Protein AF-A0A3M2AB87-F1 (afdb_monomer_lite)

Radius of gyration: 30.86 Å; chains: 1; bounding box: 78×106×76 Å

pLDDT: mean 74.74, std 18.26, range [23.25, 96.12]

Secondary structure (DSSP, 8-state):
---------------------------------S----TT-S---TT---EEEEEEEBTTS-EEEEES----STTPPPP-SEEEETTEEEE-GGGSHHHHHSSS-GGGTTTSBPGGGGGG-EEEEESS---GGGTEEEEE-SS-TTSEEEEEE-TTSEEEES-B--EEEEEEPPPTTS--EEEEEEEHHHHHHHHHTT----GGGGT-TTT-GGGSBPTTTSSBTT-B--SSPPTTS--SEEEBPPPEEETTTT-----SSSS-----HHHHHHHTSB-TT-B-TTSSPBP-TTTT-SPEE-TTS-HHHHTTT-B--B--TT----EEEE-S-TT-EEEESS-HHHHHHHS-GGGS-TTTS-TTTSPB-SSHHIIIIIT--TTEEEEEEEEETTEEEEEETTSTT-EEEEEEEPPSEEEEE-HHHH-SSSEEEEETT--SSTHHHHEEESS-EEEEPTTTSSEEEEEEPTT-BGGGG-TT-SS---HHHH--GGGT-SSTTS---GGG-TTEEE-SS----TTS-HHHHH-B--TTHHHHS-TTTTHHHHHHHHHHTB-TTS-B-TTTTTSBSS-EEEE--SEEEETTTTEEEE-B--TT--PPPHHHHHHHHTTSSPPPPGGGS-----TT----S-----SB-TT---EEEEPPTTT-S-EE-TTS-EE----

Structure (mmCIF, N/CA/C/O backbone):
data_AF-A0A3M2AB87-F1
#
_entry.id   AF-A0A3M2AB87-F1
#
loop_
_atom_site.group_PDB
_atom_site.id
_atom_site.type_symbol
_atom_site.label_atom_id
_atom_site.label_alt_id
_atom_site.label_comp_id
_atom_site.label_asym_id
_atom_site.label_entity_id
_atom_site.label_seq_id
_atom_site.pdbx_PDB_ins_code
_atom_site.Cartn_x
_atom_site.Cartn_y
_atom_site.Cartn_z
_atom_site.occupancy
_atom_site.B_iso_or_equiv
_atom_site.auth_seq_id
_atom_site.auth_comp_id
_atom_site.auth_asym_id
_atom_site.auth_atom_id
_atom_site.pdbx_PDB_model_num
ATOM 1 N N . MET A 1 1 ? -44.337 -36.629 4.721 1.00 26.09 1 MET A N 1
ATOM 2 C CA . MET A 1 1 ? -44.901 -37.979 4.964 1.00 26.09 1 MET A CA 1
ATOM 3 C C . MET A 1 1 ? -45.458 -38.507 3.645 1.00 26.09 1 MET A C 1
ATOM 5 O O . MET A 1 1 ? -46.202 -37.737 3.049 1.00 26.09 1 MET A O 1
ATOM 9 N N . PRO A 1 2 ? -45.197 -39.749 3.192 1.00 33.56 2 PRO A N 1
ATOM 10 C CA . PRO A 1 2 ? -44.215 -40.753 3.625 1.00 33.56 2 PRO A CA 1
ATOM 11 C C . PRO A 1 2 ? -43.208 -41.170 2.511 1.00 33.56 2 PRO A C 1
ATOM 13 O O . PRO A 1 2 ? -43.491 -41.062 1.324 1.00 33.56 2 PRO A O 1
ATOM 16 N N . SER A 1 3 ? -42.046 -41.681 2.932 1.00 28.58 3 SER A N 1
ATOM 17 C CA . SER A 1 3 ? -41.218 -42.694 2.229 1.00 28.58 3 SER A CA 1
ATOM 18 C C . SER A 1 3 ? -41.730 -44.086 2.670 1.00 28.58 3 SER A C 1
ATOM 20 O O . SER A 1 3 ? -42.341 -44.103 3.749 1.00 28.58 3 SER A O 1
ATOM 22 N N . PRO A 1 4 ? -41.564 -45.231 1.951 1.00 35.97 4 PRO A N 1
ATOM 23 C CA . PRO A 1 4 ? -40.318 -46.027 2.097 1.00 35.97 4 PRO A CA 1
ATOM 24 C C . PRO A 1 4 ? -39.953 -47.086 1.006 1.00 35.97 4 PRO A C 1
ATOM 26 O O . PRO A 1 4 ? -40.811 -47.568 0.270 1.00 35.97 4 PRO A O 1
ATOM 29 N N . SER A 1 5 ? -38.682 -47.544 1.082 1.00 26.56 5 SER A N 1
ATOM 30 C CA . SER A 1 5 ? -38.178 -48.954 1.012 1.00 26.56 5 SER A CA 1
ATOM 31 C C . SER A 1 5 ? -38.305 -49.777 -0.291 1.00 26.56 5 SER A C 1
ATOM 33 O O . SER A 1 5 ? -39.303 -49.671 -0.985 1.00 26.56 5 SER A O 1
ATOM 35 N N . ASP A 1 6 ? -37.438 -50.728 -0.671 1.00 24.94 6 ASP A N 1
ATOM 36 C CA . ASP A 1 6 ? -36.176 -51.297 -0.158 1.00 24.94 6 ASP A CA 1
ATOM 37 C C . ASP A 1 6 ? -35.638 -52.314 -1.207 1.00 24.94 6 ASP A C 1
ATOM 39 O O . ASP A 1 6 ? -36.432 -52.990 -1.853 1.00 24.94 6 ASP A O 1
ATOM 43 N N . PHE A 1 7 ? -34.303 -52.410 -1.337 1.00 23.25 7 PHE A N 1
ATOM 44 C CA . PHE A 1 7 ? -33.413 -53.603 -1.438 1.00 23.25 7 PHE A CA 1
ATOM 45 C C . PHE A 1 7 ? -33.816 -54.917 -2.180 1.00 23.25 7 PHE A C 1
ATOM 47 O O . PHE A 1 7 ? -34.958 -55.362 -2.130 1.00 23.25 7 PHE A O 1
ATOM 54 N N . PRO A 1 8 ? -32.832 -55.646 -2.781 1.00 28.78 8 PRO A N 1
ATOM 55 C CA . PRO A 1 8 ? -31.977 -56.548 -1.986 1.00 28.78 8 PRO A CA 1
ATOM 56 C C . PRO A 1 8 ? -30.472 -56.606 -2.324 1.00 28.78 8 PRO A C 1
ATOM 58 O O . PRO A 1 8 ? -30.029 -56.480 -3.462 1.00 28.78 8 PRO A O 1
ATOM 61 N N . ARG A 1 9 ? -29.706 -56.888 -1.258 1.00 23.89 9 ARG A N 1
ATOM 62 C CA . ARG A 1 9 ? -28.332 -57.425 -1.206 1.00 23.89 9 ARG A CA 1
ATOM 63 C C . ARG A 1 9 ? -28.345 -58.964 -1.295 1.00 23.89 9 ARG A C 1
ATOM 65 O O . ARG A 1 9 ? -29.187 -59.572 -0.647 1.00 23.89 9 ARG A O 1
ATOM 72 N N . SER A 1 10 ? -27.315 -59.572 -1.896 1.00 23.45 10 SER A N 1
ATOM 73 C CA . SER A 1 10 ? -26.510 -60.687 -1.321 1.00 23.45 10 SER A CA 1
ATOM 74 C C . SER A 1 10 ? -25.314 -60.969 -2.254 1.00 23.45 10 SER A C 1
ATOM 76 O O . SER A 1 10 ? -25.528 -61.198 -3.436 1.00 23.45 10 SER A O 1
ATOM 78 N N . VAL A 1 11 ? -24.051 -60.754 -1.868 1.00 24.30 11 VAL A N 1
ATOM 79 C CA . VAL A 1 11 ? -23.158 -61.604 -1.044 1.00 24.30 11 VAL A CA 1
ATOM 80 C C . VAL A 1 11 ? -22.766 -62.933 -1.707 1.00 24.30 11 VAL A C 1
ATOM 82 O O . VAL A 1 11 ? -23.559 -63.864 -1.731 1.00 24.30 11 VAL A O 1
ATOM 85 N N . THR A 1 12 ? -21.473 -63.066 -2.028 1.00 24.39 12 THR A N 1
ATOM 86 C CA . THR A 1 12 ? -20.696 -64.283 -1.732 1.00 24.39 12 THR A CA 1
ATOM 87 C C . THR A 1 12 ? -19.275 -63.910 -1.315 1.00 24.39 12 THR A C 1
ATOM 89 O O . THR A 1 12 ? -18.538 -63.261 -2.051 1.00 24.39 12 THR A O 1
ATOM 92 N N . ARG A 1 13 ? -18.936 -64.316 -0.087 1.00 25.77 13 ARG A N 1
ATOM 93 C CA . ARG A 1 13 ? -17.606 -64.317 0.527 1.00 25.77 13 ARG A CA 1
ATOM 94 C C . ARG A 1 13 ? -16.810 -65.522 0.027 1.00 25.77 13 ARG A C 1
ATOM 96 O O . ARG A 1 13 ? -17.374 -66.608 -0.063 1.00 25.77 13 ARG A O 1
ATOM 103 N N . THR A 1 14 ? -15.495 -65.362 -0.087 1.00 26.34 14 THR A N 1
ATOM 104 C CA . THR A 1 14 ? -14.554 -66.441 0.245 1.00 26.34 14 THR A CA 1
ATOM 105 C C . THR A 1 14 ? -13.516 -65.867 1.200 1.00 26.34 14 THR A C 1
ATOM 107 O O . THR A 1 14 ? -13.014 -64.766 1.000 1.00 26.34 14 THR A O 1
ATOM 110 N N . SER A 1 15 ? -13.269 -66.591 2.281 1.00 25.98 15 SER A N 1
ATOM 111 C CA . SER A 1 15 ? -12.458 -66.215 3.437 1.00 25.98 15 SER A CA 1
ATOM 112 C C . SER A 1 15 ? -11.556 -67.388 3.799 1.00 25.98 15 SER A C 1
ATOM 114 O O . SER A 1 15 ? -12.069 -68.501 3.794 1.00 25.98 15 SER A O 1
ATOM 116 N N . ILE A 1 16 ? -10.296 -67.117 4.157 1.00 26.89 16 ILE A N 1
ATOM 117 C CA . ILE A 1 16 ? -9.377 -67.844 5.071 1.00 26.89 16 ILE A CA 1
ATOM 118 C C . ILE A 1 16 ? -8.226 -66.833 5.324 1.00 26.89 16 ILE A C 1
ATOM 120 O O . ILE A 1 16 ? -7.613 -66.383 4.365 1.00 26.89 16 ILE A O 1
ATOM 124 N N . GLN A 1 17 ? -8.166 -66.144 6.477 1.00 27.83 17 GLN A N 1
ATOM 125 C CA . GLN A 1 17 ? -7.365 -66.455 7.691 1.00 27.83 17 GLN A CA 1
ATOM 126 C C . GLN A 1 17 ? -5.867 -66.719 7.400 1.00 27.83 17 GLN A C 1
ATOM 128 O O . GLN A 1 17 ? -5.571 -67.607 6.619 1.00 27.83 17 GLN A O 1
ATOM 133 N N . GLY A 1 18 ? -4.862 -66.074 8.008 1.00 25.06 18 GLY A N 1
ATOM 134 C CA . GLY A 1 18 ? -4.798 -65.070 9.072 1.00 25.06 18 GLY A CA 1
ATOM 135 C C . GLY A 1 18 ? -3.342 -64.817 9.537 1.00 25.06 18 GLY A C 1
ATOM 136 O O . GLY A 1 18 ? -2.437 -65.547 9.150 1.00 25.06 18 GLY A O 1
ATOM 137 N N . LEU A 1 19 ? -3.205 -63.825 10.430 1.00 24.91 19 LEU A N 1
ATOM 138 C CA . LEU A 1 19 ? -2.124 -63.526 11.399 1.00 24.91 19 LEU A CA 1
ATOM 139 C C . LEU A 1 19 ? -0.801 -62.814 10.986 1.00 24.91 19 LEU A C 1
ATOM 141 O O . LEU A 1 19 ? 0.141 -63.435 10.519 1.00 24.91 19 LEU A O 1
ATOM 145 N N . LEU A 1 20 ? -0.748 -61.521 11.367 1.00 24.97 20 LEU A N 1
ATOM 146 C CA . LEU A 1 20 ? 0.135 -60.877 12.378 1.00 24.97 20 LEU A CA 1
ATOM 147 C C . LEU A 1 20 ? 1.672 -60.791 12.190 1.00 24.97 20 LEU A C 1
ATOM 149 O O . LEU A 1 20 ? 2.364 -61.793 12.323 1.00 24.97 20 LEU A O 1
ATOM 153 N N . ALA A 1 21 ? 2.154 -59.534 12.089 1.00 24.75 21 ALA A N 1
ATOM 154 C CA . ALA A 1 21 ? 3.317 -58.875 12.749 1.00 24.75 21 ALA A CA 1
ATOM 155 C C . ALA A 1 21 ? 3.978 -57.881 11.758 1.00 24.75 21 ALA A C 1
ATOM 157 O O . ALA A 1 21 ? 4.424 -58.293 10.698 1.00 24.75 21 ALA A O 1
ATOM 158 N N . ALA A 1 22 ? 3.832 -56.558 11.902 1.00 27.45 22 ALA A N 1
ATOM 159 C CA . ALA A 1 22 ? 4.579 -55.643 12.783 1.00 27.45 22 ALA A CA 1
ATOM 160 C C . ALA A 1 22 ? 6.079 -55.492 12.426 1.00 27.45 22 ALA A C 1
ATOM 162 O O . ALA A 1 22 ? 6.795 -56.484 12.372 1.00 27.45 22 ALA A O 1
ATOM 163 N N . LEU A 1 23 ? 6.511 -54.222 12.317 1.00 24.80 23 LEU A N 1
ATOM 164 C CA . LEU A 1 23 ? 7.861 -53.666 12.075 1.00 24.80 23 LEU A CA 1
ATOM 165 C C . LEU A 1 23 ? 8.356 -53.583 10.618 1.00 24.80 23 LEU A C 1
ATOM 167 O O . LEU A 1 23 ? 8.890 -54.542 10.081 1.00 24.80 23 LEU A O 1
ATOM 171 N N . ALA A 1 24 ? 8.298 -52.384 10.027 1.00 25.78 24 ALA A N 1
ATOM 172 C CA . ALA A 1 24 ? 9.450 -51.470 9.989 1.00 25.78 24 ALA A CA 1
ATOM 173 C C . ALA A 1 24 ? 9.076 -50.171 9.245 1.00 25.78 24 ALA A C 1
ATOM 175 O O . ALA A 1 24 ? 9.015 -50.123 8.020 1.00 25.78 24 ALA A O 1
ATOM 176 N N . LEU A 1 25 ? 8.826 -49.116 10.025 1.00 29.98 25 LEU A N 1
ATOM 177 C CA . LEU A 1 25 ? 9.141 -47.744 9.635 1.00 29.98 25 LEU A CA 1
ATOM 178 C C . LEU A 1 25 ? 10.658 -47.656 9.422 1.00 29.98 25 LEU A C 1
ATOM 180 O O . LEU A 1 25 ? 11.407 -48.202 10.234 1.00 29.98 25 LEU A O 1
ATOM 184 N N . GLY A 1 26 ? 11.095 -46.949 8.382 1.00 28.09 26 GLY A N 1
ATOM 185 C CA . GLY A 1 26 ? 12.497 -46.569 8.215 1.00 28.09 26 GLY A CA 1
ATOM 186 C C . GLY A 1 26 ? 13.063 -46.892 6.841 1.00 28.09 26 GLY A C 1
ATOM 187 O O . GLY A 1 26 ? 13.711 -47.915 6.654 1.00 28.09 26 GLY A O 1
ATOM 188 N N . THR A 1 27 ? 12.834 -45.992 5.891 1.00 27.80 27 THR A N 1
ATOM 189 C CA . THR A 1 27 ? 13.870 -45.474 4.982 1.00 27.80 27 THR A CA 1
ATOM 190 C C . THR A 1 27 ? 13.282 -44.257 4.281 1.00 27.80 27 THR A C 1
ATOM 192 O O . THR A 1 27 ? 12.713 -44.319 3.199 1.00 27.80 27 THR A O 1
ATOM 195 N N . SER A 1 28 ? 13.378 -43.134 4.984 1.00 28.02 28 SER A N 1
ATOM 196 C CA . SER A 1 28 ? 13.645 -41.835 4.383 1.00 28.02 28 SER A CA 1
ATOM 197 C C . SER A 1 28 ? 14.776 -41.997 3.365 1.00 28.02 28 SER A C 1
ATOM 199 O O . SER A 1 28 ? 15.916 -42.277 3.746 1.00 28.02 28 SER A O 1
ATOM 201 N N . VAL A 1 29 ? 14.451 -41.876 2.078 1.00 27.97 29 VAL A N 1
ATOM 202 C CA . VAL A 1 29 ? 15.461 -41.633 1.048 1.00 27.97 29 VAL A CA 1
ATOM 203 C C . VAL A 1 29 ? 15.912 -40.194 1.253 1.00 27.97 29 VAL A C 1
ATOM 205 O O . VAL A 1 29 ? 15.206 -39.246 0.927 1.00 27.97 29 VAL A O 1
ATOM 208 N N . LEU A 1 30 ? 17.054 -40.070 1.922 1.00 28.86 30 LEU A N 1
ATOM 209 C CA . LEU A 1 30 ? 17.851 -38.858 1.990 1.00 28.86 30 LEU A CA 1
ATOM 210 C C . LEU A 1 30 ? 18.342 -38.507 0.581 1.00 28.86 30 LEU A C 1
ATOM 212 O O . LEU A 1 30 ? 18.902 -39.363 -0.098 1.00 28.86 30 LEU A O 1
ATOM 216 N N . ALA A 1 31 ? 18.136 -37.243 0.217 1.00 34.25 31 ALA A N 1
ATOM 217 C CA . ALA A 1 31 ? 19.018 -36.404 -0.586 1.00 34.25 31 ALA A CA 1
ATOM 218 C C . ALA A 1 31 ? 19.715 -37.049 -1.800 1.00 34.25 31 ALA A C 1
ATOM 220 O O . ALA A 1 31 ? 20.843 -37.530 -1.715 1.00 34.25 31 ALA A O 1
ATOM 221 N N . THR A 1 32 ? 19.100 -36.869 -2.964 1.00 28.05 32 THR A N 1
ATOM 222 C CA . THR A 1 32 ? 19.827 -36.466 -4.173 1.00 28.05 32 THR A CA 1
ATOM 223 C C . THR A 1 32 ? 19.184 -35.172 -4.658 1.00 28.05 32 THR A C 1
ATOM 225 O O . THR A 1 32 ? 18.177 -35.186 -5.358 1.00 28.05 32 THR A O 1
ATOM 228 N N . SER A 1 33 ? 19.708 -34.045 -4.182 1.00 40.50 33 SER A N 1
ATOM 229 C CA . SER A 1 33 ? 19.448 -32.728 -4.760 1.00 40.50 33 SER A CA 1
ATOM 230 C C . SER A 1 33 ? 19.972 -32.716 -6.196 1.00 40.50 33 SER A C 1
ATOM 232 O O . SER A 1 33 ? 21.146 -33.030 -6.385 1.00 40.50 33 SER A O 1
ATOM 234 N N . GLY A 1 34 ? 19.146 -32.353 -7.178 1.00 43.31 34 GLY A N 1
ATOM 235 C CA . GLY A 1 34 ? 19.630 -32.098 -8.536 1.00 43.31 34 GLY A CA 1
ATOM 236 C C . GLY A 1 34 ? 18.577 -32.253 -9.622 1.00 43.31 34 GLY A C 1
ATOM 237 O O . GLY A 1 34 ? 18.133 -31.257 -10.174 1.00 43.31 34 GLY A O 1
ATOM 238 N N . CYS A 1 35 ? 18.181 -33.482 -9.951 1.00 41.38 35 CYS A N 1
ATOM 239 C CA . CYS A 1 35 ? 17.367 -33.786 -11.133 1.00 41.38 35 CYS A CA 1
ATOM 240 C C . CYS A 1 35 ? 16.533 -35.057 -10.899 1.00 41.38 35 CYS A C 1
ATOM 242 O O . CYS A 1 35 ? 17.021 -36.026 -10.315 1.00 41.38 35 CYS A O 1
ATOM 244 N N . ILE A 1 36 ? 15.278 -35.076 -11.359 1.00 43.69 36 ILE A N 1
ATOM 245 C CA . ILE A 1 36 ? 14.432 -36.284 -11.380 1.00 43.69 36 ILE A CA 1
ATOM 246 C C . ILE A 1 36 ? 14.721 -37.048 -12.683 1.00 43.69 36 ILE A C 1
ATOM 248 O O . ILE A 1 36 ? 14.672 -36.452 -13.756 1.00 43.69 36 ILE A O 1
ATOM 252 N N . GLU A 1 37 ? 15.012 -38.353 -12.608 1.00 40.41 37 GLU A N 1
ATOM 253 C CA . GLU A 1 37 ? 15.227 -39.208 -13.791 1.00 40.41 37 GLU A CA 1
ATOM 254 C C . GLU A 1 37 ? 13.949 -39.284 -14.654 1.00 40.41 37 GLU A C 1
ATOM 256 O O . GLU A 1 37 ? 12.970 -39.937 -14.284 1.00 40.41 37 GLU A O 1
ATOM 261 N N . ASP A 1 38 ? 13.965 -38.629 -15.819 1.00 45.16 38 ASP A N 1
ATOM 262 C CA . ASP A 1 38 ? 12.922 -38.702 -16.847 1.00 45.16 38 ASP A CA 1
ATOM 263 C C . ASP A 1 38 ? 13.393 -39.613 -18.007 1.00 45.16 38 ASP A C 1
ATOM 265 O O . ASP A 1 38 ? 14.422 -39.339 -18.628 1.00 45.16 38 ASP A O 1
ATOM 269 N N . PRO A 1 39 ? 12.682 -40.706 -18.342 1.00 42.81 39 PRO A N 1
ATOM 270 C CA . PRO A 1 39 ? 13.050 -41.589 -19.451 1.00 42.81 39 PRO A CA 1
ATOM 271 C C . PRO A 1 39 ? 12.966 -40.940 -20.847 1.00 42.81 39 PRO A C 1
ATOM 273 O O . PRO A 1 39 ? 13.518 -41.511 -21.790 1.00 42.81 39 PRO A O 1
ATOM 276 N N . ASP A 1 40 ? 12.340 -39.766 -20.991 1.00 46.81 40 ASP A N 1
ATOM 277 C CA . ASP A 1 40 ? 12.283 -39.010 -22.252 1.00 46.81 40 ASP A CA 1
ATOM 278 C C . ASP A 1 40 ? 13.487 -38.061 -22.446 1.00 46.81 40 ASP A C 1
ATOM 280 O O . ASP A 1 40 ? 13.576 -37.367 -23.461 1.00 46.81 40 ASP A O 1
ATOM 284 N N . CYS A 1 41 ? 14.436 -38.000 -21.500 1.00 47.16 41 CYS A N 1
ATOM 285 C CA . CYS A 1 41 ? 15.359 -36.862 -21.422 1.00 47.16 41 CYS A CA 1
ATOM 286 C C . CYS A 1 41 ? 16.461 -36.798 -22.485 1.00 47.16 41 CYS A C 1
ATOM 288 O O . CYS A 1 41 ? 16.999 -35.718 -22.676 1.00 47.16 41 CYS A O 1
ATOM 290 N N . GLY A 1 42 ? 16.821 -37.875 -23.194 1.00 41.94 42 GLY A N 1
ATOM 291 C CA . GLY A 1 42 ? 17.823 -37.851 -24.283 1.00 41.94 42 GLY A CA 1
ATOM 292 C C . GLY A 1 42 ? 19.269 -37.475 -23.891 1.00 41.94 42 GLY A C 1
ATOM 293 O O . GLY A 1 42 ? 20.200 -37.943 -24.541 1.00 41.94 42 GLY A O 1
ATOM 294 N N . ILE A 1 43 ? 19.457 -36.704 -22.817 1.00 44.72 43 ILE A N 1
ATOM 295 C CA . ILE A 1 43 ? 20.668 -36.323 -22.095 1.00 44.72 43 ILE A CA 1
ATOM 296 C C . ILE A 1 43 ? 20.201 -36.052 -20.650 1.00 44.72 43 ILE A C 1
ATOM 298 O O . ILE A 1 43 ? 19.815 -34.940 -20.316 1.00 44.72 43 ILE A O 1
ATOM 302 N N . CYS A 1 44 ? 20.165 -37.085 -19.804 1.00 45.53 44 CYS A N 1
ATOM 303 C CA . CYS A 1 44 ? 20.209 -36.880 -18.355 1.00 45.53 44 CYS A CA 1
ATOM 304 C C . CYS A 1 44 ? 21.687 -36.842 -17.983 1.00 45.53 44 CYS A C 1
ATOM 306 O O . CYS A 1 44 ? 22.280 -37.905 -17.794 1.00 45.53 44 CYS A O 1
ATOM 308 N N . ASP A 1 45 ? 22.285 -35.658 -17.925 1.00 54.53 45 ASP A N 1
ATOM 309 C CA . ASP A 1 45 ? 23.446 -35.483 -17.059 1.00 54.53 45 ASP A CA 1
ATOM 310 C C . ASP A 1 45 ? 22.914 -34.980 -15.711 1.00 54.53 45 ASP A C 1
ATOM 312 O O . ASP A 1 45 ? 22.606 -33.798 -15.595 1.00 54.53 45 ASP A O 1
ATOM 316 N N . PRO A 1 46 ? 22.668 -35.859 -14.723 1.00 51.53 46 PRO A N 1
ATOM 317 C CA . PRO A 1 46 ? 22.124 -35.446 -13.431 1.00 51.53 46 PRO A CA 1
ATOM 318 C C . PRO A 1 46 ? 23.090 -34.550 -12.643 1.00 51.53 46 PRO A C 1
ATOM 320 O O . PRO A 1 46 ? 22.668 -33.950 -11.653 1.00 51.53 46 PRO A O 1
ATOM 323 N N . ASP A 1 47 ? 24.355 -34.478 -13.070 1.00 53.59 47 ASP A N 1
ATOM 324 C CA . ASP A 1 47 ? 25.407 -33.702 -12.430 1.00 53.59 47 ASP A CA 1
ATOM 325 C C . ASP A 1 47 ? 25.592 -32.315 -13.084 1.00 53.59 47 ASP A C 1
ATOM 327 O O . ASP A 1 47 ? 26.261 -31.471 -12.487 1.00 53.59 47 ASP A O 1
ATOM 331 N N . ASP A 1 48 ? 24.975 -32.050 -14.250 1.00 64.88 48 ASP A N 1
ATOM 332 C CA . ASP A 1 48 ? 25.146 -30.803 -15.012 1.00 64.88 48 ASP A CA 1
ATOM 333 C C . ASP A 1 48 ? 23.804 -30.213 -15.508 1.00 64.88 48 ASP A C 1
ATOM 335 O O . ASP A 1 48 ? 23.151 -30.709 -16.439 1.00 64.88 48 ASP A O 1
ATOM 339 N N . LEU A 1 49 ? 23.361 -29.141 -14.843 1.00 71.19 49 LEU A N 1
ATOM 340 C CA . LEU A 1 49 ? 22.139 -28.409 -15.169 1.00 71.19 49 LEU A CA 1
ATOM 341 C C . LEU A 1 49 ? 22.465 -27.257 -16.123 1.00 71.19 49 LEU A C 1
ATOM 343 O O . LEU A 1 49 ? 23.001 -26.229 -15.721 1.00 71.19 49 LEU A O 1
ATOM 347 N N . VAL A 1 50 ? 22.039 -27.399 -17.373 1.00 77.44 50 VAL A N 1
ATOM 348 C CA . VAL A 1 50 ? 22.385 -26.482 -18.457 1.00 77.44 50 VAL A CA 1
ATOM 349 C C . VAL A 1 50 ? 21.154 -25.725 -18.938 1.00 77.44 50 VAL A C 1
ATOM 351 O O . VAL A 1 50 ? 20.136 -26.333 -19.280 1.00 77.44 50 VAL A O 1
ATOM 354 N N . LEU A 1 51 ? 21.256 -24.395 -19.033 1.00 82.19 51 LEU A N 1
ATOM 355 C CA . LEU A 1 51 ? 20.259 -23.567 -19.714 1.00 82.19 51 LEU A CA 1
ATOM 356 C C . LEU A 1 51 ? 20.298 -23.857 -21.221 1.00 82.19 51 LEU A C 1
ATOM 358 O O . LEU A 1 51 ? 21.265 -23.540 -21.909 1.00 82.19 51 LEU A O 1
ATOM 362 N N . THR A 1 52 ? 19.232 -24.456 -21.746 1.00 83.50 52 THR A N 1
ATOM 363 C CA . THR A 1 52 ? 19.164 -24.875 -23.154 1.00 83.50 52 THR A CA 1
ATOM 364 C C . THR A 1 52 ? 18.556 -23.824 -24.066 1.00 83.50 52 THR A C 1
ATOM 366 O O . THR A 1 52 ? 18.985 -23.656 -25.210 1.00 83.50 52 THR A O 1
ATOM 369 N N . SER A 1 53 ? 17.541 -23.113 -23.577 1.00 87.75 53 SER A N 1
ATOM 370 C CA . SER A 1 53 ? 16.927 -22.037 -24.339 1.00 87.75 53 SER A CA 1
ATOM 371 C C . SER A 1 53 ? 16.271 -20.985 -23.460 1.00 87.75 53 SER A C 1
ATOM 373 O O . SER A 1 53 ? 15.796 -21.267 -22.358 1.00 87.75 53 SER A O 1
ATOM 375 N N . ILE A 1 54 ? 16.228 -19.768 -23.994 1.00 89.38 54 ILE A N 1
ATOM 376 C CA . ILE A 1 54 ? 15.451 -18.654 -23.461 1.00 89.38 54 ILE A CA 1
ATOM 377 C C . ILE A 1 54 ? 14.330 -18.382 -24.451 1.00 89.38 54 ILE A C 1
ATOM 379 O O . ILE A 1 54 ? 14.580 -18.213 -25.645 1.00 89.38 54 ILE A O 1
ATOM 383 N N . SER A 1 55 ? 13.092 -18.330 -23.975 1.00 89.25 55 SER A N 1
ATOM 384 C CA . SER A 1 55 ? 11.939 -18.044 -24.825 1.00 89.25 55 SER A CA 1
ATOM 385 C C . SER A 1 55 ? 11.270 -16.743 -24.417 1.00 89.25 55 SER A C 1
ATOM 387 O O . SER A 1 55 ? 11.134 -16.418 -23.239 1.00 89.25 55 SER A O 1
ATOM 389 N N . GLY A 1 56 ? 10.836 -15.989 -25.416 1.00 87.12 56 GLY A N 1
ATOM 390 C CA . GLY A 1 56 ? 10.190 -14.700 -25.231 1.00 87.12 56 GLY A CA 1
ATOM 391 C C . GLY A 1 56 ? 9.490 -14.268 -26.507 1.00 87.12 56 GLY A C 1
ATOM 392 O O . GLY A 1 56 ? 9.624 -14.896 -27.555 1.00 87.12 56 GLY A O 1
ATOM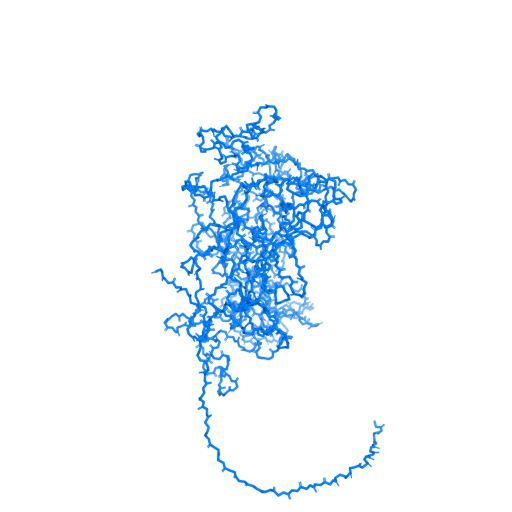 393 N N . VAL A 1 57 ? 8.705 -13.201 -26.433 1.00 84.62 57 VAL A N 1
ATOM 394 C CA . VAL A 1 57 ? 7.958 -12.705 -27.592 1.00 84.62 57 VAL A CA 1
ATOM 395 C C . VAL A 1 57 ? 8.752 -11.618 -28.318 1.00 84.62 57 VAL A C 1
ATOM 397 O O . VAL A 1 57 ? 9.276 -10.691 -27.700 1.00 84.62 57 VAL A O 1
ATOM 400 N N . ASN A 1 58 ? 8.845 -11.736 -29.642 1.00 80.69 58 ASN A N 1
ATOM 401 C CA . ASN A 1 58 ? 9.565 -10.807 -30.511 1.00 80.69 58 ASN A CA 1
ATOM 402 C C . ASN A 1 58 ? 8.701 -9.600 -30.940 1.00 80.69 58 ASN A C 1
ATOM 404 O O . ASN A 1 58 ? 7.527 -9.476 -30.586 1.00 80.69 58 ASN A O 1
ATOM 408 N N . TYR A 1 59 ? 9.258 -8.716 -31.774 1.00 75.62 59 TYR A N 1
ATOM 409 C CA . TYR A 1 59 ? 8.570 -7.512 -32.276 1.00 75.62 59 TYR A CA 1
ATOM 410 C C . TYR A 1 59 ? 7.370 -7.791 -33.196 1.00 75.62 59 TYR A C 1
ATOM 412 O O . TYR A 1 59 ? 6.605 -6.880 -33.502 1.00 75.62 59 TYR A O 1
ATOM 420 N N . THR A 1 60 ? 7.189 -9.037 -33.639 1.00 74.12 60 THR A N 1
ATOM 421 C CA . THR A 1 60 ? 6.016 -9.477 -34.414 1.00 74.12 60 THR A CA 1
ATOM 422 C C . THR A 1 60 ? 4.941 -10.121 -33.537 1.00 74.12 60 THR A C 1
ATOM 424 O O . THR A 1 60 ? 4.001 -10.712 -34.060 1.00 74.12 60 THR A O 1
ATOM 427 N N . LEU A 1 61 ? 5.078 -10.015 -32.208 1.00 74.81 61 LEU A N 1
ATOM 428 C CA . LEU A 1 61 ? 4.214 -10.657 -31.214 1.00 74.81 61 LEU A CA 1
ATOM 429 C C . LEU A 1 61 ? 4.192 -12.192 -31.319 1.00 74.81 61 LEU A C 1
ATOM 431 O O . LEU A 1 61 ? 3.230 -12.838 -30.909 1.00 74.81 61 LEU A O 1
ATOM 435 N N . THR A 1 62 ? 5.269 -12.779 -31.846 1.00 81.00 62 THR A N 1
ATOM 436 C CA . THR A 1 62 ? 5.448 -14.230 -31.948 1.00 81.00 62 THR A CA 1
ATOM 437 C C . THR A 1 62 ? 6.420 -14.700 -30.871 1.00 81.00 62 THR A C 1
ATOM 439 O O . THR A 1 62 ? 7.450 -14.060 -30.656 1.00 81.00 62 THR A O 1
ATOM 442 N N . LYS A 1 63 ? 6.104 -15.808 -30.188 1.00 86.69 63 LYS A N 1
ATOM 443 C CA . LYS A 1 63 ? 7.049 -16.463 -29.275 1.00 86.69 63 LYS A CA 1
ATOM 444 C C . LYS A 1 63 ? 8.202 -17.043 -30.098 1.00 86.69 63 LYS A C 1
ATOM 446 O O . LYS A 1 63 ? 7.965 -17.792 -31.040 1.00 86.69 63 LYS A O 1
ATOM 451 N N . ILE A 1 64 ? 9.422 -16.677 -29.737 1.00 88.81 64 ILE A N 1
ATOM 452 C CA . ILE A 1 64 ? 10.661 -17.190 -30.313 1.00 88.81 64 ILE A CA 1
ATOM 453 C C . ILE A 1 64 ? 11.484 -17.885 -29.231 1.00 88.81 64 ILE A C 1
ATOM 455 O O . ILE A 1 64 ? 11.300 -17.627 -28.039 1.00 88.81 64 ILE A O 1
ATOM 459 N N . HIS A 1 65 ? 12.413 -18.729 -29.671 1.00 89.81 65 HIS A N 1
ATOM 460 C CA . HIS A 1 65 ? 13.326 -19.463 -28.807 1.00 89.81 65 HIS A CA 1
ATOM 461 C C . HIS A 1 65 ? 14.768 -19.128 -29.192 1.00 89.81 65 HIS A C 1
ATOM 463 O O . HIS A 1 65 ? 15.171 -19.310 -30.342 1.00 89.81 65 HIS A O 1
ATOM 469 N N . ILE A 1 66 ? 15.540 -18.637 -28.230 1.00 88.62 66 ILE A N 1
ATOM 470 C CA . ILE A 1 66 ? 16.985 -18.459 -28.338 1.00 88.62 66 ILE A CA 1
ATOM 471 C C . ILE A 1 66 ? 17.614 -19.738 -27.797 1.00 88.62 66 ILE A C 1
ATOM 473 O O . ILE A 1 66 ? 17.618 -19.968 -26.590 1.00 88.62 66 ILE A O 1
ATOM 477 N N . VAL A 1 67 ? 18.076 -20.596 -28.703 1.00 87.38 67 VAL A N 1
ATOM 478 C CA . VAL A 1 67 ? 18.771 -21.849 -28.380 1.00 87.38 67 VAL A CA 1
ATOM 479 C C . VAL A 1 67 ? 20.256 -21.553 -28.191 1.00 87.38 67 VAL A C 1
ATOM 481 O O . VAL A 1 67 ? 20.817 -20.816 -28.997 1.00 87.38 67 VAL A O 1
ATOM 484 N N . SER A 1 68 ? 20.881 -22.148 -27.169 1.00 78.50 68 SER A N 1
ATOM 485 C CA . SER A 1 68 ? 22.315 -21.983 -26.876 1.00 78.50 68 SER A CA 1
ATOM 486 C C . SER A 1 68 ? 22.731 -20.503 -26.743 1.00 78.50 68 SER A C 1
ATOM 488 O O . SER A 1 68 ? 23.548 -20.035 -27.542 1.00 78.50 68 SER A O 1
ATOM 490 N N . PRO A 1 69 ? 22.164 -19.748 -25.776 1.00 78.19 69 PRO A N 1
ATOM 491 C CA . PRO A 1 69 ? 22.560 -18.357 -25.554 1.00 78.19 69 PRO A CA 1
ATOM 492 C C . PRO A 1 69 ? 24.061 -18.250 -25.250 1.00 78.19 69 PRO A C 1
ATOM 494 O O . PRO A 1 69 ? 24.666 -19.199 -24.747 1.00 78.19 69 PRO A O 1
ATOM 497 N N . GLU A 1 70 ? 24.658 -17.093 -25.548 1.00 79.94 70 GLU A N 1
ATOM 498 C CA . GLU A 1 70 ? 26.043 -16.821 -25.155 1.00 79.94 70 GLU A CA 1
ATOM 499 C C . GLU A 1 70 ? 26.190 -16.981 -23.637 1.00 79.94 70 GLU A C 1
ATOM 501 O O . GLU A 1 70 ? 25.361 -16.500 -22.864 1.00 79.94 70 GLU A O 1
ATOM 506 N N . CYS A 1 71 ? 27.224 -17.710 -23.224 1.00 79.31 71 CYS A N 1
ATOM 507 C CA . CYS A 1 71 ? 27.457 -18.076 -21.837 1.00 79.31 71 CYS A CA 1
ATOM 508 C C . CYS A 1 71 ? 28.911 -17.778 -21.470 1.00 79.31 71 CYS A C 1
ATOM 510 O O . CYS A 1 71 ? 29.831 -18.145 -22.207 1.00 79.31 71 CYS A O 1
ATOM 512 N N . GLU A 1 72 ? 29.110 -17.146 -20.312 1.00 78.62 72 GLU A N 1
ATOM 513 C CA . GLU A 1 72 ? 30.418 -16.880 -19.712 1.00 78.62 72 GLU A CA 1
ATOM 514 C C . GLU A 1 72 ? 30.510 -17.523 -18.317 1.00 78.62 72 GLU A C 1
ATOM 516 O O . GLU A 1 72 ? 29.608 -17.355 -17.499 1.00 78.62 72 GLU A O 1
ATOM 521 N N . GLY A 1 73 ? 31.593 -18.256 -18.035 1.00 73.62 73 GLY A N 1
ATOM 522 C CA . GLY A 1 73 ? 31.794 -18.958 -16.760 1.00 73.62 73 GLY A CA 1
ATOM 523 C C . GLY A 1 73 ? 32.411 -20.348 -16.928 1.00 73.62 73 GLY A C 1
ATOM 524 O O . GLY A 1 73 ? 32.525 -20.857 -18.044 1.00 73.62 73 GLY A O 1
ATOM 525 N N . ASP A 1 74 ? 32.826 -20.953 -15.813 1.00 67.56 74 ASP A N 1
ATOM 526 C CA . ASP A 1 74 ? 33.467 -22.279 -15.807 1.00 67.56 74 ASP A CA 1
ATOM 527 C C . ASP A 1 74 ? 32.477 -23.421 -16.128 1.00 67.56 74 ASP A C 1
ATOM 529 O O . ASP A 1 74 ? 32.901 -24.465 -16.623 1.00 67.56 74 ASP A O 1
ATOM 533 N N . ASP A 1 75 ? 31.173 -23.191 -15.928 1.00 67.69 75 ASP A N 1
ATOM 534 C CA . ASP A 1 75 ? 30.083 -24.166 -16.121 1.00 67.69 75 ASP A CA 1
ATOM 535 C C . ASP A 1 75 ? 29.292 -23.939 -17.428 1.00 67.69 75 ASP A C 1
ATOM 537 O O . ASP A 1 75 ? 28.153 -24.380 -17.582 1.00 67.69 75 ASP A O 1
ATOM 541 N N . CYS A 1 76 ? 29.863 -23.206 -18.390 1.00 71.62 76 CYS A N 1
ATOM 542 C CA . CYS A 1 76 ? 29.173 -22.937 -19.647 1.00 71.62 76 CYS A CA 1
ATOM 543 C C . CYS A 1 76 ? 29.158 -24.154 -20.580 1.00 71.62 76 CYS A C 1
ATOM 545 O O . CYS A 1 76 ? 30.214 -24.731 -20.858 1.00 71.62 76 CYS A O 1
ATOM 547 N N . PRO A 1 77 ? 27.986 -24.519 -21.131 1.00 71.00 77 PRO A N 1
ATOM 548 C CA . PRO A 1 77 ? 27.874 -25.675 -22.005 1.00 71.00 77 PRO A CA 1
ATOM 549 C C . PRO A 1 77 ? 28.586 -25.451 -23.342 1.00 71.00 77 PRO A C 1
ATOM 551 O O . PRO A 1 77 ? 28.721 -24.324 -23.825 1.00 71.00 77 PRO A O 1
ATOM 554 N N . GLU A 1 78 ? 28.980 -26.546 -24.000 1.00 72.44 78 GLU A N 1
ATOM 555 C CA . GLU A 1 78 ? 29.364 -26.474 -25.411 1.00 72.44 78 GLU A CA 1
ATOM 556 C C . GLU A 1 78 ? 28.169 -25.986 -26.259 1.00 72.44 78 GLU A C 1
ATOM 558 O O . GLU A 1 78 ? 27.041 -26.415 -26.007 1.00 72.44 78 GLU A O 1
ATOM 563 N N . PRO A 1 79 ? 28.378 -25.135 -27.283 1.00 76.62 79 PRO A N 1
ATOM 564 C CA . PRO A 1 79 ? 27.289 -24.656 -28.130 1.00 76.62 79 PRO A CA 1
ATOM 565 C C . PRO A 1 79 ? 26.535 -25.793 -28.832 1.00 76.62 79 PRO A C 1
ATOM 567 O O . PRO A 1 79 ? 27.149 -26.711 -29.384 1.00 76.62 79 PRO A O 1
ATOM 570 N N . PHE A 1 80 ? 25.206 -25.701 -28.894 1.00 81.88 80 PHE A N 1
ATOM 571 C CA . PHE A 1 80 ? 24.351 -26.674 -29.585 1.00 81.88 80 PHE A CA 1
ATOM 572 C C . PHE A 1 80 ? 23.303 -25.994 -30.474 1.00 81.88 80 PHE A C 1
ATOM 574 O O . PHE A 1 80 ? 22.783 -24.925 -30.176 1.00 81.88 80 PHE A O 1
ATOM 581 N N . GLU A 1 81 ? 22.962 -26.636 -31.594 1.00 81.56 81 GLU A N 1
ATOM 582 C CA . GLU A 1 81 ? 22.061 -26.061 -32.610 1.00 81.56 81 GLU A CA 1
ATOM 583 C C . GLU A 1 81 ? 20.575 -26.388 -32.373 1.00 81.56 81 GLU A C 1
ATOM 585 O O . GLU A 1 81 ? 19.699 -25.874 -33.077 1.00 81.56 81 GLU A O 1
ATOM 590 N N . LYS A 1 82 ? 20.279 -27.288 -31.425 1.00 82.69 82 LYS A N 1
ATOM 591 C CA . LYS A 1 82 ? 18.926 -27.773 -31.119 1.00 82.69 82 LYS A CA 1
ATOM 592 C C . LYS A 1 82 ? 18.738 -27.996 -29.627 1.00 82.69 82 LYS A C 1
ATOM 594 O O . LYS A 1 82 ? 19.633 -28.519 -28.972 1.00 82.69 82 LYS A O 1
ATOM 599 N N . ALA A 1 83 ? 17.549 -27.676 -29.135 1.00 82.19 83 ALA A N 1
ATOM 600 C CA . ALA A 1 83 ? 17.105 -27.941 -27.772 1.00 82.19 83 ALA A CA 1
ATOM 601 C C . ALA A 1 83 ? 15.720 -28.601 -27.788 1.00 82.19 83 ALA A C 1
ATOM 603 O O . ALA A 1 83 ? 15.034 -28.612 -28.810 1.00 82.19 83 ALA A O 1
ATOM 604 N N . ASN A 1 84 ? 15.300 -29.159 -26.656 1.00 79.69 84 ASN A N 1
ATOM 605 C CA . ASN A 1 84 ? 13.935 -29.647 -26.489 1.00 79.69 84 ASN A CA 1
ATOM 606 C C . ASN A 1 84 ? 13.126 -28.608 -25.713 1.00 79.69 84 ASN A C 1
ATOM 608 O O . ASN A 1 84 ? 13.549 -28.155 -24.654 1.00 79.69 84 ASN A O 1
ATOM 612 N N . TYR A 1 85 ? 11.956 -28.261 -26.235 1.00 77.50 85 TYR A N 1
ATOM 613 C CA . TYR A 1 85 ? 10.943 -27.464 -25.562 1.00 77.50 85 TYR A CA 1
ATOM 614 C C . TYR A 1 85 ? 9.714 -28.356 -25.385 1.00 77.50 85 TYR A C 1
ATOM 616 O O . TYR A 1 85 ? 8.990 -28.645 -26.338 1.00 77.50 85 TYR A O 1
ATOM 624 N N . PHE A 1 86 ? 9.512 -28.861 -24.168 1.00 76.25 86 PHE A N 1
ATOM 625 C CA . PHE A 1 86 ? 8.566 -29.945 -23.891 1.00 76.25 86 PHE A CA 1
ATOM 626 C C . PHE A 1 86 ? 8.827 -31.194 -24.764 1.00 76.25 86 PHE A C 1
ATOM 628 O O . PHE A 1 86 ? 9.882 -31.814 -24.638 1.00 76.25 86 PHE A O 1
ATOM 635 N N . VAL A 1 87 ? 7.880 -31.577 -25.629 1.00 73.94 87 VAL A N 1
ATOM 636 C CA . VAL A 1 87 ? 7.997 -32.710 -26.569 1.00 73.94 87 VAL A CA 1
ATOM 637 C C . VAL A 1 87 ? 8.530 -32.299 -27.943 1.00 73.94 87 VAL A C 1
ATOM 639 O O . VAL A 1 87 ? 8.812 -33.166 -28.770 1.00 73.94 87 VAL A O 1
ATOM 642 N N . ASP A 1 88 ? 8.651 -30.996 -28.195 1.00 79.69 88 ASP A N 1
ATOM 643 C CA . ASP A 1 88 ? 9.045 -30.459 -29.489 1.00 79.69 88 ASP A CA 1
ATOM 644 C C . ASP A 1 88 ? 10.545 -30.153 -29.503 1.00 79.69 88 ASP A C 1
ATOM 646 O O . ASP A 1 88 ? 11.098 -29.555 -28.579 1.00 79.69 88 ASP A O 1
ATOM 650 N N . THR A 1 89 ? 11.228 -30.547 -30.576 1.00 83.38 89 THR A N 1
ATOM 651 C CA . THR A 1 89 ? 12.616 -30.137 -30.802 1.00 83.38 89 THR A CA 1
ATOM 652 C C . THR A 1 89 ? 12.622 -28.767 -31.466 1.00 83.38 89 THR A C 1
ATOM 654 O O . THR A 1 89 ? 12.141 -28.616 -32.590 1.00 83.38 89 THR A O 1
ATOM 657 N N . ILE A 1 90 ? 13.200 -27.787 -30.780 1.00 87.00 90 ILE A N 1
ATOM 658 C CA . ILE A 1 90 ? 13.439 -26.438 -31.285 1.00 87.00 90 ILE A CA 1
ATOM 659 C C . ILE A 1 90 ? 14.867 -26.334 -31.829 1.00 87.00 90 ILE A C 1
ATOM 661 O O . ILE A 1 90 ? 15.794 -26.980 -31.338 1.00 87.00 90 ILE A O 1
ATOM 665 N N . GLU A 1 91 ? 15.049 -25.533 -32.870 1.00 87.56 91 GLU A N 1
ATOM 666 C CA . GLU A 1 91 ? 16.349 -25.244 -33.480 1.00 87.56 91 GLU A CA 1
ATOM 667 C C . GLU A 1 91 ? 16.692 -23.760 -33.341 1.00 87.56 91 GLU A C 1
ATOM 669 O O . GLU A 1 91 ? 15.855 -22.964 -32.910 1.00 87.56 91 GLU A O 1
ATOM 674 N N . LEU A 1 92 ? 17.924 -23.387 -33.700 1.00 87.19 92 LEU A N 1
ATOM 675 C CA . LEU A 1 92 ? 18.335 -21.983 -33.773 1.00 87.19 92 LEU A CA 1
ATOM 676 C C . LEU A 1 92 ? 17.290 -21.162 -34.539 1.00 87.19 92 LEU A C 1
ATOM 678 O O . LEU A 1 92 ? 16.938 -21.498 -35.671 1.00 87.19 92 LEU A O 1
ATOM 682 N N . CYS A 1 93 ? 16.819 -20.068 -33.936 1.00 87.75 93 CYS A N 1
ATOM 683 C CA . CYS A 1 93 ? 15.744 -19.251 -34.500 1.00 87.75 93 CYS A CA 1
ATOM 684 C C . CYS A 1 93 ? 16.020 -18.820 -35.952 1.00 87.75 93 CYS A C 1
ATOM 686 O O . CYS A 1 93 ? 15.109 -18.797 -36.779 1.00 87.75 93 CYS A O 1
ATOM 688 N N . GLU A 1 94 ? 17.277 -18.535 -36.290 1.00 87.25 94 GLU A N 1
ATOM 689 C CA . GLU A 1 94 ? 17.712 -18.131 -37.633 1.00 87.25 94 GLU A CA 1
ATOM 690 C C . GLU A 1 94 ? 17.456 -19.193 -38.710 1.00 87.25 94 GLU A C 1
ATOM 692 O O . GLU A 1 94 ? 17.267 -18.851 -39.876 1.00 87.25 94 GLU A O 1
ATOM 697 N N . ASN A 1 95 ? 17.400 -20.467 -38.316 1.00 87.94 95 ASN A N 1
ATOM 698 C CA . ASN A 1 95 ? 17.177 -21.596 -39.217 1.00 87.94 95 ASN A CA 1
ATOM 699 C C . ASN A 1 95 ? 15.690 -21.883 -39.462 1.00 87.94 95 ASN A C 1
ATOM 701 O O . ASN A 1 95 ? 15.357 -22.648 -40.368 1.00 87.94 95 ASN A O 1
ATOM 705 N N . THR A 1 96 ? 14.795 -21.265 -38.689 1.00 87.19 96 THR A N 1
ATOM 706 C CA . THR A 1 96 ? 13.356 -21.516 -38.799 1.00 87.19 96 THR A CA 1
ATOM 707 C C . THR A 1 96 ? 12.767 -20.902 -40.072 1.00 87.19 96 THR A C 1
ATOM 709 O O . THR A 1 96 ? 13.132 -19.798 -40.486 1.00 87.19 96 THR A O 1
ATOM 712 N N . GLU A 1 97 ? 11.784 -21.583 -40.671 1.00 87.06 97 GLU A N 1
ATOM 713 C CA . GLU A 1 97 ? 11.051 -21.079 -41.846 1.00 87.06 97 GLU A CA 1
ATOM 714 C C . GLU A 1 97 ? 10.397 -19.719 -41.554 1.00 87.06 97 GLU A C 1
ATOM 716 O O . GLU A 1 97 ? 10.495 -18.797 -42.358 1.00 87.06 97 GLU A O 1
ATOM 721 N N . ALA A 1 98 ? 9.838 -19.546 -40.352 1.00 85.38 98 ALA A N 1
ATOM 722 C CA . ALA A 1 98 ? 9.225 -18.289 -39.929 1.00 85.38 98 ALA A CA 1
ATOM 723 C C . ALA A 1 98 ? 10.227 -17.119 -39.863 1.00 85.38 98 ALA A C 1
ATOM 725 O O . ALA A 1 98 ? 9.879 -15.990 -40.214 1.00 85.38 98 ALA A O 1
ATOM 726 N N . SER A 1 99 ? 11.477 -17.378 -39.461 1.00 85.44 99 SER A N 1
ATOM 727 C CA . SER A 1 99 ? 12.548 -16.378 -39.506 1.00 85.44 99 SER A CA 1
ATOM 728 C C . SER A 1 99 ? 12.954 -16.059 -40.942 1.00 85.44 99 SER A C 1
ATOM 730 O O . SER A 1 99 ? 13.058 -14.886 -41.298 1.00 85.44 99 SER A O 1
ATOM 732 N N . ALA A 1 100 ? 13.100 -17.073 -41.799 1.00 85.12 100 ALA A N 1
ATOM 733 C CA . ALA A 1 100 ? 13.450 -16.888 -43.208 1.00 85.12 100 ALA A CA 1
ATOM 734 C C . ALA A 1 100 ? 12.374 -16.123 -44.006 1.00 85.12 100 ALA A C 1
ATOM 736 O O . ALA A 1 100 ? 12.703 -15.357 -44.913 1.00 85.12 100 ALA A O 1
ATOM 737 N N . GLU A 1 101 ? 11.096 -16.312 -43.668 1.00 85.94 101 GLU A N 1
ATOM 738 C CA . GLU A 1 101 ? 9.953 -15.630 -44.289 1.00 85.94 101 GLU A CA 1
ATOM 739 C C . GLU A 1 101 ? 9.657 -14.247 -43.685 1.00 85.94 101 GLU A C 1
ATOM 741 O O . GLU A 1 101 ? 8.873 -13.472 -44.243 1.00 85.94 101 GLU A O 1
ATOM 746 N N . SER A 1 102 ? 10.286 -13.910 -42.556 1.00 83.69 102 SER A N 1
ATOM 747 C CA . SER A 1 102 ? 10.120 -12.617 -41.898 1.00 83.69 102 SER A CA 1
ATOM 748 C C . SER A 1 102 ? 10.655 -11.468 -42.754 1.00 83.69 102 SER A C 1
ATOM 750 O O . SER A 1 102 ? 11.667 -11.569 -43.445 1.00 83.69 102 SER A O 1
ATOM 752 N N . ALA A 1 103 ? 10.027 -10.296 -42.625 1.00 80.38 103 ALA A N 1
ATOM 753 C CA . ALA A 1 103 ? 10.530 -9.056 -43.214 1.00 80.38 103 ALA A CA 1
ATOM 754 C C . ALA A 1 103 ? 11.892 -8.606 -42.635 1.00 80.38 103 ALA A C 1
ATOM 756 O O . ALA A 1 103 ? 12.536 -7.729 -43.211 1.00 80.38 103 ALA A O 1
ATOM 757 N N . ARG A 1 104 ? 12.309 -9.168 -41.492 1.00 76.69 104 ARG A N 1
ATOM 758 C CA . ARG A 1 104 ? 13.603 -8.934 -40.828 1.00 76.69 104 ARG A CA 1
ATOM 759 C C . ARG A 1 104 ? 14.199 -10.277 -40.376 1.00 76.69 104 ARG A C 1
ATOM 761 O O . ARG A 1 104 ? 14.032 -10.622 -39.209 1.00 76.69 104 ARG A O 1
ATOM 768 N N . PRO A 1 105 ? 14.798 -11.066 -41.279 1.00 74.25 105 PRO A N 1
ATOM 769 C CA . PRO A 1 105 ? 15.233 -12.429 -40.975 1.00 74.25 105 PRO A CA 1
ATOM 770 C C . PRO A 1 105 ? 16.428 -12.468 -40.011 1.00 74.25 105 PRO A C 1
ATOM 772 O O . PRO A 1 105 ? 17.266 -11.570 -40.031 1.00 74.25 105 PRO A O 1
ATOM 775 N N . GLY A 1 106 ? 16.512 -13.527 -39.201 1.00 74.94 106 GLY A N 1
ATOM 776 C CA . GLY A 1 106 ? 17.666 -13.828 -38.343 1.00 74.94 106 GLY A CA 1
ATOM 777 C C . GLY A 1 106 ? 17.989 -12.766 -37.283 1.00 74.94 106 GLY A C 1
ATOM 778 O O . GLY A 1 106 ? 17.083 -12.151 -36.701 1.00 74.94 106 GLY A O 1
ATOM 779 N N . ASP A 1 107 ? 19.291 -12.555 -37.069 1.00 67.00 107 ASP A N 1
ATOM 780 C CA . ASP A 1 107 ? 19.910 -11.513 -36.234 1.00 67.00 107 ASP A CA 1
ATOM 781 C C . ASP A 1 107 ? 19.454 -10.079 -36.575 1.00 67.00 107 ASP A C 1
ATOM 783 O O . ASP A 1 107 ? 19.529 -9.175 -35.744 1.00 67.00 107 ASP A O 1
ATOM 787 N N . GLN A 1 108 ? 18.896 -9.860 -37.772 1.00 66.19 108 GLN A N 1
ATOM 788 C CA . GLN A 1 108 ? 18.406 -8.552 -38.223 1.00 66.19 108 GLN A CA 1
ATOM 789 C C . GLN A 1 108 ? 17.071 -8.132 -37.587 1.00 66.19 108 GLN A C 1
ATOM 791 O O . GLN A 1 108 ? 16.627 -6.995 -37.791 1.00 66.19 108 GLN A O 1
ATOM 796 N N . GLY A 1 109 ? 16.403 -9.012 -36.827 1.00 73.31 109 GLY A N 1
ATOM 797 C CA . GLY A 1 109 ? 15.362 -8.579 -35.892 1.00 73.31 109 GLY A CA 1
ATOM 798 C C . GLY A 1 109 ? 14.266 -9.578 -35.526 1.00 73.31 109 GLY A C 1
ATOM 799 O O . GLY A 1 109 ? 13.625 -9.379 -34.495 1.00 73.31 109 GLY A O 1
ATOM 800 N N . TYR A 1 110 ? 14.005 -10.626 -36.318 1.00 84.50 110 TYR A N 1
ATOM 801 C CA . TYR A 1 110 ? 12.960 -11.609 -35.980 1.00 84.50 110 TYR A CA 1
ATOM 802 C C . TYR A 1 110 ? 13.335 -12.440 -34.754 1.00 84.50 110 TYR A C 1
ATOM 804 O O . TYR A 1 110 ? 12.473 -12.722 -33.924 1.00 84.50 110 TYR A O 1
ATOM 812 N N . CYS A 1 111 ? 14.618 -12.779 -34.628 1.00 87.69 111 CYS A N 1
ATOM 813 C CA . CYS A 1 111 ? 15.148 -13.598 -33.543 1.00 87.69 111 CYS A CA 1
ATOM 814 C C . CYS A 1 111 ? 15.537 -12.801 -32.291 1.00 87.69 111 CYS A C 1
ATOM 816 O O . CYS A 1 111 ? 16.188 -13.338 -31.401 1.00 87.69 111 CYS A O 1
ATOM 818 N N . LEU A 1 112 ? 15.108 -11.538 -32.193 1.00 84.88 112 LEU A N 1
ATOM 819 C CA . LEU A 1 112 ? 15.311 -10.700 -31.014 1.00 84.88 112 LEU A CA 1
ATOM 820 C C . LEU A 1 112 ? 14.049 -10.684 -30.148 1.00 84.88 112 LEU A C 1
ATOM 822 O O . LEU A 1 112 ? 12.953 -10.380 -30.633 1.00 84.88 112 LEU A O 1
ATOM 826 N N . ILE A 1 113 ? 14.207 -10.964 -28.853 1.00 81.62 113 ILE A N 1
ATOM 827 C CA . ILE A 1 113 ? 13.122 -10.804 -27.880 1.00 81.62 113 ILE A CA 1
ATOM 828 C C . ILE A 1 113 ? 12.845 -9.309 -27.740 1.00 81.62 113 ILE A C 1
ATOM 830 O O . ILE A 1 113 ? 13.753 -8.502 -27.538 1.00 81.62 113 ILE A O 1
ATOM 834 N N . ALA A 1 114 ? 11.581 -8.919 -27.874 1.00 75.69 114 ALA A N 1
ATOM 835 C CA . ALA A 1 114 ? 11.220 -7.524 -27.725 1.00 75.69 114 ALA A CA 1
ATOM 836 C C . ALA A 1 114 ? 11.218 -7.166 -26.231 1.00 75.69 114 ALA A C 1
ATOM 838 O O . ALA A 1 114 ? 10.568 -7.868 -25.452 1.00 75.69 114 ALA A O 1
ATOM 839 N N . PRO A 1 115 ? 11.816 -6.037 -25.810 1.00 67.50 115 PRO A N 1
ATOM 840 C CA . PRO A 1 115 ? 11.687 -5.551 -24.434 1.00 67.50 115 PRO A CA 1
ATOM 841 C C . PRO A 1 115 ? 10.226 -5.332 -24.036 1.00 67.50 115 PRO A C 1
ATOM 843 O O . PRO A 1 115 ? 9.837 -5.530 -22.884 1.00 67.50 115 PRO A O 1
ATOM 846 N N . ILE A 1 116 ? 9.383 -4.996 -25.024 1.00 56.91 116 ILE A N 1
ATOM 847 C CA . ILE A 1 116 ? 7.935 -4.879 -24.858 1.00 56.91 116 ILE A CA 1
ATOM 848 C C . ILE A 1 116 ? 7.308 -6.218 -24.376 1.00 56.91 116 ILE A C 1
ATOM 850 O O . ILE A 1 116 ? 6.324 -6.241 -23.628 1.00 56.91 116 ILE A O 1
ATOM 854 N N . ALA A 1 117 ? 7.929 -7.326 -24.781 1.00 58.22 117 ALA A N 1
ATOM 855 C CA . ALA A 1 117 ? 7.662 -8.718 -24.448 1.00 58.22 117 ALA A CA 1
ATOM 856 C C . ALA A 1 117 ? 7.734 -9.071 -22.955 1.00 58.22 117 ALA A C 1
ATOM 858 O O . ALA A 1 117 ? 6.921 -9.841 -22.455 1.00 58.22 117 ALA A O 1
ATOM 859 N N . ILE A 1 118 ? 8.702 -8.496 -22.228 1.00 61.53 118 ILE A N 1
ATOM 860 C CA . ILE A 1 118 ? 9.150 -9.008 -20.915 1.00 61.53 118 ILE A CA 1
ATOM 861 C C . ILE A 1 118 ? 8.038 -8.903 -19.848 1.00 61.53 118 ILE A C 1
ATOM 863 O O . ILE A 1 118 ? 8.013 -9.665 -18.889 1.00 61.53 118 ILE A O 1
ATOM 867 N N . ARG A 1 119 ? 7.021 -8.047 -20.052 1.00 56.94 119 ARG A N 1
ATOM 868 C CA . ARG A 1 119 ? 5.781 -8.047 -19.241 1.00 56.94 119 ARG A CA 1
ATOM 869 C C . ARG A 1 119 ? 5.104 -9.423 -19.202 1.00 56.94 119 ARG A C 1
ATOM 871 O O . ARG A 1 119 ? 4.506 -9.778 -18.192 1.00 56.94 119 ARG A O 1
ATOM 878 N N . SER A 1 120 ? 5.132 -10.143 -20.317 1.00 60.34 120 SER A N 1
ATOM 879 C CA . SER A 1 120 ? 4.548 -11.476 -20.453 1.00 60.34 120 SER A CA 1
ATOM 880 C C . SER A 1 120 ? 5.434 -12.577 -19.871 1.00 60.34 120 SER A C 1
ATOM 882 O O . SER A 1 120 ? 5.003 -13.724 -19.881 1.00 60.34 120 SER A O 1
ATOM 884 N N . GLY A 1 121 ? 6.612 -12.219 -19.355 1.00 75.00 121 GLY A N 1
ATOM 885 C CA . GLY A 1 121 ? 7.595 -13.141 -18.813 1.00 75.00 121 GLY A CA 1
ATOM 886 C C . GLY A 1 121 ? 8.662 -13.566 -19.823 1.00 75.00 121 GLY A C 1
ATOM 887 O O . GLY A 1 121 ? 8.514 -13.375 -21.035 1.00 75.00 121 GLY A O 1
ATOM 888 N N . LEU A 1 122 ? 9.758 -14.107 -19.300 1.00 85.19 122 LEU A N 1
ATOM 889 C CA . LEU A 1 122 ? 10.799 -14.824 -20.030 1.00 85.19 122 LEU A CA 1
ATOM 890 C C . LEU A 1 122 ? 10.825 -16.260 -19.526 1.00 85.19 122 LEU A C 1
ATOM 892 O O . LEU A 1 122 ? 10.884 -16.493 -18.323 1.00 85.19 122 LEU A O 1
ATOM 896 N N . GLU A 1 123 ? 10.819 -17.218 -20.441 1.00 89.00 123 GLU A N 1
ATOM 897 C CA . GLU A 1 123 ? 10.870 -18.636 -20.096 1.00 89.00 123 GLU A CA 1
ATOM 898 C C . GLU A 1 123 ? 12.306 -19.145 -20.206 1.00 89.00 123 GLU A C 1
ATOM 900 O O . GLU A 1 123 ? 12.937 -19.017 -21.257 1.00 89.00 123 GLU A O 1
ATOM 905 N N . PHE A 1 124 ? 12.802 -19.757 -19.138 1.00 88.38 124 PHE A N 1
ATOM 906 C CA . PHE A 1 124 ? 14.124 -20.369 -19.061 1.00 88.38 124 PHE A CA 1
ATOM 907 C C . PHE A 1 124 ? 13.975 -21.881 -19.043 1.00 88.38 124 PHE A C 1
ATOM 909 O O . PHE A 1 124 ? 13.368 -22.424 -18.121 1.00 88.38 124 PHE A O 1
ATOM 916 N N . VAL A 1 125 ? 14.514 -22.555 -20.056 1.00 87.19 125 VAL A N 1
ATOM 917 C CA . VAL A 1 125 ? 14.339 -23.998 -20.261 1.00 87.19 125 VAL A CA 1
ATOM 918 C C . VAL A 1 125 ? 15.667 -24.715 -20.117 1.00 87.19 125 VAL A C 1
ATOM 920 O O . VAL A 1 125 ? 16.646 -24.356 -20.775 1.00 87.19 125 VAL A O 1
ATOM 923 N N . PHE A 1 126 ? 15.694 -25.766 -19.303 1.00 82.12 126 PHE A N 1
ATOM 924 C CA . PHE A 1 126 ? 16.909 -26.507 -18.977 1.00 82.12 126 PHE A CA 1
ATOM 925 C C . PHE A 1 126 ? 16.915 -27.901 -19.611 1.00 82.12 126 PHE A C 1
ATOM 927 O O . PHE A 1 126 ? 15.880 -28.431 -20.015 1.00 82.12 126 PHE A O 1
ATOM 934 N N . ASN A 1 127 ? 18.104 -28.497 -19.711 1.00 76.12 127 ASN A N 1
ATOM 935 C CA . ASN A 1 127 ? 18.297 -29.860 -20.221 1.00 76.12 127 ASN A CA 1
ATOM 936 C C . ASN A 1 127 ? 17.632 -30.924 -19.329 1.00 76.12 127 ASN A C 1
ATOM 938 O O . ASN A 1 127 ? 17.209 -31.969 -19.824 1.00 76.12 127 ASN A O 1
ATOM 942 N N . ASN A 1 128 ? 17.511 -30.637 -18.033 1.00 71.69 128 ASN A N 1
ATOM 943 C CA . ASN A 1 128 ? 16.927 -31.511 -17.028 1.00 71.69 128 ASN A CA 1
ATOM 944 C C . ASN A 1 128 ? 15.713 -30.876 -16.345 1.00 71.69 128 ASN A C 1
ATOM 946 O O . ASN A 1 128 ? 15.512 -29.661 -16.352 1.00 71.69 128 ASN A O 1
ATOM 950 N N . LEU A 1 129 ? 14.906 -31.720 -15.700 1.00 72.50 129 LEU A N 1
ATOM 951 C CA . LEU A 1 129 ? 13.795 -31.258 -14.883 1.00 72.50 129 LEU A CA 1
ATOM 952 C C . LEU A 1 129 ? 14.323 -30.618 -13.592 1.00 72.50 129 LEU A C 1
ATOM 954 O O . LEU A 1 129 ? 14.841 -31.318 -12.720 1.00 72.50 129 LEU A O 1
ATOM 958 N N . LEU A 1 130 ? 14.145 -29.300 -13.468 1.00 72.81 130 LEU A N 1
ATOM 959 C CA . LEU A 1 130 ? 14.396 -28.591 -12.216 1.00 72.81 130 LEU A CA 1
ATOM 960 C C . LEU A 1 130 ? 13.490 -29.141 -11.116 1.00 72.81 130 LEU A C 1
ATOM 962 O O . LEU A 1 130 ? 12.293 -29.357 -11.329 1.00 72.81 130 LEU A O 1
ATOM 966 N N . ASP A 1 131 ? 14.052 -29.309 -9.924 1.00 72.19 131 ASP A N 1
ATOM 967 C CA . ASP A 1 131 ? 13.254 -29.502 -8.722 1.00 72.19 131 ASP A CA 1
ATOM 968 C C . ASP A 1 131 ? 12.436 -28.228 -8.473 1.00 72.19 131 ASP A C 1
ATOM 970 O O . ASP A 1 131 ? 13.003 -27.172 -8.197 1.00 72.19 131 ASP A O 1
ATOM 974 N N . ALA A 1 132 ? 11.107 -28.313 -8.552 1.00 72.12 132 ALA A N 1
ATOM 975 C CA . ALA A 1 132 ? 10.213 -27.181 -8.304 1.00 72.12 132 ALA A CA 1
ATOM 976 C C . ALA A 1 132 ? 10.501 -26.499 -6.954 1.00 72.12 132 ALA A C 1
ATOM 978 O O . ALA A 1 132 ? 10.419 -25.279 -6.850 1.00 72.12 132 ALA A O 1
ATOM 979 N N . THR A 1 133 ? 10.926 -27.265 -5.941 1.00 74.56 133 THR A N 1
ATOM 980 C CA . THR A 1 133 ? 11.245 -26.738 -4.603 1.00 74.56 133 THR A CA 1
ATOM 981 C C . THR A 1 133 ? 12.497 -25.854 -4.568 1.00 74.56 133 THR A C 1
ATOM 983 O O . THR A 1 133 ? 12.730 -25.090 -3.620 1.00 74.56 133 THR A O 1
ATOM 986 N N . SER A 1 134 ? 13.306 -25.905 -5.630 1.00 72.56 134 SER A N 1
ATOM 987 C CA . SER A 1 134 ? 14.429 -24.994 -5.822 1.00 72.56 134 SER A CA 1
ATOM 988 C C . SER A 1 134 ? 13.976 -23.571 -6.165 1.00 72.56 134 SER A C 1
ATOM 990 O O . SER A 1 134 ? 14.688 -22.646 -5.789 1.00 72.56 134 SER A O 1
ATOM 992 N N . LEU A 1 135 ? 12.780 -23.389 -6.738 1.00 74.81 135 LEU A N 1
ATOM 993 C CA . LEU A 1 135 ? 12.241 -22.101 -7.204 1.00 74.81 135 LEU A CA 1
ATOM 994 C C . LEU A 1 135 ? 11.011 -21.639 -6.412 1.00 74.81 135 LEU A C 1
ATOM 996 O O . LEU A 1 135 ? 10.799 -20.443 -6.222 1.00 74.81 135 LEU A O 1
ATOM 1000 N N . GLU A 1 136 ? 10.206 -22.588 -5.944 1.00 79.19 136 GLU A N 1
ATOM 1001 C CA . GLU A 1 136 ? 8.890 -22.344 -5.367 1.00 79.19 136 GLU A CA 1
ATOM 1002 C C . GLU A 1 136 ? 8.651 -23.214 -4.139 1.00 79.19 136 GLU A C 1
ATOM 1004 O O . GLU A 1 136 ? 8.984 -24.397 -4.123 1.00 79.19 136 GLU A O 1
ATOM 1009 N N . LEU A 1 137 ? 7.976 -22.672 -3.127 1.00 75.25 137 LEU A N 1
ATOM 1010 C CA . LEU A 1 137 ? 7.450 -23.486 -2.034 1.00 75.25 137 LEU A CA 1
ATOM 1011 C C . LEU A 1 137 ? 5.944 -23.629 -2.175 1.00 75.25 137 LEU A C 1
ATOM 1013 O O . LEU A 1 137 ? 5.195 -22.650 -2.164 1.00 75.25 137 LEU A O 1
ATOM 1017 N N . VAL A 1 138 ? 5.493 -24.877 -2.269 1.00 76.38 138 VAL A N 1
ATOM 1018 C CA . VAL A 1 138 ? 4.078 -25.222 -2.383 1.00 76.38 138 VAL A CA 1
ATOM 1019 C C . VAL A 1 138 ? 3.533 -25.754 -1.070 1.00 76.38 138 VAL A C 1
ATOM 1021 O O . VAL A 1 138 ? 4.181 -26.495 -0.333 1.00 76.38 138 VAL A O 1
ATOM 1024 N N . ARG A 1 139 ? 2.279 -25.416 -0.796 1.00 74.81 139 ARG A N 1
ATOM 1025 C CA . ARG A 1 139 ? 1.488 -26.005 0.287 1.00 74.81 139 ARG A CA 1
ATOM 1026 C C . ARG A 1 139 ? 0.057 -26.205 -0.184 1.00 74.81 139 ARG A C 1
ATOM 1028 O O . ARG A 1 139 ? -0.335 -25.689 -1.229 1.00 74.81 139 ARG A O 1
ATOM 1035 N N . LYS A 1 140 ? -0.748 -26.911 0.605 1.00 79.00 140 LYS A N 1
ATOM 1036 C CA . LYS A 1 140 ? -2.199 -26.910 0.390 1.00 79.00 140 LYS A CA 1
ATOM 1037 C C . LYS A 1 140 ? -2.750 -25.512 0.633 1.00 79.00 140 LYS A C 1
ATOM 1039 O O . LYS A 1 140 ? -2.389 -24.882 1.628 1.00 79.00 140 LYS A O 1
ATOM 1044 N N . ASP A 1 141 ? -3.609 -25.051 -0.264 1.00 80.38 141 ASP A N 1
ATOM 1045 C CA . ASP A 1 141 ? -4.329 -23.798 -0.088 1.00 80.38 141 ASP A CA 1
ATOM 1046 C C . ASP A 1 141 ? -5.186 -23.897 1.184 1.00 80.38 141 ASP A C 1
ATOM 1048 O O . ASP A 1 141 ? -6.028 -24.799 1.283 1.00 80.38 141 ASP A O 1
ATOM 1052 N N . PRO A 1 142 ? -4.972 -23.028 2.191 1.00 77.81 142 PRO A N 1
ATOM 1053 C CA . PRO A 1 142 ? -5.733 -23.121 3.427 1.00 77.81 142 PRO A CA 1
ATOM 1054 C C . PRO A 1 142 ? -7.217 -22.750 3.245 1.00 77.81 142 PRO A C 1
ATOM 1056 O O . PRO A 1 142 ? -8.031 -23.122 4.084 1.00 77.81 142 PRO A O 1
ATOM 1059 N N . SER A 1 143 ? -7.598 -22.071 2.158 1.00 78.56 143 SER A N 1
ATOM 1060 C CA . SER A 1 143 ? -8.996 -21.800 1.795 1.00 78.56 143 SER A CA 1
ATOM 1061 C C . SER A 1 143 ? -9.645 -22.973 1.054 1.00 78.56 143 SER A C 1
ATOM 1063 O O . SER A 1 143 ? -10.849 -23.199 1.175 1.00 78.56 143 SER A O 1
ATOM 1065 N N . ASN A 1 144 ? -8.848 -23.769 0.333 1.00 82.56 144 ASN A N 1
ATOM 1066 C CA . ASN A 1 144 ? -9.305 -24.959 -0.375 1.00 82.56 144 ASN A CA 1
ATOM 1067 C C . ASN A 1 144 ? -8.241 -26.074 -0.345 1.00 82.56 144 ASN A C 1
ATOM 1069 O O . ASN A 1 144 ? -7.415 -26.166 -1.253 1.00 82.56 144 ASN A O 1
ATOM 1073 N N . PRO A 1 145 ? -8.303 -27.005 0.627 1.00 77.00 145 PRO A N 1
ATOM 1074 C CA . PRO A 1 145 ? -7.275 -28.032 0.822 1.00 77.00 145 PRO A CA 1
ATOM 1075 C C . PRO A 1 145 ? -7.127 -29.052 -0.321 1.00 77.00 145 PRO A C 1
ATOM 1077 O O . PRO A 1 145 ? -6.269 -29.937 -0.241 1.00 77.00 145 PRO A O 1
ATOM 1080 N N . GLN A 1 146 ? -7.985 -28.985 -1.346 1.00 80.00 146 GLN A N 1
ATOM 1081 C CA . GLN A 1 146 ? -7.871 -29.777 -2.575 1.00 80.00 146 GLN A CA 1
ATOM 1082 C C . GLN A 1 146 ? -6.920 -29.146 -3.599 1.00 80.00 146 GLN A C 1
ATOM 1084 O O . GLN A 1 146 ? -6.514 -29.824 -4.541 1.00 80.00 146 GLN A O 1
ATOM 1089 N N . LEU A 1 147 ? -6.579 -27.868 -3.432 1.00 80.88 147 LEU A N 1
ATOM 1090 C CA . LEU A 1 147 ? -5.678 -27.132 -4.306 1.00 80.88 147 LEU A CA 1
ATOM 1091 C C . LEU A 1 147 ? -4.318 -26.955 -3.631 1.00 80.88 147 LEU A C 1
ATOM 1093 O O . LEU A 1 147 ? -4.213 -26.856 -2.406 1.00 80.88 147 LEU A O 1
ATOM 1097 N N . PHE A 1 148 ? -3.270 -26.913 -4.446 1.00 79.75 148 PHE A N 1
ATOM 1098 C CA . PHE A 1 148 ? -1.970 -26.415 -4.020 1.00 79.75 148 PHE A CA 1
ATOM 1099 C C . PHE A 1 148 ? -1.877 -24.932 -4.355 1.00 79.75 148 PHE A C 1
ATOM 1101 O O . PHE A 1 148 ? -2.375 -24.493 -5.390 1.00 79.75 148 PHE A O 1
ATOM 1108 N N . GLN A 1 149 ? -1.206 -24.183 -3.493 1.00 74.44 149 GLN A N 1
ATOM 1109 C CA . GLN A 1 149 ? -0.762 -22.833 -3.793 1.00 74.44 149 GLN A CA 1
ATOM 1110 C C . GLN A 1 149 ? 0.743 -22.741 -3.571 1.00 74.44 149 GLN A C 1
ATOM 1112 O O . GLN A 1 149 ? 1.266 -23.255 -2.575 1.00 74.44 149 GLN A O 1
ATOM 1117 N N . VAL A 1 150 ? 1.421 -22.047 -4.477 1.00 79.00 150 VAL A N 1
ATOM 1118 C CA . VAL A 1 150 ? 2.766 -21.540 -4.220 1.00 79.00 150 VAL A CA 1
ATOM 1119 C C . VAL A 1 150 ? 2.623 -20.416 -3.199 1.00 79.00 150 VAL A C 1
ATOM 1121 O O . VAL A 1 150 ? 1.777 -19.539 -3.377 1.00 79.00 150 VAL A O 1
ATOM 1124 N N . TYR A 1 151 ? 3.346 -20.489 -2.085 1.00 71.88 151 TYR A N 1
ATOM 1125 C CA . TYR A 1 151 ? 3.290 -19.475 -1.027 1.00 71.88 151 TYR A CA 1
ATOM 1126 C C . TYR A 1 151 ? 4.575 -18.668 -0.885 1.00 71.88 151 TYR A C 1
ATOM 1128 O O . TYR A 1 151 ? 4.549 -17.625 -0.234 1.00 71.88 151 TYR A O 1
ATOM 1136 N N . ASP A 1 152 ? 5.658 -19.155 -1.479 1.00 75.44 152 ASP A N 1
ATOM 1137 C CA . ASP A 1 152 ? 6.943 -18.483 -1.524 1.00 75.44 152 ASP A CA 1
ATOM 1138 C C . ASP A 1 152 ? 7.582 -18.707 -2.894 1.00 75.44 152 ASP A C 1
ATOM 1140 O O . ASP A 1 152 ? 7.481 -19.801 -3.459 1.00 75.44 152 ASP A O 1
ATOM 1144 N N . TRP A 1 153 ? 8.227 -17.665 -3.404 1.00 79.88 153 TRP A N 1
ATOM 1145 C CA . TRP A 1 153 ? 8.899 -17.646 -4.696 1.00 79.88 153 TRP A CA 1
ATOM 1146 C C . TRP A 1 153 ? 10.312 -17.154 -4.458 1.00 79.88 153 TRP A C 1
ATOM 1148 O O . TRP A 1 153 ? 10.502 -16.065 -3.918 1.00 79.88 153 TRP A O 1
ATOM 1158 N N . LYS A 1 154 ? 11.306 -17.923 -4.895 1.00 78.31 154 LYS A N 1
ATOM 1159 C CA . LYS A 1 154 ? 12.703 -17.495 -4.818 1.00 78.31 154 LYS A CA 1
ATOM 1160 C C . LYS A 1 154 ? 12.971 -16.529 -5.967 1.00 78.31 154 LYS A C 1
ATOM 1162 O O . LYS A 1 154 ? 13.445 -16.892 -7.035 1.00 78.31 154 LYS A O 1
ATOM 1167 N N . THR A 1 155 ? 12.582 -15.282 -5.753 1.00 71.88 155 THR A N 1
ATOM 1168 C CA . THR A 1 155 ? 12.555 -14.192 -6.738 1.00 71.88 155 THR A CA 1
ATOM 1169 C C . THR A 1 155 ? 13.940 -13.641 -7.071 1.00 71.88 155 THR A C 1
ATOM 1171 O O . THR A 1 155 ? 14.136 -13.042 -8.130 1.00 71.88 155 THR A O 1
ATOM 1174 N N . GLU A 1 156 ? 14.922 -13.908 -6.213 1.00 71.94 156 GLU A N 1
ATOM 1175 C CA . GLU A 1 156 ? 16.317 -13.486 -6.368 1.00 71.94 156 GLU A CA 1
ATOM 1176 C C . GLU A 1 156 ? 17.223 -14.578 -6.952 1.00 71.94 156 GLU A C 1
ATOM 1178 O O . GLU A 1 156 ? 18.434 -14.501 -6.816 1.00 71.94 156 GLU A O 1
ATOM 1183 N N . ILE A 1 157 ? 16.677 -15.596 -7.619 1.00 75.69 157 ILE A N 1
ATOM 1184 C CA . ILE A 1 157 ? 17.507 -16.601 -8.312 1.00 75.69 157 ILE A CA 1
ATOM 1185 C C . ILE A 1 157 ? 18.250 -16.029 -9.526 1.00 75.69 157 ILE A C 1
ATOM 1187 O O . ILE A 1 157 ? 19.278 -16.571 -9.921 1.00 75.69 157 ILE A O 1
ATOM 1191 N N . LEU A 1 158 ? 17.725 -14.957 -10.130 1.00 82.44 158 LEU A N 1
ATOM 1192 C CA . LEU A 1 158 ? 18.375 -14.233 -11.214 1.00 82.44 158 LEU A CA 1
ATOM 1193 C C . LEU A 1 158 ? 17.897 -12.786 -11.303 1.00 82.44 158 LEU A C 1
ATOM 1195 O O . LEU A 1 158 ? 16.793 -12.434 -10.865 1.00 82.44 158 LEU A O 1
ATOM 1199 N N . HIS A 1 159 ? 18.698 -11.959 -11.959 1.00 80.81 159 HIS A N 1
ATOM 1200 C CA . HIS A 1 159 ? 18.316 -10.629 -12.418 1.00 80.81 159 HIS A CA 1
ATOM 1201 C C . HIS A 1 159 ? 18.838 -10.371 -13.829 1.00 80.81 159 HIS A C 1
ATOM 1203 O O . HIS A 1 159 ? 19.679 -11.093 -14.355 1.00 80.81 159 HIS A O 1
ATOM 1209 N N . ILE A 1 160 ? 18.290 -9.340 -14.464 1.00 82.19 160 ILE A N 1
ATOM 1210 C CA . ILE A 1 160 ? 18.674 -8.921 -15.811 1.00 82.19 160 ILE A CA 1
ATOM 1211 C C . ILE A 1 160 ? 19.447 -7.614 -15.696 1.00 82.19 160 ILE A C 1
ATOM 1213 O O . ILE A 1 160 ? 18.919 -6.630 -15.177 1.00 82.19 160 ILE A O 1
ATOM 1217 N N . GLU A 1 161 ? 20.673 -7.597 -16.193 1.00 87.12 161 GLU A N 1
ATOM 1218 C CA . GLU A 1 161 ? 21.551 -6.435 -16.239 1.00 87.12 161 GLU A CA 1
ATOM 1219 C C . GLU A 1 161 ? 21.568 -5.831 -17.634 1.00 87.12 161 GLU A C 1
ATOM 1221 O O . GLU A 1 161 ? 21.582 -6.535 -18.643 1.00 87.12 161 GLU A O 1
ATOM 1226 N N . GLY A 1 162 ? 21.585 -4.506 -17.694 1.00 84.12 162 GLY A N 1
ATOM 1227 C CA . GLY A 1 162 ? 21.764 -3.787 -18.944 1.00 84.12 162 GLY A CA 1
ATOM 1228 C C . GLY A 1 162 ? 21.164 -2.391 -18.888 1.00 84.12 162 GLY A C 1
ATOM 1229 O O . GLY A 1 162 ? 20.738 -1.925 -17.828 1.00 84.12 162 GLY A O 1
ATOM 1230 N N . PRO A 1 163 ? 21.118 -1.685 -20.026 1.00 81.94 163 PRO A N 1
ATOM 1231 C CA . PRO A 1 163 ? 20.588 -0.334 -20.074 1.00 81.94 163 PRO A CA 1
ATOM 1232 C C . PRO A 1 163 ? 19.116 -0.303 -19.651 1.00 81.94 163 PRO A C 1
ATOM 1234 O O . PRO A 1 163 ? 18.260 -0.851 -20.350 1.00 81.94 163 PRO A O 1
ATOM 1237 N N . ILE A 1 164 ? 18.802 0.381 -18.549 1.00 77.19 164 ILE A N 1
ATOM 1238 C CA . ILE A 1 164 ? 17.428 0.544 -18.066 1.00 77.19 164 ILE A CA 1
ATOM 1239 C C . ILE A 1 164 ? 16.974 1.996 -17.999 1.00 77.19 164 ILE A C 1
ATOM 1241 O O . ILE A 1 164 ? 17.749 2.913 -17.727 1.00 77.19 164 ILE A O 1
ATOM 1245 N N . ALA A 1 165 ? 15.686 2.231 -18.208 1.00 74.12 165 ALA A N 1
ATOM 1246 C CA . ALA A 1 165 ? 15.114 3.567 -18.145 1.00 74.12 165 ALA A CA 1
ATOM 1247 C C . ALA A 1 165 ? 14.131 3.681 -16.978 1.00 74.12 165 ALA A C 1
ATOM 1249 O O . ALA A 1 165 ? 13.174 2.916 -16.866 1.00 74.12 165 ALA A O 1
ATOM 1250 N N . ARG A 1 166 ? 14.377 4.645 -16.089 1.00 70.06 166 ARG A N 1
ATOM 1251 C CA . ARG A 1 166 ? 13.507 4.968 -14.957 1.00 70.06 166 ARG A CA 1
ATOM 1252 C C . ARG A 1 166 ? 12.878 6.322 -15.178 1.00 70.06 166 ARG A C 1
ATOM 1254 O O . ARG A 1 166 ? 13.544 7.277 -15.574 1.00 70.06 166 ARG A O 1
ATOM 1261 N N . PHE A 1 167 ? 11.601 6.419 -14.849 1.00 64.06 167 PHE A N 1
ATOM 1262 C CA . PHE A 1 167 ? 10.818 7.612 -15.114 1.00 64.06 167 PHE A CA 1
ATOM 1263 C C . PHE A 1 167 ? 9.933 7.960 -13.929 1.00 64.06 167 PHE A C 1
ATOM 1265 O O . PHE A 1 167 ? 9.471 7.087 -13.198 1.00 64.06 167 PHE A O 1
ATOM 1272 N N . ASN A 1 168 ? 9.656 9.246 -13.798 1.00 55.38 168 ASN A N 1
ATOM 1273 C CA . ASN A 1 168 ? 8.597 9.806 -12.984 1.00 55.38 168 ASN A CA 1
ATOM 1274 C C . ASN A 1 168 ? 7.744 10.689 -13.902 1.00 55.38 168 ASN A C 1
ATOM 1276 O O . ASN A 1 168 ? 8.302 11.424 -14.710 1.00 55.38 168 ASN A O 1
ATOM 1280 N N . GLY A 1 169 ? 6.420 10.630 -13.837 1.00 53.94 169 GLY A N 1
ATOM 1281 C CA . GLY A 1 169 ? 5.604 11.400 -14.768 1.00 53.94 169 GLY A CA 1
ATOM 1282 C C . GLY A 1 169 ? 4.137 11.479 -14.398 1.00 53.94 169 GLY A C 1
ATOM 1283 O O . GLY A 1 169 ? 3.658 10.772 -13.518 1.00 53.94 169 GLY A O 1
ATOM 1284 N N . ASP A 1 170 ? 3.440 12.358 -15.105 1.00 49.00 170 ASP A N 1
ATOM 1285 C CA . ASP A 1 170 ? 2.022 12.625 -14.933 1.00 49.00 170 ASP A CA 1
ATOM 1286 C C . ASP A 1 170 ? 1.305 12.191 -16.211 1.00 49.00 170 ASP A C 1
ATOM 1288 O O . ASP A 1 170 ? 1.545 12.758 -17.278 1.00 49.00 170 ASP A O 1
ATOM 1292 N N . VAL A 1 171 ? 0.454 11.173 -16.103 1.00 48.88 171 VAL A N 1
ATOM 1293 C CA . VAL A 1 171 ? -0.324 10.611 -17.212 1.00 48.88 171 VAL A CA 1
ATOM 1294 C C . VAL A 1 171 ? -1.804 10.932 -17.041 1.00 48.88 171 VAL A C 1
ATOM 1296 O O . VAL A 1 171 ? -2.408 10.700 -15.996 1.00 48.88 171 VAL A O 1
ATOM 1299 N N . PHE A 1 172 ? -2.405 11.452 -18.094 1.00 48.25 172 PHE A N 1
ATOM 1300 C CA . PHE A 1 172 ? -3.816 11.762 -18.170 1.00 48.25 172 PHE A CA 1
ATOM 1301 C C . PHE A 1 172 ? -4.428 10.729 -19.086 1.00 48.25 172 PHE A C 1
ATOM 1303 O O . PHE A 1 172 ? -4.032 10.638 -20.244 1.00 48.25 172 PHE A O 1
ATOM 1310 N N . LEU A 1 173 ? -5.369 9.948 -18.575 1.00 47.06 173 LEU A N 1
ATOM 1311 C CA . LEU A 1 173 ? -6.042 8.974 -19.410 1.00 47.06 173 LEU A CA 1
ATOM 1312 C C . LEU A 1 173 ? -6.920 9.711 -20.416 1.00 47.06 173 LEU A C 1
ATOM 1314 O O . LEU A 1 173 ? -7.698 10.598 -20.047 1.00 47.06 173 LEU A O 1
ATOM 1318 N N . GLY A 1 174 ? -6.781 9.358 -21.687 1.00 41.41 174 GLY A N 1
ATOM 1319 C CA . GLY A 1 174 ? -7.706 9.813 -22.705 1.00 41.41 174 GLY A CA 1
ATOM 1320 C C . GLY A 1 174 ? -9.086 9.198 -22.469 1.00 41.41 174 GLY A C 1
ATOM 1321 O O . GLY A 1 174 ? -9.235 8.129 -21.876 1.00 41.41 174 GLY A O 1
ATOM 1322 N N . ALA A 1 175 ? -10.141 9.868 -22.936 1.00 54.50 175 ALA A N 1
ATOM 1323 C CA . ALA A 1 175 ? -11.456 9.235 -23.038 1.00 54.50 175 ALA A CA 1
ATOM 1324 C C . ALA A 1 175 ? -11.385 7.979 -23.936 1.00 54.50 175 ALA A C 1
ATOM 1326 O O . ALA A 1 175 ? -10.407 7.787 -24.644 1.00 54.50 175 ALA A O 1
ATOM 1327 N N . SER A 1 176 ? -12.453 7.171 -23.995 1.00 39.69 176 SER A N 1
ATOM 1328 C CA . SER A 1 176 ? -12.526 5.889 -24.739 1.00 39.69 176 SER A CA 1
ATOM 1329 C C . SER A 1 176 ? -12.071 5.910 -26.219 1.00 39.69 176 SER A C 1
ATOM 1331 O O . SER A 1 176 ? -11.988 4.850 -26.834 1.00 39.69 176 SER A O 1
ATOM 1333 N N . GLU A 1 177 ? -11.810 7.084 -26.799 1.00 43.81 177 GLU A N 1
ATOM 1334 C CA . GLU A 1 177 ? -11.322 7.292 -28.168 1.00 43.81 177 GLU A CA 1
ATOM 1335 C C . GLU A 1 177 ? -10.203 8.356 -28.269 1.00 43.81 177 GLU A C 1
ATOM 1337 O O . GLU A 1 177 ? -9.829 8.759 -29.371 1.00 43.81 177 GLU A O 1
ATOM 1342 N N . GLN A 1 178 ? -9.681 8.852 -27.144 1.00 40.31 178 GLN A N 1
ATOM 1343 C CA . GLN A 1 178 ? -8.575 9.809 -27.106 1.00 40.31 178 GLN A CA 1
ATOM 1344 C C . GLN A 1 178 ? -7.315 9.123 -26.574 1.00 40.31 178 GLN A C 1
ATOM 1346 O O . GLN A 1 178 ? -7.422 8.262 -25.705 1.00 40.31 178 GLN A O 1
ATOM 1351 N N . PRO A 1 179 ? -6.127 9.478 -27.089 1.00 35.50 179 PRO A N 1
ATOM 1352 C CA . PRO A 1 179 ? -4.881 8.973 -26.537 1.00 35.50 179 PRO A CA 1
ATOM 1353 C C . PRO A 1 179 ? -4.652 9.544 -25.136 1.00 35.50 179 PRO A C 1
ATOM 1355 O O . PRO A 1 179 ? -5.066 10.669 -24.838 1.00 35.50 179 PRO A O 1
ATOM 1358 N N . ASP A 1 180 ? -3.946 8.784 -24.309 1.00 44.28 180 ASP A N 1
ATOM 1359 C CA . ASP A 1 180 ? -3.434 9.277 -23.037 1.00 44.28 180 ASP A CA 1
ATOM 1360 C C . ASP A 1 180 ? -2.453 10.436 -23.275 1.00 44.28 180 ASP A C 1
ATOM 1362 O O . ASP A 1 180 ? -1.679 10.438 -24.235 1.00 44.28 180 ASP A O 1
ATOM 1366 N N . ILE A 1 181 ? -2.479 11.438 -22.400 1.00 46.38 181 ILE A N 1
ATOM 1367 C CA . ILE A 1 181 ? -1.622 12.622 -22.480 1.00 46.38 181 ILE A CA 1
ATOM 1368 C C . ILE A 1 181 ? -0.624 12.579 -21.329 1.00 46.38 181 ILE A C 1
ATOM 1370 O O . ILE A 1 181 ? -0.997 12.611 -20.160 1.00 46.38 181 ILE A O 1
ATOM 1374 N N . ILE A 1 182 ? 0.666 12.562 -21.646 1.00 48.91 182 ILE A N 1
ATOM 1375 C CA . ILE A 1 182 ? 1.727 12.708 -20.647 1.00 48.91 182 ILE A CA 1
ATOM 1376 C C . ILE A 1 182 ? 2.039 14.200 -20.514 1.00 48.91 182 ILE A C 1
ATOM 1378 O O . ILE A 1 182 ? 2.591 14.799 -21.434 1.00 48.91 182 ILE A O 1
ATOM 1382 N N . THR A 1 183 ? 1.675 14.828 -19.394 1.00 48.00 183 THR A N 1
ATOM 1383 C CA . THR A 1 183 ? 1.865 16.284 -19.211 1.00 48.00 183 THR A CA 1
ATOM 1384 C C . THR A 1 183 ? 3.185 16.643 -18.549 1.00 48.00 183 THR A C 1
ATOM 1386 O O . THR A 1 183 ? 3.634 17.781 -18.644 1.00 48.00 183 THR A O 1
ATOM 1389 N N . ARG A 1 184 ? 3.805 15.690 -17.851 1.00 50.66 184 ARG A N 1
ATOM 1390 C CA . ARG A 1 184 ? 5.144 15.829 -17.279 1.00 50.66 184 ARG A CA 1
ATOM 1391 C C . ARG A 1 184 ? 5.826 14.482 -17.341 1.00 50.66 184 ARG A C 1
ATOM 1393 O O . ARG A 1 184 ? 5.239 13.471 -16.969 1.00 50.66 184 ARG A O 1
ATOM 1400 N N . TYR A 1 185 ? 7.073 14.479 -17.771 1.00 61.16 185 TYR A N 1
ATOM 1401 C CA . TYR A 1 185 ? 7.876 13.276 -17.843 1.00 61.16 185 TYR A CA 1
ATOM 1402 C C . TYR A 1 185 ? 9.300 13.622 -17.456 1.00 61.16 185 TYR A C 1
ATOM 1404 O O . TYR A 1 185 ? 10.001 14.325 -18.175 1.00 61.16 185 TYR A O 1
ATOM 1412 N N . VAL A 1 186 ? 9.706 13.135 -16.293 1.00 62.94 186 VAL A N 1
ATOM 1413 C CA . VAL A 1 186 ? 11.054 13.251 -15.764 1.00 62.94 186 VAL A CA 1
ATOM 1414 C C . VAL A 1 186 ? 11.720 11.892 -15.889 1.00 62.94 186 VAL A C 1
ATOM 1416 O O . VAL A 1 186 ? 11.379 10.948 -15.179 1.00 62.94 186 VAL A O 1
ATOM 1419 N N . ASN A 1 187 ? 12.696 11.778 -16.780 1.00 70.19 187 ASN A N 1
ATOM 1420 C CA . ASN A 1 187 ? 13.542 10.601 -16.832 1.00 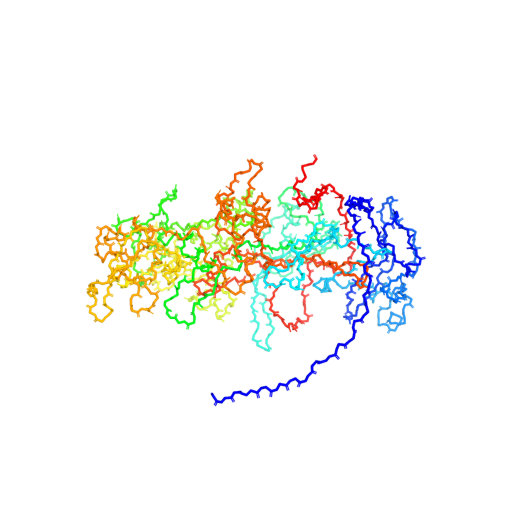70.19 187 ASN A CA 1
ATOM 1421 C C . ASN A 1 187 ? 14.552 10.646 -15.670 1.00 70.19 187 ASN A C 1
ATOM 1423 O O . ASN A 1 187 ? 15.499 11.431 -15.681 1.00 70.19 187 ASN A O 1
ATOM 1427 N N . LEU A 1 188 ? 14.342 9.791 -14.668 1.00 73.06 188 LEU A N 1
ATOM 1428 C CA . LEU A 1 188 ? 15.204 9.669 -13.493 1.00 73.06 188 LEU A CA 1
ATOM 1429 C C . LEU A 1 188 ? 16.585 9.111 -13.856 1.00 73.06 188 LEU A C 1
ATOM 1431 O O . LEU A 1 188 ? 17.572 9.537 -13.267 1.00 73.06 188 LEU A O 1
ATOM 1435 N N . SER A 1 189 ? 16.669 8.208 -14.840 1.00 77.31 189 SER A N 1
ATOM 1436 C CA . SER A 1 189 ? 17.953 7.708 -15.356 1.00 77.31 189 SER A CA 1
ATOM 1437 C C . SER A 1 189 ? 18.830 8.843 -15.901 1.00 77.31 189 SER A C 1
ATOM 1439 O O . SER A 1 189 ? 20.023 8.884 -15.624 1.00 77.31 189 SER A O 1
ATOM 1441 N N . CYS A 1 190 ? 18.239 9.813 -16.597 1.00 80.12 190 CYS A N 1
ATOM 1442 C CA . CYS A 1 190 ? 18.917 10.993 -17.116 1.00 80.12 190 CYS A CA 1
ATOM 1443 C C . CYS A 1 190 ? 19.369 11.926 -16.002 1.00 80.12 190 CYS A C 1
ATOM 1445 O O . CYS A 1 190 ? 20.521 12.349 -16.004 1.00 80.12 190 CYS A O 1
ATOM 1447 N N . VAL A 1 191 ? 18.494 12.215 -15.034 1.00 79.69 191 VAL A N 1
ATOM 1448 C CA . VAL A 1 191 ? 18.865 13.024 -13.863 1.00 79.69 191 VAL A CA 1
ATOM 1449 C C . VAL A 1 191 ? 20.058 12.400 -13.145 1.00 79.69 191 VAL A C 1
ATOM 1451 O O . VAL A 1 191 ? 21.009 13.097 -12.804 1.00 79.69 191 VAL A O 1
ATOM 1454 N N . ASP A 1 192 ? 20.039 11.083 -12.960 1.00 83.00 192 ASP A N 1
ATOM 1455 C CA . ASP A 1 192 ? 21.128 10.365 -12.315 1.00 83.00 192 ASP A CA 1
ATOM 1456 C C . ASP A 1 192 ? 22.414 10.379 -13.170 1.00 83.00 192 ASP A C 1
ATOM 1458 O O . ASP A 1 192 ? 23.489 10.650 -12.631 1.00 83.00 192 ASP A O 1
ATOM 1462 N N . ASN A 1 193 ? 22.330 10.199 -14.494 1.00 85.75 193 ASN A N 1
ATOM 1463 C CA . ASN A 1 193 ? 23.482 10.320 -15.403 1.00 85.75 193 ASN A CA 1
ATOM 1464 C C . ASN A 1 193 ? 24.097 11.727 -15.381 1.00 85.75 193 ASN A C 1
ATOM 1466 O O . ASN A 1 193 ? 25.317 11.886 -15.324 1.00 85.75 193 ASN A O 1
ATOM 1470 N N . LEU A 1 194 ? 23.262 12.767 -15.395 1.00 86.75 194 LEU A N 1
ATOM 1471 C CA . LEU A 1 194 ? 23.705 14.158 -15.306 1.00 86.75 194 LEU A CA 1
ATOM 1472 C C . LEU A 1 194 ? 24.342 14.450 -13.950 1.00 86.75 194 LEU A C 1
ATOM 1474 O O . LEU A 1 194 ? 25.413 15.058 -13.894 1.00 86.75 194 LEU A O 1
ATOM 1478 N N . ARG A 1 195 ? 23.753 13.940 -12.862 1.00 85.50 195 ARG A N 1
ATOM 1479 C CA . ARG A 1 195 ? 24.307 14.075 -11.512 1.00 85.50 195 ARG A CA 1
ATOM 1480 C C . ARG A 1 195 ? 25.673 13.404 -11.389 1.00 85.50 195 ARG A C 1
ATOM 1482 O O . ARG A 1 195 ? 26.572 14.004 -10.803 1.00 85.50 195 ARG A O 1
ATOM 1489 N N . LEU A 1 196 ? 25.867 12.215 -11.971 1.00 85.75 196 LEU A N 1
ATOM 1490 C CA . LEU A 1 196 ? 27.186 11.565 -12.032 1.00 85.75 196 LEU A CA 1
ATOM 1491 C C . LEU A 1 196 ? 28.225 12.424 -12.764 1.00 85.75 196 LEU A C 1
ATOM 1493 O O . LEU A 1 196 ? 29.397 12.434 -12.394 1.00 85.75 196 LEU A O 1
ATOM 1497 N N . LYS A 1 197 ? 27.786 13.194 -13.760 1.00 86.88 197 LYS A N 1
ATOM 1498 C CA . LYS A 1 197 ? 28.622 14.125 -14.529 1.00 86.88 197 LYS A CA 1
ATOM 1499 C C . LYS A 1 197 ? 28.789 15.493 -13.862 1.00 86.88 197 LYS A C 1
ATOM 1501 O O . LYS A 1 197 ? 29.395 16.387 -14.451 1.00 86.88 197 LYS A O 1
ATOM 1506 N N . GLY A 1 198 ? 28.256 15.677 -12.652 1.00 85.19 198 GLY A N 1
ATOM 1507 C CA . GLY A 1 198 ? 28.283 16.953 -11.935 1.00 85.19 198 GLY A CA 1
ATOM 1508 C C . GLY A 1 198 ? 27.446 18.049 -12.600 1.00 85.19 198 GLY A C 1
ATOM 1509 O O . GLY A 1 198 ? 27.692 19.231 -12.363 1.00 85.19 198 GLY A O 1
ATOM 1510 N N . GLN A 1 199 ? 26.485 17.674 -13.445 1.00 84.94 199 GLN A N 1
ATOM 1511 C CA . GLN A 1 199 ? 25.575 18.596 -14.112 1.00 84.94 199 GLN A CA 1
ATOM 1512 C C . GLN A 1 199 ? 24.274 18.691 -13.317 1.00 84.94 199 GLN A C 1
ATOM 1514 O O . GLN A 1 199 ? 23.678 17.681 -12.938 1.00 84.94 199 GLN A O 1
ATOM 1519 N N . SER A 1 200 ? 23.840 19.919 -13.044 1.00 76.25 200 SER A N 1
ATOM 1520 C CA . SER A 1 200 ? 22.525 20.172 -12.464 1.00 76.25 200 SER A CA 1
ATOM 1521 C C . SER A 1 200 ? 21.445 19.936 -13.511 1.00 76.25 200 SER A C 1
ATOM 1523 O O . SER A 1 200 ? 21.632 20.282 -14.675 1.00 76.25 200 SER A O 1
ATOM 1525 N N . PHE A 1 201 ? 20.311 19.409 -13.071 1.00 71.56 201 PHE A N 1
ATOM 1526 C CA . PHE A 1 201 ? 19.125 19.237 -13.894 1.00 71.56 201 PHE A CA 1
ATOM 1527 C C . PHE A 1 201 ? 17.922 19.854 -13.174 1.00 71.56 201 PHE A C 1
ATOM 1529 O O . PHE A 1 201 ? 17.765 19.666 -11.965 1.00 71.56 201 PHE A O 1
ATOM 1536 N N . SER A 1 202 ? 17.090 20.586 -13.904 1.00 67.50 202 SER A N 1
ATOM 1537 C CA . SER A 1 202 ? 15.917 21.314 -13.416 1.00 67.50 202 SER A CA 1
ATOM 1538 C C . SER A 1 202 ? 14.685 21.032 -14.282 1.00 67.50 202 SER A C 1
ATOM 1540 O O . SER A 1 202 ? 14.780 20.433 -15.351 1.00 67.50 202 SER A O 1
ATOM 1542 N N . HIS A 1 203 ? 13.500 21.457 -13.836 1.00 61.09 203 HIS A N 1
ATOM 1543 C CA . HIS A 1 203 ? 12.290 21.307 -14.650 1.00 61.09 203 HIS A CA 1
ATOM 1544 C C . HIS A 1 203 ? 12.327 22.168 -15.927 1.00 61.09 203 HIS A C 1
ATOM 1546 O O . HIS A 1 203 ? 11.683 21.807 -16.907 1.00 61.09 203 HIS A O 1
ATOM 1552 N N . GLU A 1 204 ? 13.072 23.283 -15.927 1.00 63.78 204 GLU A N 1
ATOM 1553 C CA . GLU A 1 204 ? 13.188 24.205 -17.069 1.00 63.78 204 GLU A CA 1
ATOM 1554 C C . GLU A 1 204 ? 13.902 23.530 -18.248 1.00 63.78 204 GLU A C 1
ATOM 1556 O O . GLU A 1 204 ? 13.585 23.786 -19.407 1.00 63.78 204 GLU A O 1
ATOM 1561 N N . ASP A 1 205 ? 14.781 22.566 -17.960 1.00 66.19 205 ASP A N 1
ATOM 1562 C CA . ASP A 1 205 ? 15.472 21.759 -18.968 1.00 66.19 205 ASP A CA 1
ATOM 1563 C C . ASP A 1 205 ? 14.516 20.845 -19.768 1.00 66.19 205 ASP A C 1
ATOM 1565 O O . ASP A 1 205 ? 14.904 20.302 -20.802 1.00 66.19 205 ASP A O 1
ATOM 1569 N N . TYR A 1 206 ? 13.261 20.664 -19.327 1.00 61.38 206 TYR A N 1
ATOM 1570 C CA . TYR A 1 206 ? 12.219 19.972 -20.099 1.00 61.38 206 TYR A CA 1
ATOM 1571 C C . TYR A 1 206 ? 11.395 20.895 -21.009 1.00 61.38 206 TYR A C 1
ATOM 1573 O O . TYR A 1 206 ? 10.678 20.376 -21.866 1.00 61.38 206 TYR A O 1
ATOM 1581 N N . GLU A 1 207 ? 11.461 22.219 -20.840 1.00 60.59 207 GLU A N 1
ATOM 1582 C CA . GLU A 1 207 ? 10.582 23.164 -21.549 1.00 60.59 207 GLU A CA 1
ATOM 1583 C C . GLU A 1 207 ? 10.922 23.299 -23.037 1.00 60.59 207 GLU A C 1
ATOM 1585 O O . GLU A 1 207 ? 10.024 23.495 -23.859 1.00 60.59 207 GLU A O 1
ATOM 1590 N N . ASP A 1 208 ? 12.199 23.152 -23.391 1.00 63.41 208 ASP A N 1
ATOM 1591 C CA . ASP A 1 208 ? 12.678 23.191 -24.770 1.00 63.41 208 ASP A CA 1
ATOM 1592 C C . ASP A 1 208 ? 13.314 21.837 -25.152 1.00 63.41 208 ASP A C 1
ATOM 1594 O O . ASP A 1 208 ? 14.406 21.492 -24.689 1.00 63.41 208 ASP A O 1
ATOM 1598 N N . PRO A 1 209 ? 12.645 21.032 -26.002 1.00 64.56 209 PRO A N 1
ATOM 1599 C CA . PRO A 1 209 ? 13.167 19.749 -26.460 1.00 64.56 209 PRO A CA 1
ATOM 1600 C C . PRO A 1 209 ? 14.538 19.830 -27.140 1.00 64.56 209 PRO A C 1
ATOM 1602 O O . PRO A 1 209 ? 15.274 18.840 -27.090 1.00 64.56 209 PRO A O 1
ATOM 1605 N N . ASP A 1 210 ? 14.874 20.969 -27.755 1.00 67.12 210 ASP A N 1
ATOM 1606 C CA . ASP A 1 210 ? 16.136 21.163 -28.473 1.00 67.12 210 ASP A CA 1
ATOM 1607 C C . ASP A 1 210 ? 17.311 21.400 -27.511 1.00 67.12 210 ASP A C 1
ATOM 1609 O O . ASP A 1 210 ? 18.459 21.090 -27.843 1.00 67.12 210 ASP A O 1
ATOM 1613 N N . THR A 1 211 ? 17.046 21.918 -26.308 1.00 73.12 211 THR A N 1
ATOM 1614 C CA . THR A 1 211 ? 18.066 22.149 -25.271 1.00 73.12 211 THR A CA 1
ATOM 1615 C C . THR A 1 211 ? 18.061 21.091 -24.173 1.00 73.12 211 THR A C 1
ATOM 1617 O O . THR A 1 211 ? 19.026 21.020 -23.412 1.00 73.12 211 THR A O 1
ATOM 1620 N N . ASN A 1 212 ? 17.036 20.234 -24.119 1.00 74.38 212 ASN A N 1
ATOM 1621 C CA . ASN A 1 212 ? 16.912 19.194 -23.108 1.00 74.38 212 ASN A CA 1
ATOM 1622 C C . ASN A 1 212 ? 18.110 18.220 -23.144 1.00 74.38 212 ASN A C 1
ATOM 1624 O O . ASN A 1 212 ? 18.248 17.435 -24.094 1.00 74.38 212 ASN A O 1
ATOM 1628 N N . PRO A 1 213 ? 18.952 18.188 -22.094 1.00 76.88 213 PRO A N 1
ATOM 1629 C CA . PRO A 1 213 ? 20.139 17.339 -22.060 1.00 76.88 213 PRO A CA 1
ATOM 1630 C C . PRO A 1 213 ? 19.794 15.842 -22.078 1.00 76.88 213 PRO A C 1
ATOM 1632 O O . PRO A 1 213 ? 20.602 15.029 -22.520 1.00 76.88 213 PRO A O 1
ATOM 1635 N N . CYS A 1 214 ? 18.575 15.456 -21.690 1.00 75.31 214 CYS A N 1
ATOM 1636 C CA . CYS A 1 214 ? 18.106 14.074 -21.760 1.00 75.31 214 CYS A CA 1
ATOM 1637 C C . CYS A 1 214 ? 17.811 13.593 -23.185 1.00 75.31 214 CYS A C 1
ATOM 1639 O O . CYS A 1 214 ? 17.716 12.387 -23.405 1.00 75.31 214 CYS A O 1
ATOM 1641 N N . ASN A 1 215 ? 17.639 14.490 -24.159 1.00 76.81 215 ASN A N 1
ATOM 1642 C CA . ASN A 1 215 ? 17.434 14.105 -25.561 1.00 76.81 215 ASN A CA 1
ATOM 1643 C C . ASN A 1 215 ? 18.753 13.828 -26.298 1.00 76.81 215 ASN A C 1
ATOM 1645 O O . ASN A 1 215 ? 18.739 13.443 -27.466 1.00 76.81 215 ASN A O 1
ATOM 1649 N N . GLN A 1 216 ? 19.890 14.009 -25.626 1.00 78.94 216 GLN A N 1
ATOM 1650 C CA . GLN A 1 216 ? 21.208 13.749 -26.185 1.00 78.94 216 GLN A CA 1
ATOM 1651 C C . GLN A 1 216 ? 21.630 12.297 -25.957 1.00 78.94 216 GLN A C 1
ATOM 1653 O O . GLN A 1 216 ? 21.092 11.588 -25.101 1.00 78.94 216 GLN A O 1
ATOM 1658 N N . LEU A 1 217 ? 22.624 11.863 -26.727 1.00 81.69 217 LEU A N 1
ATOM 1659 C CA . LEU A 1 217 ? 23.370 10.657 -26.405 1.00 81.69 217 LEU A CA 1
ATOM 1660 C C . LEU A 1 217 ? 24.392 10.986 -25.324 1.00 81.69 217 LEU A C 1
ATOM 1662 O O . LEU A 1 217 ? 25.045 12.030 -25.354 1.00 81.69 217 LEU A O 1
ATOM 1666 N N . ASP A 1 218 ? 24.532 10.068 -24.387 1.00 82.12 218 ASP A N 1
ATOM 1667 C CA . ASP A 1 218 ? 25.633 10.036 -23.459 1.00 82.12 218 ASP A CA 1
ATOM 1668 C C . ASP A 1 218 ? 26.939 9.836 -24.255 1.00 82.12 218 ASP A C 1
ATOM 1670 O O . ASP A 1 218 ? 27.079 8.828 -24.950 1.00 82.12 218 ASP A O 1
ATOM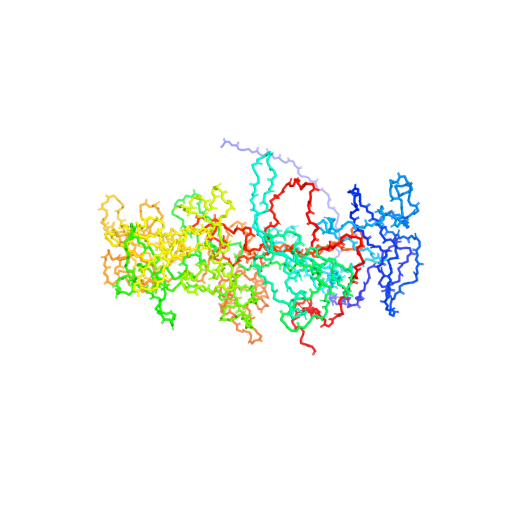 1674 N N . PRO A 1 219 ? 27.902 10.773 -24.201 1.00 82.56 219 PRO A N 1
ATOM 1675 C CA . PRO A 1 219 ? 29.158 10.640 -24.934 1.00 82.56 219 PRO A CA 1
ATOM 1676 C C . PRO A 1 219 ? 30.046 9.495 -24.428 1.00 82.56 219 PRO A C 1
ATOM 1678 O O . PRO A 1 219 ? 30.909 9.044 -25.178 1.00 82.56 219 PRO A O 1
ATOM 1681 N N . ASP A 1 220 ? 29.852 9.039 -23.188 1.00 83.75 220 ASP A N 1
ATOM 1682 C CA . ASP A 1 220 ? 30.665 7.995 -22.565 1.00 83.75 220 ASP A CA 1
ATOM 1683 C C . ASP A 1 220 ? 30.169 6.595 -22.953 1.00 83.75 220 ASP A C 1
ATOM 1685 O O . ASP A 1 220 ? 30.975 5.688 -23.151 1.00 83.75 220 ASP A O 1
ATOM 1689 N N . THR A 1 221 ? 28.850 6.418 -23.101 1.00 83.06 221 THR A N 1
ATOM 1690 C CA . THR A 1 221 ? 28.235 5.113 -23.415 1.00 83.06 221 THR A CA 1
ATOM 1691 C C . THR A 1 221 ? 27.699 5.012 -24.843 1.00 83.06 221 THR A C 1
ATOM 1693 O O . THR A 1 221 ? 27.457 3.913 -25.332 1.00 83.06 221 THR A O 1
ATOM 1696 N N . GLY A 1 222 ? 27.490 6.138 -25.530 1.00 83.44 222 GLY A N 1
ATOM 1697 C CA . GLY A 1 222 ? 26.834 6.196 -26.840 1.00 83.44 222 GLY A CA 1
ATOM 1698 C C . GLY A 1 222 ? 25.323 5.938 -26.800 1.00 83.44 222 GLY A C 1
ATOM 1699 O O . GLY A 1 222 ? 24.674 5.968 -27.846 1.00 83.44 222 GLY A O 1
ATOM 1700 N N . LEU A 1 223 ? 24.753 5.706 -25.615 1.00 82.50 223 LEU A N 1
ATOM 1701 C CA . LEU A 1 223 ? 23.331 5.443 -25.413 1.00 82.50 223 LEU A CA 1
ATOM 1702 C C . LEU A 1 223 ? 22.576 6.732 -25.103 1.00 82.50 223 LEU A C 1
ATOM 1704 O O . LEU A 1 223 ? 23.186 7.704 -24.668 1.00 82.50 223 LEU A O 1
ATOM 1708 N N . PRO A 1 224 ? 21.250 6.793 -25.305 1.00 81.44 224 PRO A N 1
ATOM 1709 C CA . PRO A 1 224 ? 20.476 7.959 -24.894 1.00 81.44 224 PRO A CA 1
ATOM 1710 C C . PRO A 1 224 ? 20.730 8.292 -23.422 1.00 81.44 224 PRO A C 1
ATOM 1712 O O . PRO A 1 224 ? 20.714 7.395 -22.584 1.00 81.44 224 PRO A O 1
ATOM 1715 N N . MET A 1 225 ? 20.872 9.577 -23.078 1.00 79.19 225 MET A N 1
ATOM 1716 C CA . MET A 1 225 ? 21.019 10.038 -21.684 1.00 79.19 225 MET A CA 1
ATOM 1717 C C . MET A 1 225 ? 19.873 9.551 -20.783 1.00 79.19 225 MET A C 1
ATOM 1719 O O . MET A 1 225 ? 20.018 9.460 -19.570 1.00 79.19 225 MET A O 1
ATOM 1723 N N . LYS A 1 226 ? 18.740 9.190 -21.387 1.00 78.19 226 LYS A N 1
ATOM 1724 C CA . LYS A 1 226 ? 17.576 8.538 -20.777 1.00 78.19 226 LYS A CA 1
ATOM 1725 C C . LYS A 1 226 ? 17.811 7.095 -20.297 1.00 78.19 226 LYS A C 1
ATOM 1727 O O . LYS A 1 226 ? 16.931 6.549 -19.632 1.00 78.19 226 LYS A O 1
ATOM 1732 N N . MET A 1 227 ? 18.957 6.493 -20.605 1.00 80.88 227 MET A N 1
ATOM 1733 C CA . MET A 1 227 ? 19.316 5.125 -20.241 1.00 80.88 227 MET A CA 1
ATOM 1734 C C . MET A 1 227 ? 20.346 5.104 -19.118 1.00 80.88 227 MET A C 1
ATOM 1736 O O . MET A 1 227 ? 21.382 5.752 -19.195 1.00 80.88 227 MET A O 1
ATOM 1740 N N . TRP A 1 228 ? 20.072 4.323 -18.084 1.00 83.38 228 TRP A N 1
ATOM 1741 C CA . TRP A 1 228 ? 20.969 4.068 -16.968 1.00 83.38 228 TRP A CA 1
ATOM 1742 C C . TRP A 1 228 ? 21.667 2.728 -17.170 1.00 83.38 228 TRP A C 1
ATOM 1744 O O . TRP A 1 228 ? 21.001 1.719 -17.371 1.00 83.38 228 TRP A O 1
ATOM 1754 N N . THR A 1 229 ? 22.995 2.718 -17.114 1.00 86.31 229 THR A N 1
ATOM 1755 C CA . THR A 1 229 ? 23.815 1.546 -17.475 1.00 86.31 229 THR A CA 1
ATOM 1756 C C . THR A 1 229 ? 24.715 1.066 -16.339 1.00 86.31 229 THR A C 1
ATOM 1758 O O . THR A 1 229 ? 25.472 0.119 -16.512 1.00 86.31 229 THR A O 1
ATOM 1761 N N . GLN A 1 230 ? 24.687 1.737 -15.186 1.00 84.94 230 GLN A N 1
ATOM 1762 C CA . GLN A 1 230 ? 25.584 1.446 -14.070 1.00 84.94 230 GLN A CA 1
ATOM 1763 C C . GLN A 1 230 ? 25.049 0.266 -13.252 1.00 84.94 230 GLN A C 1
ATOM 1765 O O . GLN A 1 230 ? 24.181 0.455 -12.398 1.00 84.94 230 GLN A O 1
ATOM 1770 N N . VAL A 1 231 ? 25.554 -0.941 -13.513 1.00 82.12 231 VAL A N 1
ATOM 1771 C CA . VAL A 1 231 ? 25.237 -2.150 -12.728 1.00 82.12 231 VAL A CA 1
ATOM 1772 C C . VAL A 1 231 ? 25.753 -2.020 -11.291 1.00 82.12 231 VAL A C 1
ATOM 1774 O O . VAL A 1 231 ? 25.001 -2.266 -10.354 1.00 82.12 231 VAL A O 1
ATOM 1777 N N . GLU A 1 232 ? 26.979 -1.516 -11.112 1.00 84.81 232 GLU A N 1
ATOM 1778 C CA . GLU A 1 232 ? 27.590 -1.217 -9.809 1.00 84.81 232 GLU A CA 1
ATOM 1779 C C . GLU A 1 232 ? 27.721 0.302 -9.600 1.00 84.81 232 GLU A C 1
ATOM 1781 O O . GLU A 1 232 ? 28.782 0.894 -9.822 1.00 84.81 232 GLU A O 1
ATOM 1786 N N . PRO A 1 233 ? 26.638 0.997 -9.226 1.00 80.38 233 PRO A N 1
ATOM 1787 C CA . PRO A 1 233 ? 26.658 2.443 -9.153 1.00 80.38 233 PRO A CA 1
ATOM 1788 C C . PRO A 1 233 ? 27.283 2.943 -7.835 1.00 80.38 233 PRO A C 1
ATOM 1790 O O . PRO A 1 233 ? 27.309 2.227 -6.829 1.00 80.38 233 PRO A O 1
ATOM 1793 N N . PRO A 1 234 ? 27.729 4.211 -7.775 1.00 78.12 234 PRO A N 1
ATOM 1794 C CA . PRO A 1 234 ? 28.145 4.833 -6.521 1.00 78.12 234 PRO A CA 1
ATOM 1795 C C . PRO A 1 234 ? 27.023 4.841 -5.462 1.00 78.12 234 PRO A C 1
ATOM 1797 O O . PRO A 1 234 ? 25.839 4.856 -5.818 1.00 78.12 234 PRO A O 1
ATOM 1800 N N . PRO A 1 235 ? 27.357 4.925 -4.157 1.00 73.25 235 PRO A N 1
ATOM 1801 C CA . PRO A 1 235 ? 26.360 5.027 -3.093 1.00 73.25 235 PRO A CA 1
ATOM 1802 C C . PRO A 1 235 ? 25.344 6.148 -3.349 1.00 73.25 235 PRO A C 1
ATOM 1804 O O . PRO A 1 235 ? 25.714 7.274 -3.682 1.00 73.25 235 PRO A O 1
ATOM 1807 N N . GLY A 1 236 ? 24.057 5.842 -3.172 1.00 60.97 236 GLY A N 1
ATOM 1808 C CA . GLY A 1 236 ? 22.958 6.789 -3.402 1.00 60.97 236 GLY A CA 1
ATOM 1809 C C . GLY A 1 236 ? 22.357 6.763 -4.813 1.00 60.97 236 GLY A C 1
ATOM 1810 O O . GLY A 1 236 ? 21.413 7.513 -5.071 1.00 60.97 236 GLY A O 1
ATOM 1811 N N . PHE A 1 237 ? 22.847 5.891 -5.696 1.00 69.00 237 PHE A N 1
ATOM 1812 C CA . PHE A 1 237 ? 22.287 5.631 -7.022 1.00 69.00 237 PHE A CA 1
ATOM 1813 C C . PHE A 1 237 ? 21.794 4.176 -7.128 1.00 69.00 237 PHE A C 1
ATOM 1815 O O . PHE A 1 237 ? 22.390 3.291 -6.516 1.00 69.00 237 PHE A O 1
ATOM 1822 N N . PRO A 1 238 ? 20.708 3.902 -7.873 1.00 71.44 238 PRO A N 1
ATOM 1823 C CA . PRO A 1 238 ? 20.201 2.541 -8.032 1.00 71.44 238 PRO A CA 1
ATOM 1824 C C . PRO A 1 238 ? 20.962 1.777 -9.127 1.00 71.44 238 PRO A C 1
ATOM 1826 O O . PRO A 1 238 ? 21.391 2.398 -10.099 1.00 71.44 238 PRO A O 1
ATOM 1829 N N . PRO A 1 239 ? 21.128 0.451 -9.007 1.00 77.81 239 PRO A N 1
ATOM 1830 C CA . PRO A 1 239 ? 21.806 -0.359 -10.017 1.00 77.81 239 PRO A CA 1
ATOM 1831 C C . PRO A 1 239 ? 20.970 -0.520 -11.296 1.00 77.81 239 PRO A C 1
ATOM 1833 O O . PRO A 1 239 ? 19.738 -0.475 -11.261 1.00 77.81 239 PRO A O 1
ATOM 1836 N N . ALA A 1 240 ? 21.640 -0.704 -12.435 1.00 79.69 240 ALA A N 1
ATOM 1837 C CA . ALA A 1 240 ? 21.041 -0.951 -13.749 1.00 79.69 240 ALA A CA 1
ATOM 1838 C C . ALA A 1 240 ? 20.584 -2.410 -13.911 1.00 79.69 240 ALA A C 1
ATOM 1840 O O . ALA A 1 240 ? 21.012 -3.119 -14.819 1.00 79.69 240 ALA A O 1
ATOM 1841 N N . VAL A 1 241 ? 19.731 -2.856 -12.988 1.00 78.88 241 VAL A N 1
ATOM 1842 C CA . VAL A 1 241 ? 19.255 -4.238 -12.913 1.00 78.88 241 VAL A CA 1
ATOM 1843 C C . VAL A 1 241 ? 17.736 -4.293 -12.834 1.00 78.88 241 VAL A C 1
ATOM 1845 O O . VAL A 1 241 ? 17.092 -3.491 -12.155 1.00 78.88 241 VAL A O 1
ATOM 1848 N N . THR A 1 242 ? 17.161 -5.278 -13.511 1.00 75.88 242 THR A N 1
ATOM 1849 C CA . THR A 1 242 ? 15.760 -5.665 -13.380 1.00 75.88 242 THR A CA 1
ATOM 1850 C C . THR A 1 242 ? 15.696 -6.953 -12.569 1.00 75.88 242 THR A C 1
ATOM 1852 O O . THR A 1 242 ? 16.248 -7.975 -12.968 1.00 75.88 242 THR A O 1
ATOM 1855 N N . LYS A 1 243 ? 15.031 -6.907 -11.415 1.00 75.25 243 LYS A N 1
ATOM 1856 C CA . LYS A 1 243 ? 14.767 -8.072 -10.556 1.00 75.25 243 LYS A CA 1
ATOM 1857 C C . LYS A 1 243 ? 13.324 -8.526 -10.734 1.00 75.25 243 LYS A C 1
ATOM 1859 O O . LYS A 1 243 ? 12.504 -7.715 -11.159 1.00 75.25 243 LYS A O 1
ATOM 1864 N N . SER A 1 244 ? 12.999 -9.778 -10.408 1.00 73.69 244 SER A N 1
ATOM 1865 C CA . SER A 1 244 ? 11.591 -10.181 -10.280 1.00 73.69 244 SER A CA 1
ATOM 1866 C C . SER A 1 244 ? 10.986 -9.548 -9.018 1.00 73.69 244 SER A C 1
ATOM 1868 O O . SER A 1 244 ? 11.716 -9.033 -8.170 1.00 73.69 244 SER A O 1
ATOM 1870 N N . TYR A 1 245 ? 9.657 -9.489 -8.909 1.00 70.25 245 TYR A N 1
ATOM 1871 C CA . TYR A 1 245 ? 9.041 -8.955 -7.693 1.00 70.25 245 TYR A CA 1
ATOM 1872 C C . TYR A 1 245 ? 8.784 -10.064 -6.682 1.00 70.25 245 TYR A C 1
ATOM 1874 O O . TYR A 1 245 ? 8.252 -11.121 -7.030 1.00 70.25 245 TYR A O 1
ATOM 1882 N N . ASP A 1 246 ? 9.062 -9.754 -5.422 1.00 68.75 246 ASP A N 1
ATOM 1883 C CA . ASP A 1 246 ? 8.720 -10.612 -4.298 1.00 68.75 246 ASP A CA 1
ATOM 1884 C C . ASP A 1 246 ? 7.212 -10.822 -4.230 1.00 68.75 246 ASP A C 1
ATOM 1886 O O . ASP A 1 246 ? 6.417 -9.873 -4.323 1.00 68.75 246 ASP A O 1
ATOM 1890 N N . GLY A 1 247 ? 6.816 -12.080 -4.057 1.00 69.50 247 GLY A N 1
ATOM 1891 C CA . GLY A 1 247 ? 5.449 -12.380 -3.673 1.00 69.50 247 GLY A CA 1
ATOM 1892 C C . GLY A 1 247 ? 5.128 -11.747 -2.326 1.00 69.50 247 GLY A C 1
ATOM 1893 O O . GLY A 1 247 ? 6.002 -11.481 -1.503 1.00 69.50 247 GLY A O 1
ATOM 1894 N N . GLU A 1 248 ? 3.850 -11.499 -2.092 1.00 72.75 248 GLU A N 1
ATOM 1895 C CA . GLU A 1 248 ? 3.383 -11.008 -0.809 1.00 72.75 248 GLU A CA 1
ATOM 1896 C C . GLU A 1 248 ? 2.473 -12.014 -0.167 1.00 72.75 248 GLU A C 1
ATOM 1898 O O . GLU A 1 248 ? 1.627 -12.659 -0.799 1.00 72.75 248 GLU A O 1
ATOM 1903 N N . TRP A 1 249 ? 2.630 -12.069 1.140 1.00 75.25 249 TRP A N 1
ATOM 1904 C CA . TRP A 1 249 ? 1.746 -12.798 1.993 1.00 75.25 249 TRP A CA 1
ATOM 1905 C C . TRP A 1 249 ? 1.388 -11.954 3.207 1.00 75.25 249 TRP A C 1
ATOM 1907 O O . TRP A 1 249 ? 2.181 -11.157 3.701 1.00 75.25 249 TRP A O 1
ATOM 1917 N N . ASP A 1 250 ? 0.175 -12.159 3.694 1.00 78.62 250 ASP A N 1
ATOM 1918 C CA . ASP A 1 250 ? -0.353 -11.518 4.885 1.00 78.62 250 ASP A CA 1
ATOM 1919 C C . ASP A 1 250 ? -1.041 -12.591 5.730 1.00 78.62 250 ASP A C 1
ATOM 1921 O O . ASP A 1 250 ? -1.910 -13.315 5.248 1.00 78.62 250 ASP A O 1
ATOM 1925 N N . SER A 1 251 ? -0.665 -12.740 6.998 1.00 78.88 251 SER A N 1
ATOM 1926 C CA . SER A 1 251 ? -1.379 -13.631 7.928 1.00 78.88 251 SER A CA 1
ATOM 1927 C C . SER A 1 251 ? -2.782 -13.163 8.255 1.00 78.88 251 SER A C 1
ATOM 1929 O O . SER A 1 251 ? -3.579 -13.945 8.761 1.00 78.88 251 SER A O 1
ATOM 1931 N N . ARG A 1 252 ? -3.106 -11.917 7.930 1.00 81.00 252 ARG A N 1
ATOM 1932 C CA . ARG A 1 252 ? -4.393 -11.301 8.208 1.00 81.00 252 ARG A CA 1
ATOM 1933 C C . ARG A 1 252 ? -5.407 -11.492 7.087 1.00 81.00 252 ARG A C 1
ATOM 1935 O O . ARG A 1 252 ? -6.604 -11.406 7.338 1.00 81.00 252 ARG A O 1
ATOM 1942 N N . GLY A 1 253 ? -4.950 -11.833 5.878 1.00 73.56 253 GLY A N 1
ATOM 1943 C CA . GLY A 1 253 ? -5.709 -11.730 4.624 1.00 73.56 253 GLY A CA 1
ATOM 1944 C C . GLY A 1 253 ? -7.117 -12.346 4.582 1.00 73.56 253 GLY A C 1
ATOM 1945 O O . GLY A 1 253 ? -7.942 -11.870 3.812 1.00 73.56 253 GLY A O 1
ATOM 1946 N N . ASN A 1 254 ? -7.442 -13.337 5.420 1.00 76.50 254 ASN A N 1
ATOM 1947 C CA . ASN A 1 254 ? -8.785 -13.931 5.490 1.00 76.50 254 ASN A CA 1
ATOM 1948 C C . ASN A 1 254 ? -9.533 -13.584 6.781 1.00 76.50 254 ASN A C 1
ATOM 1950 O O . ASN A 1 254 ? -10.040 -14.474 7.448 1.00 76.50 254 ASN A O 1
ATOM 1954 N N . SER A 1 255 ? -9.585 -12.300 7.141 1.00 76.94 255 SER A N 1
ATOM 1955 C CA . SER A 1 255 ? -10.231 -11.827 8.374 1.00 76.94 255 SER A CA 1
ATOM 1956 C C . SER A 1 255 ? -11.675 -12.287 8.554 1.00 76.94 255 SER A C 1
ATOM 1958 O O . SER A 1 255 ? -11.868 -13.273 9.224 1.00 76.94 255 SER A O 1
ATOM 1960 N N . CYS A 1 256 ? -12.717 -11.675 8.006 1.00 82.50 256 CYS A N 1
ATOM 1961 C CA . CYS A 1 256 ? -14.082 -12.166 8.226 1.00 82.50 256 CYS A CA 1
ATOM 1962 C C . CYS A 1 256 ? -15.042 -11.703 7.140 1.00 82.50 256 CYS A C 1
ATOM 1964 O O . CYS A 1 256 ? -14.689 -10.852 6.329 1.00 82.50 256 CYS A O 1
ATOM 1966 N N . ASP A 1 257 ? -16.250 -12.267 7.167 1.00 80.56 257 ASP A N 1
ATOM 1967 C CA . ASP A 1 257 ? -17.369 -11.839 6.336 1.00 80.56 257 ASP A CA 1
ATOM 1968 C C . ASP A 1 257 ? -18.495 -11.303 7.230 1.00 80.56 257 ASP A C 1
ATOM 1970 O O . ASP A 1 257 ? -18.826 -11.906 8.260 1.00 80.56 257 ASP A O 1
ATOM 1974 N N . THR A 1 258 ? -19.093 -10.184 6.823 1.00 79.06 258 THR A N 1
ATOM 1975 C CA . THR A 1 258 ? -20.262 -9.587 7.478 1.00 79.06 258 THR A CA 1
ATOM 1976 C C . THR A 1 258 ? -21.439 -10.577 7.464 1.00 79.06 258 THR A C 1
ATOM 1978 O O . THR A 1 258 ? -21.695 -11.227 6.441 1.00 79.06 258 THR A O 1
ATOM 1981 N N . PRO A 1 259 ? -22.185 -10.729 8.575 1.00 70.75 259 PRO A N 1
ATOM 1982 C CA . PRO A 1 259 ? -23.364 -11.588 8.609 1.00 70.75 259 PRO A CA 1
ATOM 1983 C C . PRO A 1 259 ? -24.443 -11.128 7.616 1.00 70.75 259 PRO A C 1
ATOM 1985 O O . PRO A 1 259 ? -24.610 -9.947 7.335 1.00 70.75 259 PRO A O 1
ATOM 1988 N N . THR A 1 260 ? -25.253 -12.068 7.116 1.00 71.12 260 THR A N 1
ATOM 1989 C CA . THR A 1 260 ? -26.332 -11.765 6.152 1.00 71.12 260 THR A CA 1
ATOM 1990 C C . THR A 1 260 ? -27.496 -10.957 6.742 1.00 71.12 260 THR A C 1
ATOM 1992 O O . THR A 1 260 ? -28.382 -10.537 6.001 1.00 71.12 260 THR A O 1
ATOM 1995 N N . SER A 1 261 ? -27.559 -10.817 8.069 1.00 70.75 261 SER A N 1
ATOM 1996 C CA . SER A 1 261 ? -28.608 -10.095 8.797 1.00 70.75 261 SER A CA 1
ATOM 1997 C C . SER A 1 261 ? -28.126 -9.691 10.192 1.00 70.75 261 SER A C 1
ATOM 1999 O O . SER A 1 261 ? -27.445 -10.494 10.834 1.00 70.75 261 SER A O 1
ATOM 2001 N N . GLY A 1 262 ? -28.585 -8.539 10.685 1.00 70.75 262 GLY A N 1
ATOM 2002 C CA . GLY A 1 262 ? -28.194 -7.970 11.980 1.00 70.75 262 GLY A CA 1
ATOM 2003 C C . GLY A 1 262 ? -27.025 -6.981 11.868 1.00 70.75 262 GLY A C 1
ATOM 2004 O O . GLY A 1 262 ? -26.559 -6.735 10.752 1.00 70.75 262 GLY A O 1
ATOM 2005 N N . PRO A 1 263 ? -26.564 -6.419 13.002 1.00 73.31 263 PRO A N 1
ATOM 2006 C CA . PRO A 1 263 ? -25.448 -5.476 13.034 1.00 73.31 263 PRO A CA 1
ATOM 2007 C C . PRO A 1 263 ? -24.150 -6.117 12.530 1.00 73.31 263 PRO A C 1
ATOM 2009 O O . PRO A 1 263 ? -23.923 -7.317 12.731 1.00 73.31 263 PRO A O 1
ATOM 2012 N N . ASP A 1 264 ? -23.280 -5.322 11.903 1.00 80.38 264 ASP A N 1
ATOM 2013 C CA . ASP A 1 264 ? -21.985 -5.818 11.443 1.00 80.38 264 ASP A CA 1
ATOM 2014 C C . ASP A 1 264 ? -21.047 -6.076 12.631 1.00 80.38 264 ASP A C 1
ATOM 2016 O O . ASP A 1 264 ? -20.468 -5.165 13.218 1.00 80.38 264 ASP A O 1
ATOM 2020 N N . THR A 1 265 ? -20.914 -7.346 13.007 1.00 83.50 265 THR A N 1
ATOM 2021 C CA . THR A 1 265 ? -19.988 -7.805 14.053 1.00 83.50 265 THR A CA 1
ATOM 2022 C C . THR A 1 265 ? -18.635 -8.251 13.489 1.00 83.50 265 THR A C 1
ATOM 2024 O O . THR A 1 265 ? -17.826 -8.834 14.212 1.00 83.50 265 THR A O 1
ATOM 2027 N N . CYS A 1 266 ? -18.407 -8.115 12.180 1.00 86.56 266 CYS A N 1
ATOM 2028 C CA . CYS A 1 266 ? -17.174 -8.543 11.534 1.00 86.56 266 CYS A CA 1
ATOM 2029 C C . CYS A 1 266 ? -16.165 -7.393 11.542 1.00 86.56 266 CYS A C 1
ATOM 2031 O O . CYS A 1 266 ? -16.284 -6.425 10.803 1.00 86.56 266 CYS A O 1
ATOM 2033 N N . CYS A 1 267 ? -15.126 -7.516 12.368 1.00 88.62 267 CYS A N 1
ATOM 2034 C CA . CYS A 1 267 ? -13.958 -6.652 12.240 1.00 88.62 267 CYS A CA 1
ATOM 2035 C C . CYS A 1 267 ? -13.012 -7.254 11.201 1.00 88.62 267 CYS A C 1
ATOM 2037 O O . CYS A 1 267 ? -12.266 -8.184 11.527 1.00 88.62 267 CYS A O 1
ATOM 2039 N N . SER A 1 268 ? -13.062 -6.765 9.960 1.00 88.38 268 SER A N 1
ATOM 2040 C CA . SER A 1 268 ? -12.127 -7.181 8.910 1.00 88.38 268 SER A CA 1
ATOM 2041 C C . SER A 1 268 ? -10.713 -6.626 9.156 1.00 88.38 268 SER A C 1
ATOM 2043 O O . SER A 1 268 ? -10.516 -5.760 10.010 1.00 88.38 268 SER A O 1
ATOM 2045 N N . VAL A 1 269 ? -9.707 -7.077 8.391 1.00 87.56 269 VAL A N 1
ATOM 2046 C CA . VAL A 1 269 ? -8.359 -6.467 8.426 1.00 87.56 269 VAL A CA 1
ATOM 2047 C C . VAL A 1 269 ? -8.459 -4.978 8.143 1.00 87.56 269 VAL A C 1
ATOM 2049 O O . VAL A 1 269 ? -7.917 -4.173 8.888 1.00 87.56 269 VAL A O 1
ATOM 2052 N N . CYS A 1 270 ? -9.179 -4.603 7.086 1.00 88.25 270 CYS A N 1
ATOM 2053 C CA . CYS A 1 270 ? -9.283 -3.207 6.691 1.00 88.25 270 CYS A CA 1
ATOM 2054 C C . CYS A 1 270 ? -9.980 -2.348 7.739 1.00 88.25 270 CYS A C 1
ATOM 2056 O O . CYS A 1 270 ? -9.582 -1.202 7.952 1.00 88.25 270 CYS A O 1
ATOM 2058 N N . ASP A 1 271 ? -10.981 -2.894 8.415 1.00 90.81 271 ASP A N 1
ATOM 2059 C CA . ASP A 1 271 ? -11.652 -2.199 9.505 1.00 90.81 271 ASP A CA 1
ATOM 2060 C C . ASP A 1 271 ? -10.738 -2.036 10.710 1.00 90.81 271 ASP A C 1
ATOM 2062 O O . ASP A 1 271 ? -10.608 -0.935 11.234 1.00 90.81 271 ASP A O 1
ATOM 2066 N N . PHE A 1 272 ? -10.014 -3.087 11.092 1.00 90.31 272 PHE A N 1
ATOM 2067 C CA . PHE A 1 272 ? -9.053 -3.001 12.184 1.00 90.31 272 PHE A CA 1
ATOM 2068 C C . PHE A 1 272 ? -7.968 -1.957 11.895 1.00 90.31 272 PHE A C 1
ATOM 2070 O O . PHE A 1 272 ? -7.716 -1.070 12.709 1.00 90.31 272 PHE A O 1
ATOM 2077 N N . GLU A 1 273 ? -7.370 -2.014 10.705 1.00 89.56 273 GLU A N 1
ATOM 2078 C CA . GLU A 1 273 ? -6.330 -1.082 10.277 1.00 89.56 273 GLU A CA 1
ATOM 2079 C C . GLU A 1 273 ? -6.837 0.364 10.244 1.00 89.56 273 GLU A C 1
ATOM 2081 O O . GLU A 1 273 ? -6.144 1.274 10.688 1.00 89.56 273 GLU A O 1
ATOM 2086 N N . THR A 1 274 ? -8.066 0.592 9.777 1.00 92.44 274 THR A N 1
ATOM 2087 C CA . THR A 1 274 ? -8.618 1.948 9.658 1.00 92.44 274 THR A CA 1
ATOM 2088 C C . THR A 1 274 ? -9.349 2.448 10.901 1.00 92.44 274 THR A C 1
ATOM 2090 O O . THR A 1 274 ? -9.667 3.628 10.955 1.00 92.44 274 THR A O 1
ATOM 2093 N N . THR A 1 275 ? -9.602 1.623 11.913 1.00 90.44 275 THR A N 1
ATOM 2094 C CA . THR A 1 275 ? -10.313 2.048 13.132 1.00 90.44 275 THR A CA 1
ATOM 2095 C C . THR A 1 275 ? -9.459 1.939 14.390 1.00 90.44 275 THR A C 1
ATOM 2097 O O . THR A 1 275 ? -9.559 2.785 15.268 1.00 90.44 275 THR A O 1
ATOM 2100 N N . VAL A 1 276 ? -8.613 0.918 14.502 1.00 90.44 276 VAL A N 1
ATOM 2101 C CA . VAL A 1 276 ? -7.801 0.690 15.707 1.00 90.44 276 VAL A CA 1
ATOM 2102 C C . VAL A 1 276 ? -6.414 1.302 15.561 1.00 90.44 276 VAL A C 1
ATOM 2104 O O . VAL A 1 276 ? -5.899 1.890 16.507 1.00 90.44 276 VAL A O 1
ATOM 2107 N N . ASN A 1 277 ? -5.813 1.194 14.374 1.00 91.38 277 ASN A N 1
ATOM 2108 C CA . ASN A 1 277 ? -4.431 1.623 14.154 1.00 91.38 277 ASN A CA 1
ATOM 2109 C C . ASN A 1 277 ? -4.297 3.090 13.726 1.00 91.38 277 ASN A C 1
ATOM 2111 O O . ASN A 1 277 ? -3.173 3.573 13.633 1.00 91.38 277 ASN A O 1
ATOM 2115 N N . VAL A 1 278 ? -5.394 3.813 13.486 1.00 93.56 278 VAL A N 1
ATOM 2116 C CA . VAL A 1 278 ? -5.378 5.232 13.089 1.00 93.56 278 VAL A CA 1
ATOM 2117 C C . VAL A 1 278 ? -5.790 6.111 14.266 1.00 93.56 278 VAL A C 1
ATOM 2119 O O . VAL A 1 278 ? -6.889 5.965 14.799 1.00 93.56 278 VAL A O 1
ATOM 2122 N N . ALA A 1 279 ? -4.951 7.086 14.627 1.00 93.81 279 ALA A N 1
ATOM 2123 C CA . ALA A 1 279 ? -5.306 8.089 15.624 1.00 93.81 279 ALA A CA 1
ATOM 2124 C C . ALA A 1 279 ? -6.303 9.101 15.038 1.00 93.81 279 ALA A C 1
ATOM 2126 O O . ALA A 1 279 ? -5.901 10.080 14.408 1.00 93.81 279 ALA A O 1
ATOM 2127 N N . LYS A 1 280 ? -7.611 8.883 15.258 1.00 93.38 280 LYS A N 1
ATOM 2128 C CA . LYS A 1 280 ? -8.706 9.706 14.699 1.00 93.38 280 LYS A CA 1
ATOM 2129 C C . LYS A 1 280 ? -8.463 11.209 14.832 1.00 93.38 280 LYS A C 1
ATOM 2131 O O . LYS A 1 280 ? -8.644 11.931 13.859 1.00 93.38 280 LYS A O 1
ATOM 2136 N N . TYR A 1 281 ? -8.055 11.669 16.014 1.00 94.19 281 TYR A N 1
ATOM 2137 C CA . TYR A 1 281 ? -7.828 13.087 16.328 1.00 94.19 281 TYR A CA 1
ATOM 2138 C C . TYR A 1 281 ? -6.343 13.489 16.317 1.00 94.19 281 TYR A C 1
ATOM 2140 O O . TYR A 1 281 ? -6.003 14.576 16.784 1.00 94.19 281 TYR A O 1
ATOM 2148 N N . GLY A 1 282 ? -5.467 12.630 15.790 1.00 94.38 282 GLY A N 1
ATOM 2149 C CA . GLY A 1 282 ? -4.022 12.838 15.777 1.00 94.38 282 GLY A CA 1
ATOM 2150 C C . GLY A 1 282 ? -3.381 12.676 17.156 1.00 94.38 282 GLY A C 1
ATOM 2151 O O . GLY A 1 282 ? -4.025 12.288 18.139 1.00 94.38 282 GLY A O 1
ATOM 2152 N N . VAL A 1 283 ? -2.089 12.979 17.226 1.00 95.12 283 VAL A N 1
ATOM 2153 C CA . VAL A 1 283 ? -1.299 12.921 18.463 1.00 95.12 283 VAL A CA 1
ATOM 2154 C C . VAL A 1 283 ? -0.871 14.309 18.932 1.00 95.12 283 VAL A C 1
ATOM 2156 O O . VAL A 1 283 ? -0.967 15.308 18.213 1.00 95.12 283 VAL A O 1
ATOM 2159 N N . MET A 1 284 ? -0.466 14.392 20.196 1.00 91.25 284 MET A N 1
ATOM 2160 C CA . MET A 1 284 ? 0.163 15.586 20.751 1.00 91.25 284 MET A CA 1
ATOM 2161 C C . MET A 1 284 ? 1.563 15.763 20.138 1.00 91.25 284 MET A C 1
ATOM 2163 O O . MET A 1 284 ? 2.258 14.754 19.984 1.00 91.25 284 MET A O 1
ATOM 2167 N N . PRO A 1 285 ? 2.011 17.005 19.867 1.00 86.81 285 PRO A N 1
ATOM 2168 C CA . PRO A 1 285 ? 3.221 17.248 19.091 1.00 86.81 285 PRO A CA 1
ATOM 2169 C C . PRO A 1 285 ? 4.455 16.546 19.655 1.00 86.81 285 PRO A C 1
ATOM 2171 O O . PRO A 1 285 ? 4.789 16.718 20.834 1.00 86.81 285 PRO A O 1
ATOM 2174 N N . GLY A 1 286 ? 5.128 15.752 18.819 1.00 81.56 286 GLY A N 1
ATOM 2175 C CA . GLY A 1 286 ? 6.343 15.024 19.198 1.00 81.56 286 GLY A CA 1
ATOM 2176 C C . GLY A 1 286 ? 6.137 13.926 20.253 1.00 81.56 286 GLY A C 1
ATOM 2177 O O . GLY A 1 286 ? 7.060 13.630 21.016 1.00 81.56 286 GLY A O 1
ATOM 2178 N N . SER A 1 287 ? 4.941 13.338 20.334 1.00 86.88 287 SER A N 1
ATOM 2179 C CA . SER A 1 287 ? 4.620 12.239 21.253 1.00 86.88 287 SER A CA 1
ATOM 2180 C C . SER A 1 287 ? 3.673 11.215 20.621 1.00 86.88 287 SER A C 1
ATOM 2182 O O . SER A 1 287 ? 2.978 11.529 19.665 1.00 86.88 287 SER A O 1
ATOM 2184 N N . ASP A 1 288 ? 3.555 10.032 21.226 1.00 82.88 288 ASP A N 1
ATOM 2185 C CA . ASP A 1 288 ? 2.554 9.020 20.846 1.00 82.88 288 ASP A CA 1
ATOM 2186 C C . ASP A 1 288 ? 1.243 9.144 21.654 1.00 82.88 288 ASP A C 1
ATOM 2188 O O . ASP A 1 288 ? 0.454 8.203 21.747 1.00 82.88 288 ASP A O 1
ATOM 2192 N N . VAL A 1 289 ? 0.999 10.292 22.303 1.00 90.06 289 VAL A N 1
ATOM 2193 C CA . VAL A 1 289 ? -0.209 10.509 23.115 1.00 90.06 289 VAL A CA 1
ATOM 2194 C C . VAL A 1 289 ? -1.343 11.005 22.226 1.00 90.06 289 VAL A C 1
ATOM 2196 O O . VAL A 1 289 ? -1.276 12.105 21.680 1.00 90.06 289 VAL A O 1
ATOM 2199 N N . TRP A 1 290 ? -2.410 10.215 22.120 1.00 92.25 290 TRP A N 1
ATOM 2200 C CA . TRP A 1 290 ? -3.568 10.528 21.284 1.00 92.25 290 TRP A CA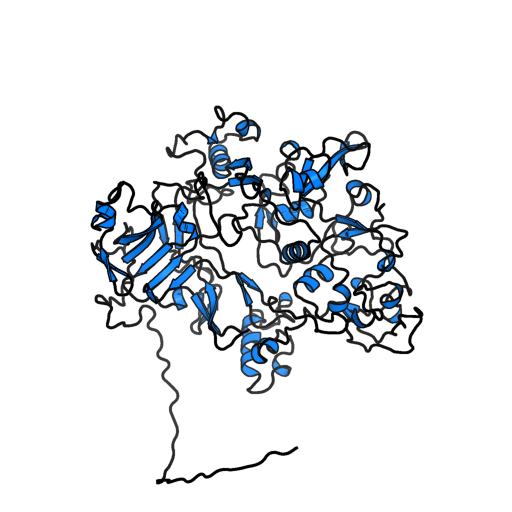 1
ATOM 2201 C C . TRP A 1 290 ? -4.351 11.724 21.837 1.00 92.25 290 TRP A C 1
ATOM 2203 O O . TRP A 1 290 ? -4.579 11.840 23.046 1.00 92.25 290 TRP A O 1
ATOM 2213 N N . ARG A 1 291 ? -4.791 12.613 20.944 1.00 93.06 291 ARG A N 1
ATOM 2214 C CA . ARG A 1 291 ? -5.673 13.733 21.290 1.00 93.06 291 ARG A CA 1
ATOM 2215 C C . ARG A 1 291 ? -7.102 13.245 21.509 1.00 93.06 291 ARG A C 1
ATOM 2217 O O . ARG A 1 291 ? -7.544 12.304 20.863 1.00 93.06 291 ARG A O 1
ATOM 2224 N N . ASN A 1 292 ? -7.835 13.906 22.399 1.00 89.75 292 ASN A N 1
ATOM 2225 C CA . ASN A 1 292 ? -9.168 13.501 22.826 1.00 89.75 292 ASN A CA 1
ATOM 2226 C C . ASN A 1 292 ? -10.089 14.734 22.956 1.00 89.75 292 ASN A C 1
ATOM 2228 O O . ASN A 1 292 ? -9.734 15.697 23.647 1.00 89.75 292 ASN A O 1
ATOM 2232 N N . PRO A 1 293 ? -11.273 14.732 22.314 1.00 88.69 293 PRO A N 1
ATOM 2233 C CA . PRO A 1 293 ? -12.238 15.825 22.430 1.00 88.69 293 PRO A CA 1
ATOM 2234 C C . PRO A 1 293 ? -12.771 16.019 23.858 1.00 88.69 293 PRO A C 1
ATOM 2236 O O . PRO A 1 293 ? -12.915 17.160 24.292 1.00 88.69 293 PRO A O 1
ATOM 2239 N N . ASN A 1 294 ? -12.971 14.946 24.629 1.00 85.31 294 ASN A N 1
ATOM 2240 C CA . ASN A 1 294 ? -13.529 15.006 25.989 1.00 85.31 294 ASN A CA 1
ATOM 2241 C C . ASN A 1 294 ? -12.558 15.614 27.012 1.00 85.31 294 ASN A C 1
ATOM 2243 O O . ASN A 1 294 ? -12.975 16.139 28.041 1.00 85.31 294 ASN A O 1
ATOM 2247 N N . THR A 1 295 ? -11.250 15.588 26.737 1.00 86.69 295 THR A N 1
ATOM 2248 C CA . THR A 1 295 ? -10.235 16.246 27.580 1.00 86.69 295 THR A CA 1
ATOM 2249 C C . THR A 1 295 ? -9.805 17.611 27.041 1.00 86.69 295 THR A C 1
ATOM 2251 O O . THR A 1 295 ? -8.931 18.251 27.628 1.00 86.69 295 THR A O 1
ATOM 2254 N N . GLY A 1 296 ? -10.410 18.072 25.940 1.00 87.50 296 GLY A N 1
ATOM 2255 C CA . GLY A 1 296 ? -10.097 19.350 25.303 1.00 87.50 296 GLY A CA 1
ATOM 2256 C C . GLY A 1 296 ? -8.736 19.392 24.603 1.00 87.50 296 GLY A C 1
ATOM 2257 O O . GLY A 1 296 ? -8.217 20.482 24.375 1.00 87.50 296 GLY A O 1
ATOM 2258 N N . THR A 1 297 ? -8.133 18.239 24.288 1.00 91.88 297 THR A N 1
ATOM 2259 C CA . THR A 1 297 ? -6.838 18.178 23.582 1.00 91.88 297 THR A CA 1
ATOM 2260 C C . THR A 1 297 ? -6.979 18.000 22.070 1.00 91.88 297 THR A C 1
ATOM 2262 O O . THR A 1 297 ? -6.016 18.253 21.341 1.00 91.88 297 THR A O 1
ATOM 2265 N N . ALA A 1 298 ? -8.155 17.589 21.579 1.00 92.75 298 ALA A N 1
ATOM 2266 C CA . ALA A 1 298 ? -8.463 17.589 20.149 1.00 92.75 298 ALA A CA 1
ATOM 2267 C C . ALA A 1 298 ? -8.566 19.020 19.602 1.00 92.75 298 ALA A C 1
ATOM 2269 O O . ALA A 1 298 ? -9.064 19.924 20.274 1.00 92.75 298 ALA A O 1
ATOM 2270 N N . ILE A 1 299 ? -8.100 19.211 18.369 1.00 95.06 299 ILE A N 1
ATOM 2271 C CA . ILE A 1 299 ? -8.067 20.520 17.713 1.00 95.06 299 ILE A CA 1
ATOM 2272 C C . ILE A 1 299 ? -9.452 20.814 17.138 1.00 95.06 299 ILE A C 1
ATOM 2274 O O . ILE A 1 299 ? -9.979 20.030 16.347 1.00 95.06 299 ILE A O 1
ATOM 2278 N N . THR A 1 300 ? -10.043 21.930 17.556 1.00 94.38 300 THR A N 1
ATOM 2279 C CA . THR A 1 300 ? -11.321 22.418 17.030 1.00 94.38 300 THR A CA 1
ATOM 2280 C C . THR A 1 300 ? -11.116 23.155 15.714 1.00 94.38 300 THR A C 1
ATOM 2282 O O . THR A 1 300 ? -10.152 23.904 15.586 1.00 94.38 300 THR A O 1
ATOM 2285 N N . CYS A 1 301 ? -12.052 23.020 14.785 1.00 94.00 301 CYS A N 1
ATOM 2286 C CA . CYS A 1 301 ? -11.998 23.661 13.474 1.00 94.00 301 CYS A CA 1
ATOM 2287 C C . CYS A 1 301 ? -13.393 24.072 12.996 1.00 94.00 301 CYS A C 1
ATOM 2289 O O . CYS A 1 301 ? -14.404 23.566 13.495 1.00 94.00 301 CYS A O 1
ATOM 2291 N N . ASP A 1 302 ? -13.447 24.972 12.016 1.00 90.88 302 ASP A N 1
ATOM 2292 C CA . ASP A 1 302 ? -14.681 25.311 11.314 1.00 90.88 302 ASP A CA 1
ATOM 2293 C C . ASP A 1 302 ? -14.847 24.381 10.092 1.00 90.88 302 ASP A C 1
ATOM 2295 O O . ASP A 1 302 ? -14.017 24.410 9.181 1.00 90.88 302 ASP A O 1
ATOM 2299 N N . PRO A 1 303 ? -15.915 23.560 10.009 1.00 87.31 303 PRO A N 1
ATOM 2300 C CA . PRO A 1 303 ? -16.164 22.701 8.847 1.00 87.31 303 PRO A CA 1
ATOM 2301 C C . PRO A 1 303 ? -16.319 23.463 7.525 1.00 87.31 303 PRO A C 1
ATOM 2303 O O . PRO A 1 303 ? -16.145 22.877 6.456 1.00 87.31 303 PRO A O 1
ATOM 2306 N N . MET A 1 304 ? -16.673 24.750 7.584 1.00 85.50 304 MET A N 1
ATOM 2307 C CA . MET A 1 304 ? -16.732 25.646 6.426 1.00 85.50 304 MET A CA 1
ATOM 2308 C C . MET A 1 304 ? -15.470 26.506 6.269 1.00 85.50 304 MET A C 1
ATOM 2310 O O . MET A 1 304 ? -15.352 27.232 5.279 1.00 85.50 304 MET A O 1
ATOM 2314 N N . GLY A 1 305 ? -14.553 26.434 7.234 1.00 85.25 305 GLY A N 1
ATOM 2315 C CA . GLY A 1 305 ? -13.324 27.208 7.295 1.00 85.25 305 GLY A CA 1
ATOM 2316 C C . GLY A 1 305 ? -12.178 26.598 6.497 1.00 85.25 305 GLY A C 1
ATOM 2317 O O . GLY A 1 305 ? -12.338 25.702 5.658 1.00 85.25 305 GLY A O 1
ATOM 2318 N N . ASN A 1 306 ? -10.978 27.117 6.747 1.00 88.94 306 ASN A N 1
ATOM 2319 C CA . ASN A 1 306 ? -9.776 26.641 6.089 1.00 88.94 306 ASN A CA 1
ATOM 2320 C C . ASN A 1 306 ? -9.083 25.574 6.942 1.00 88.94 306 ASN A C 1
ATOM 2322 O O . ASN A 1 306 ? -8.338 25.892 7.866 1.00 88.94 306 ASN A O 1
ATOM 2326 N N . LYS A 1 307 ? -9.248 24.302 6.559 1.00 92.31 307 LYS A N 1
ATOM 2327 C CA . LYS A 1 307 ? -8.627 23.173 7.266 1.00 92.31 307 LYS A CA 1
ATOM 2328 C C . LYS A 1 307 ? -7.103 23.291 7.413 1.00 92.31 307 LYS A C 1
ATOM 2330 O O . LYS A 1 307 ? -6.576 22.792 8.394 1.00 92.31 307 LYS A O 1
ATOM 2335 N N . PHE A 1 308 ? -6.397 23.919 6.467 1.00 94.38 308 PHE A N 1
ATOM 2336 C CA . PHE A 1 308 ? -4.933 24.050 6.526 1.00 94.38 308 PHE A CA 1
ATOM 2337 C C . PHE A 1 308 ? -4.479 25.023 7.620 1.00 94.38 308 PHE A C 1
ATOM 2339 O O . PHE A 1 308 ? -3.376 24.909 8.133 1.00 94.38 308 PHE A O 1
ATOM 2346 N N . GLU A 1 309 ? -5.344 25.951 8.025 1.00 91.50 309 GLU A N 1
ATOM 2347 C CA . GLU A 1 309 ? -5.084 26.831 9.165 1.00 91.50 309 GLU A CA 1
ATOM 2348 C C . GLU A 1 309 ? -5.627 26.237 10.453 1.00 91.50 309 GLU A C 1
ATOM 2350 O O . GLU A 1 309 ? -4.888 26.092 11.424 1.00 91.50 309 GLU A O 1
ATOM 2355 N N . ASP A 1 310 ? -6.902 25.848 10.446 1.00 92.75 310 ASP A N 1
ATOM 2356 C CA . ASP A 1 310 ? -7.582 25.373 11.648 1.00 92.75 310 ASP A CA 1
ATOM 2357 C C . ASP A 1 310 ? -6.929 24.105 12.210 1.00 92.75 310 ASP A C 1
ATOM 2359 O O . ASP A 1 310 ? -6.896 23.903 13.422 1.00 92.75 310 ASP A O 1
ATOM 2363 N N . CYS A 1 311 ? -6.390 23.257 11.331 1.00 95.44 311 CYS A N 1
ATOM 2364 C CA . CYS A 1 311 ? -5.775 21.987 11.694 1.00 95.44 311 CYS A CA 1
ATOM 2365 C C . CYS A 1 311 ? -4.246 21.993 11.594 1.00 95.44 311 CYS A C 1
ATOM 2367 O O . CYS A 1 311 ? -3.661 20.916 11.636 1.00 95.44 311 CYS A O 1
ATOM 2369 N N . ALA A 1 312 ? -3.584 23.149 11.474 1.00 92.81 312 ALA A N 1
ATOM 2370 C CA . ALA A 1 312 ? -2.136 23.226 11.232 1.00 92.81 312 ALA A CA 1
ATOM 2371 C C . ALA A 1 312 ? -1.284 22.428 12.245 1.00 92.81 312 ALA A C 1
ATOM 2373 O O . ALA A 1 312 ? -0.253 21.879 11.881 1.00 92.81 312 ALA A O 1
ATOM 2374 N N . GLU A 1 313 ? -1.731 22.319 13.503 1.00 92.56 313 GLU A N 1
ATOM 2375 C CA . GLU A 1 313 ? -1.048 21.560 14.569 1.00 92.56 313 GLU A CA 1
ATOM 2376 C C . GLU A 1 313 ? -1.433 20.064 14.635 1.00 92.56 313 GLU A C 1
ATOM 2378 O O . GLU A 1 313 ? -1.114 19.370 15.610 1.00 92.56 313 GLU A O 1
ATOM 2383 N N . PHE A 1 314 ? -2.198 19.565 13.662 1.00 95.88 314 PHE A N 1
ATOM 2384 C CA . PHE A 1 314 ? -2.605 18.166 13.608 1.00 95.88 314 PHE A CA 1
ATOM 2385 C C . PHE A 1 314 ? -1.456 17.308 13.075 1.00 95.88 314 PHE A C 1
ATOM 2387 O O . PHE A 1 314 ? -1.078 17.428 11.912 1.00 95.88 314 PHE A O 1
ATOM 2394 N N . GLU A 1 315 ? -0.969 16.381 13.900 1.00 94.06 315 GLU A N 1
ATOM 2395 C CA . GLU A 1 315 ? 0.010 15.365 13.506 1.00 94.06 315 GLU A CA 1
ATOM 2396 C C . GLU A 1 315 ? -0.707 14.022 13.271 1.00 94.06 315 GLU A C 1
ATOM 2398 O O . GLU A 1 315 ? -1.160 13.395 14.241 1.00 94.06 315 GLU A O 1
ATOM 2403 N N . PRO A 1 316 ? -0.851 13.564 12.008 1.00 93.88 316 PRO A N 1
ATOM 2404 C CA . PRO A 1 316 ? -1.378 12.238 11.719 1.00 93.88 316 PRO A CA 1
ATOM 2405 C C . PRO A 1 316 ? -0.458 11.159 12.281 1.00 93.88 316 PRO A C 1
ATOM 2407 O O . PRO A 1 316 ? 0.762 11.221 12.134 1.00 93.88 316 PRO A O 1
ATOM 2410 N N . TRP A 1 317 ? -1.056 10.133 12.875 1.00 93.19 317 TRP A N 1
ATOM 2411 C CA . TRP A 1 317 ? -0.323 8.996 13.412 1.00 93.19 317 TRP A CA 1
ATOM 2412 C C . TRP A 1 317 ? -1.072 7.712 13.108 1.00 93.19 317 TRP A C 1
ATOM 2414 O O . TRP A 1 317 ? -2.292 7.630 13.287 1.00 93.19 317 TRP A O 1
ATOM 2424 N N . THR A 1 318 ? -0.328 6.698 12.673 1.00 91.62 318 THR A N 1
ATOM 2425 C CA . THR A 1 318 ? -0.863 5.348 12.544 1.00 91.62 318 THR A CA 1
ATOM 2426 C C . THR A 1 318 ? 0.141 4.313 13.031 1.00 91.62 318 THR A C 1
ATOM 2428 O O . THR A 1 318 ? 1.344 4.435 12.779 1.00 91.62 318 THR A O 1
ATOM 2431 N N . ASN A 1 319 ? -0.356 3.258 13.676 1.00 88.88 319 ASN A N 1
ATOM 2432 C CA . ASN A 1 319 ? 0.457 2.095 13.994 1.00 88.88 319 ASN A CA 1
ATOM 2433 C C . ASN A 1 319 ? 0.765 1.330 12.697 1.00 88.88 319 ASN A C 1
ATOM 2435 O O . ASN A 1 319 ? -0.144 0.914 11.983 1.00 88.88 319 ASN A O 1
ATOM 2439 N N . ARG A 1 320 ? 2.054 1.156 12.393 1.00 86.62 320 ARG A N 1
ATOM 2440 C CA . ARG A 1 320 ? 2.557 0.445 11.205 1.00 86.62 320 ARG A CA 1
ATOM 2441 C C . ARG A 1 320 ? 3.504 -0.696 11.538 1.00 86.62 320 ARG A C 1
ATOM 2443 O O . ARG A 1 320 ? 4.236 -1.159 10.667 1.00 86.62 320 ARG A O 1
ATOM 2450 N N . GLU A 1 321 ? 3.499 -1.166 12.781 1.00 82.19 321 GLU A N 1
ATOM 2451 C CA . GLU A 1 321 ? 4.350 -2.275 13.228 1.00 82.19 321 GLU A CA 1
ATOM 2452 C C . GLU A 1 321 ? 4.153 -3.539 12.376 1.00 82.19 321 GLU A C 1
ATOM 2454 O O . GLU A 1 321 ? 5.085 -4.316 12.192 1.00 82.19 321 GLU A O 1
ATOM 2459 N N . ARG A 1 322 ? 2.961 -3.704 11.789 1.00 77.62 322 ARG A N 1
ATOM 2460 C CA . ARG A 1 322 ? 2.587 -4.848 10.945 1.00 77.62 322 ARG A CA 1
ATOM 2461 C C . ARG A 1 322 ? 2.878 -4.667 9.456 1.00 77.62 322 ARG A C 1
ATOM 2463 O O . ARG A 1 322 ? 2.672 -5.600 8.685 1.00 77.62 322 ARG A O 1
ATOM 2470 N N . GLU A 1 323 ? 3.338 -3.492 9.028 1.00 79.25 323 GLU A N 1
ATOM 2471 C CA . GLU A 1 323 ? 3.680 -3.265 7.624 1.00 79.25 323 GLU A CA 1
ATOM 2472 C C . GLU A 1 323 ? 5.008 -3.958 7.294 1.00 79.25 323 GLU A C 1
ATOM 2474 O O . GLU A 1 323 ? 6.070 -3.648 7.847 1.00 79.25 323 GLU A O 1
ATOM 2479 N N . VAL A 1 324 ? 4.955 -4.910 6.363 1.00 70.50 324 VAL A N 1
ATOM 2480 C CA . VAL A 1 324 ? 6.110 -5.749 6.005 1.00 70.50 324 VAL A CA 1
ATOM 2481 C C . VAL A 1 324 ? 7.128 -4.962 5.175 1.00 70.50 324 VAL A C 1
ATOM 2483 O O . VAL A 1 324 ? 8.334 -5.155 5.307 1.00 70.50 324 VAL A O 1
ATOM 2486 N N . ARG A 1 325 ? 6.660 -4.018 4.351 1.00 72.56 325 ARG A N 1
ATOM 2487 C CA . ARG A 1 325 ? 7.504 -3.288 3.398 1.00 72.56 325 ARG A CA 1
ATOM 2488 C C . ARG A 1 325 ? 8.137 -2.041 3.992 1.00 72.56 325 ARG A C 1
ATOM 2490 O O . ARG A 1 325 ? 7.537 -1.341 4.804 1.00 72.56 325 ARG A O 1
ATOM 2497 N N . THR A 1 326 ? 9.348 -1.748 3.536 1.00 73.31 326 THR A N 1
ATOM 2498 C CA . THR A 1 326 ? 10.080 -0.517 3.829 1.00 73.31 326 THR A CA 1
ATOM 2499 C C . THR A 1 326 ? 10.472 0.188 2.533 1.00 73.31 326 THR A C 1
ATOM 2501 O O . THR A 1 326 ? 10.666 -0.436 1.492 1.00 73.31 326 THR A O 1
ATOM 2504 N N . TYR A 1 327 ? 10.580 1.509 2.603 1.00 71.56 327 TYR A N 1
ATOM 2505 C CA . TYR A 1 327 ? 10.905 2.396 1.496 1.00 71.56 327 TYR A CA 1
ATOM 2506 C C . TYR A 1 327 ? 12.025 3.327 1.934 1.00 71.56 327 TYR A C 1
ATOM 2508 O O . TYR A 1 327 ? 11.930 3.949 2.990 1.00 71.56 327 TYR A O 1
ATOM 2516 N N . THR A 1 328 ? 13.069 3.452 1.121 1.00 71.56 328 THR A N 1
ATOM 2517 C CA . THR A 1 328 ? 14.196 4.340 1.415 1.00 71.56 328 THR A CA 1
ATOM 2518 C C . THR A 1 328 ? 14.182 5.528 0.459 1.00 71.56 328 THR A C 1
ATOM 2520 O O . THR A 1 328 ? 14.364 5.368 -0.748 1.00 71.56 328 THR A O 1
ATOM 2523 N N . TYR A 1 329 ? 13.963 6.736 0.980 1.00 70.69 329 TYR A N 1
ATOM 2524 C CA . TYR A 1 329 ? 13.942 7.969 0.186 1.00 70.69 329 TYR A CA 1
ATOM 2525 C C . TYR A 1 329 ? 14.437 9.179 0.986 1.00 70.69 329 TYR A C 1
ATOM 2527 O O . TYR A 1 329 ? 14.654 9.101 2.192 1.00 70.69 329 TYR A O 1
ATOM 2535 N N . ALA A 1 330 ? 14.696 10.282 0.280 1.00 74.56 330 ALA A N 1
ATOM 2536 C CA . ALA A 1 330 ? 15.119 11.535 0.892 1.00 74.56 330 ALA A CA 1
ATOM 2537 C C . ALA A 1 330 ? 13.902 12.300 1.415 1.00 74.56 330 ALA A C 1
ATOM 2539 O O . ALA A 1 330 ? 12.928 12.459 0.678 1.00 74.56 330 ALA A O 1
ATOM 2540 N N . TRP A 1 331 ? 13.959 12.759 2.666 1.00 83.06 331 TRP A N 1
ATOM 2541 C CA . TRP A 1 331 ? 12.867 13.507 3.292 1.00 83.06 331 TRP A CA 1
ATOM 2542 C C . TRP A 1 331 ? 13.366 14.720 4.077 1.00 83.06 331 TRP A C 1
ATOM 2544 O O . TRP A 1 331 ? 12.974 15.842 3.780 1.00 83.06 331 TRP A O 1
ATOM 2554 N N . SER A 1 332 ? 14.278 14.536 5.032 1.00 86.94 332 SER A N 1
ATOM 2555 C CA . SER A 1 332 ? 14.841 15.653 5.809 1.00 86.94 332 SER A CA 1
ATOM 2556 C C . SER A 1 332 ? 15.774 16.564 5.000 1.00 86.94 332 SER A C 1
ATOM 2558 O O . SER A 1 332 ? 15.854 17.766 5.247 1.00 86.94 332 SER A O 1
ATOM 2560 N N . SER A 1 333 ? 16.496 15.997 4.034 1.00 81.19 333 SER A N 1
ATOM 2561 C CA . SER A 1 333 ? 17.466 16.686 3.181 1.00 81.19 333 SER A CA 1
ATOM 2562 C C . SER A 1 333 ? 17.605 15.937 1.854 1.00 81.19 333 SER A C 1
ATOM 2564 O O . SER A 1 333 ? 17.500 14.708 1.863 1.00 81.19 333 SER A O 1
ATOM 2566 N N . PRO A 1 334 ? 17.883 16.620 0.724 1.00 69.31 334 PRO A N 1
ATOM 2567 C CA . PRO A 1 334 ? 18.080 15.961 -0.570 1.00 69.31 334 PRO A CA 1
ATOM 2568 C C . PRO A 1 334 ? 19.220 14.926 -0.565 1.00 69.31 334 PRO A C 1
ATOM 2570 O O . PRO A 1 334 ? 19.183 13.975 -1.346 1.00 69.31 334 PRO A O 1
ATOM 2573 N N . ASP A 1 335 ? 20.196 15.079 0.335 1.00 69.75 335 ASP A N 1
ATOM 2574 C CA . ASP A 1 335 ? 21.395 14.233 0.402 1.00 69.75 335 ASP A CA 1
ATOM 2575 C C . ASP A 1 335 ? 21.288 13.086 1.422 1.00 69.75 335 ASP A C 1
ATOM 2577 O O . ASP A 1 335 ? 22.157 12.215 1.473 1.00 69.75 335 ASP A O 1
ATOM 2581 N N . VAL A 1 336 ? 20.239 13.067 2.251 1.00 73.00 336 VAL A N 1
ATOM 2582 C CA . VAL A 1 336 ? 20.072 12.079 3.326 1.00 73.00 336 VAL A CA 1
ATOM 2583 C C . VAL A 1 336 ? 18.937 11.136 2.967 1.00 73.00 336 VAL A C 1
ATOM 2585 O O . VAL A 1 336 ? 17.816 11.568 2.720 1.00 73.00 336 VAL A O 1
ATOM 2588 N N . ARG A 1 337 ? 19.224 9.833 2.943 1.00 73.19 337 ARG A N 1
ATOM 2589 C CA . ARG A 1 337 ? 18.223 8.788 2.717 1.00 73.19 337 ARG A CA 1
ATOM 2590 C C . ARG A 1 337 ? 17.803 8.181 4.047 1.00 73.19 337 ARG A C 1
ATOM 2592 O O . ARG A 1 337 ? 18.647 7.754 4.829 1.00 73.19 337 ARG A O 1
ATOM 2599 N N . GLU A 1 338 ? 16.499 8.132 4.267 1.00 79.69 338 GLU A N 1
ATOM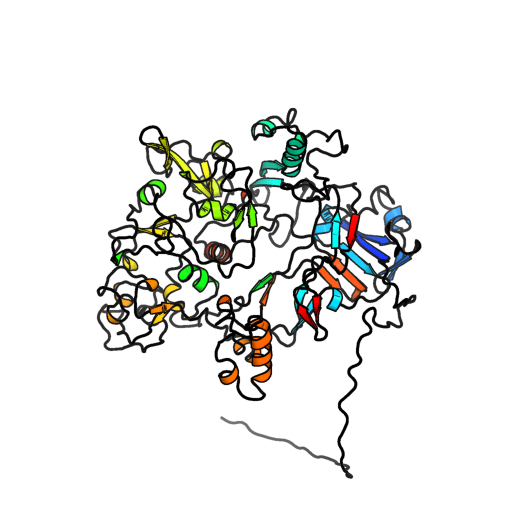 2600 C CA . GLU A 1 338 ? 15.861 7.609 5.472 1.00 79.69 338 GLU A CA 1
ATOM 2601 C C . GLU A 1 338 ? 14.919 6.465 5.090 1.00 79.69 338 GLU A C 1
ATOM 2603 O O . GLU A 1 338 ? 14.444 6.397 3.953 1.00 79.69 338 GLU A O 1
ATOM 2608 N N . THR A 1 339 ? 14.655 5.562 6.033 1.00 79.94 339 THR A N 1
ATOM 2609 C CA . THR A 1 339 ? 13.803 4.389 5.810 1.00 79.94 339 THR A CA 1
ATOM 2610 C C . THR A 1 339 ? 12.443 4.585 6.471 1.00 79.94 339 THR A C 1
ATOM 2612 O O . THR A 1 339 ? 12.357 4.840 7.669 1.00 79.94 339 THR A O 1
ATOM 2615 N N . PHE A 1 340 ? 11.380 4.409 5.692 1.00 82.19 340 PHE A N 1
ATOM 2616 C CA . PHE A 1 340 ? 9.984 4.569 6.095 1.00 82.19 340 PHE A CA 1
ATOM 2617 C C . PHE A 1 340 ? 9.178 3.296 5.811 1.00 82.19 340 PHE A C 1
ATOM 2619 O O . PHE A 1 340 ? 9.560 2.484 4.974 1.00 82.19 340 PHE A O 1
ATOM 2626 N N . LYS A 1 341 ? 8.031 3.123 6.478 1.00 85.25 341 LYS A N 1
ATOM 2627 C CA . LYS A 1 341 ? 7.074 2.019 6.234 1.00 85.25 341 LYS A CA 1
ATOM 2628 C C . LYS A 1 341 ? 5.998 2.349 5.192 1.00 85.25 341 LYS A C 1
ATOM 2630 O O . LYS A 1 341 ? 5.103 1.551 4.944 1.00 85.25 341 LYS A O 1
ATOM 2635 N N . ILE A 1 342 ? 6.083 3.526 4.581 1.00 85.25 342 ILE A N 1
ATOM 2636 C CA . ILE A 1 342 ? 5.122 4.027 3.596 1.00 85.25 342 ILE A CA 1
ATOM 2637 C C . ILE A 1 342 ? 5.847 4.616 2.394 1.00 85.25 342 ILE A C 1
ATOM 2639 O O . ILE A 1 342 ? 6.970 5.097 2.553 1.00 85.25 342 ILE A O 1
ATOM 2643 N N . PRO A 1 343 ? 5.237 4.588 1.200 1.00 80.44 343 PRO A N 1
ATOM 2644 C CA . PRO A 1 343 ? 5.801 5.251 0.037 1.00 80.44 343 PRO A CA 1
ATOM 2645 C C . PRO A 1 343 ? 5.781 6.775 0.213 1.00 80.44 343 PRO A C 1
ATOM 2647 O O . PRO A 1 343 ? 4.948 7.334 0.932 1.00 80.44 343 PRO A O 1
ATOM 2650 N N . VAL A 1 344 ? 6.677 7.456 -0.506 1.00 81.06 344 VAL A N 1
ATOM 2651 C CA . VAL A 1 344 ? 6.877 8.913 -0.412 1.00 81.06 344 VAL A CA 1
ATOM 2652 C C . VAL A 1 344 ? 5.589 9.712 -0.613 1.00 81.06 344 VAL A C 1
ATOM 2654 O O . VAL A 1 344 ? 5.371 10.711 0.066 1.00 81.06 344 VAL A O 1
ATOM 2657 N N . TYR A 1 345 ? 4.703 9.256 -1.499 1.00 83.06 345 TYR A N 1
ATOM 2658 C CA . TYR A 1 345 ? 3.458 9.959 -1.767 1.00 83.06 345 TYR A CA 1
ATOM 2659 C C . TYR A 1 345 ? 2.506 9.948 -0.571 1.00 83.06 345 TYR A C 1
ATOM 2661 O O . TYR A 1 345 ? 2.002 10.993 -0.178 1.00 83.06 345 TYR A O 1
ATOM 2669 N N . ASP A 1 346 ? 2.294 8.798 0.066 1.00 86.69 346 ASP A N 1
ATOM 2670 C CA . ASP A 1 346 ? 1.443 8.756 1.256 1.00 86.69 346 ASP A CA 1
ATOM 2671 C C . ASP A 1 346 ? 2.107 9.470 2.440 1.00 86.69 346 ASP A C 1
ATOM 2673 O O . ASP A 1 346 ? 1.407 10.076 3.248 1.00 86.69 346 ASP A O 1
ATOM 2677 N N . LYS A 1 347 ? 3.447 9.545 2.480 1.00 89.75 347 LYS A N 1
ATOM 2678 C CA . LYS A 1 347 ? 4.157 10.409 3.433 1.00 89.75 347 LYS A CA 1
ATOM 2679 C C . LYS A 1 347 ? 3.881 11.901 3.205 1.00 89.75 347 LYS A C 1
ATOM 2681 O O . LYS A 1 347 ? 3.688 12.625 4.181 1.00 89.75 347 LYS A O 1
ATOM 2686 N N . LEU A 1 348 ? 3.801 12.366 1.952 1.00 90.44 348 LEU A N 1
ATOM 2687 C CA . LEU A 1 348 ? 3.360 13.736 1.638 1.00 90.44 348 LEU A CA 1
ATOM 2688 C C . LEU A 1 348 ? 1.945 13.991 2.159 1.00 90.44 348 LEU A C 1
ATOM 2690 O O . LEU A 1 348 ? 1.676 15.048 2.720 1.00 90.44 348 LEU A O 1
ATOM 2694 N N . ARG A 1 349 ? 1.052 13.010 2.038 1.00 92.75 349 ARG A N 1
ATOM 2695 C CA . ARG A 1 349 ? -0.348 13.120 2.474 1.00 92.75 349 ARG A CA 1
ATOM 2696 C C . ARG A 1 349 ? -0.511 13.077 3.988 1.00 92.75 349 ARG A C 1
ATOM 2698 O O . ARG A 1 349 ? -1.456 13.661 4.508 1.00 92.75 349 ARG A O 1
ATOM 2705 N N . GLU A 1 350 ? 0.433 12.468 4.700 1.00 93.81 350 GLU A N 1
ATOM 2706 C CA . GLU A 1 350 ? 0.556 12.579 6.160 1.00 93.81 350 GLU A CA 1
ATOM 2707 C C . GLU A 1 350 ? 1.162 13.899 6.636 1.00 93.81 350 GLU A C 1
ATOM 2709 O O . GLU A 1 350 ? 1.097 14.201 7.822 1.00 93.81 350 GLU A O 1
ATOM 2714 N N . THR A 1 351 ? 1.748 14.689 5.740 1.00 94.38 351 THR A N 1
ATOM 2715 C CA . THR A 1 351 ? 2.474 15.906 6.108 1.00 94.38 351 THR A CA 1
ATOM 2716 C C . THR A 1 351 ? 1.676 17.134 5.694 1.00 94.38 351 THR A C 1
ATOM 2718 O O . THR A 1 351 ? 1.160 17.203 4.569 1.00 94.38 351 THR A O 1
ATOM 2721 N N . HIS A 1 352 ? 1.572 18.114 6.593 1.00 95.38 352 HIS A N 1
ATOM 2722 C CA . HIS A 1 352 ? 0.922 19.380 6.278 1.00 95.38 352 HIS A CA 1
ATOM 2723 C C . HIS A 1 352 ? 1.600 20.031 5.056 1.00 95.38 352 HIS A C 1
ATOM 2725 O O . HIS A 1 352 ? 2.830 20.020 4.988 1.00 95.38 352 HIS A O 1
ATOM 2731 N N . PRO A 1 353 ? 0.860 20.600 4.082 1.00 94.44 353 PRO A N 1
ATOM 2732 C CA . PRO A 1 353 ? 1.453 21.152 2.860 1.00 94.44 353 PRO A CA 1
ATOM 2733 C C . PRO A 1 353 ? 2.600 22.151 3.063 1.00 94.44 353 PRO A C 1
ATOM 2735 O O . PRO A 1 353 ? 3.535 22.156 2.268 1.00 94.44 353 PRO A O 1
ATOM 2738 N N . ASP A 1 354 ? 2.569 22.950 4.132 1.00 93.00 354 ASP A N 1
ATOM 2739 C CA . ASP A 1 354 ? 3.632 23.926 4.434 1.00 93.00 354 ASP A CA 1
ATOM 2740 C C . ASP A 1 354 ? 4.911 23.300 5.014 1.00 93.00 354 ASP A C 1
ATOM 2742 O O . ASP A 1 354 ? 5.954 23.949 5.059 1.00 93.00 354 ASP A O 1
ATOM 2746 N N . GLU A 1 355 ? 4.850 22.040 5.443 1.00 93.00 355 GLU A N 1
ATOM 2747 C CA . GLU A 1 355 ? 5.970 21.306 6.045 1.00 93.00 355 GLU A CA 1
ATOM 2748 C C . GLU A 1 355 ? 6.619 20.320 5.064 1.00 93.00 355 GLU A C 1
ATOM 2750 O O . GLU A 1 355 ? 7.601 19.649 5.390 1.00 93.00 355 GLU A O 1
ATOM 2755 N N . ARG A 1 356 ? 6.078 20.211 3.845 1.00 91.44 356 ARG A N 1
ATOM 2756 C CA . ARG A 1 356 ? 6.580 19.286 2.829 1.00 91.44 356 ARG A CA 1
ATOM 2757 C C . ARG A 1 356 ? 7.907 19.797 2.260 1.00 91.44 356 ARG A C 1
ATOM 2759 O O . ARG A 1 356 ? 7.994 20.958 1.853 1.00 91.44 356 ARG A O 1
ATOM 2766 N N . PRO A 1 357 ? 8.946 18.950 2.168 1.00 85.31 357 PRO A N 1
ATOM 2767 C CA . PRO A 1 357 ? 10.211 19.367 1.579 1.00 85.31 357 PRO A CA 1
ATOM 2768 C C . PRO A 1 357 ? 10.038 19.732 0.098 1.00 85.31 357 PRO A C 1
ATOM 2770 O O . PRO A 1 357 ? 9.564 18.921 -0.699 1.00 85.31 357 PRO A O 1
ATOM 2773 N N . GLN A 1 358 ? 10.483 20.930 -0.296 1.00 80.56 358 GLN A N 1
ATOM 2774 C CA . GLN A 1 358 ? 10.319 21.448 -1.665 1.00 80.56 358 GLN A CA 1
ATOM 2775 C C . GLN A 1 358 ? 10.960 20.550 -2.737 1.00 80.56 358 GLN A C 1
ATOM 2777 O O . GLN A 1 358 ? 10.469 20.468 -3.858 1.00 80.56 358 GLN A O 1
ATOM 2782 N N . PHE A 1 359 ? 12.051 19.856 -2.400 1.00 69.00 359 PHE A N 1
ATOM 2783 C CA . PHE A 1 359 ? 12.720 18.928 -3.318 1.00 69.00 359 PHE A CA 1
ATOM 2784 C C . PHE A 1 359 ? 11.968 17.595 -3.495 1.00 69.00 359 PHE A C 1
ATOM 2786 O O . PHE A 1 359 ? 12.338 16.806 -4.363 1.00 69.00 359 PHE A O 1
ATOM 2793 N N . VAL A 1 360 ? 10.940 17.329 -2.678 1.00 73.50 360 VAL A N 1
ATOM 2794 C CA . VAL A 1 360 ? 10.070 16.145 -2.777 1.00 73.50 360 VAL A CA 1
ATOM 2795 C C . VAL A 1 360 ? 8.757 16.497 -3.478 1.00 73.50 360 VAL A C 1
ATOM 2797 O O . VAL A 1 360 ? 8.360 15.794 -4.404 1.00 73.50 360 VAL A O 1
ATOM 2800 N N . GLU A 1 361 ? 8.101 17.590 -3.077 1.00 78.75 361 GLU A N 1
ATOM 2801 C CA . GLU A 1 361 ? 6.902 18.116 -3.741 1.00 78.75 361 GLU A CA 1
ATOM 2802 C C . GLU A 1 361 ? 7.135 19.567 -4.182 1.00 78.75 361 GLU A C 1
ATOM 2804 O O . GLU A 1 361 ? 6.985 20.515 -3.411 1.00 78.75 361 GLU A O 1
ATOM 2809 N N . ASP A 1 362 ? 7.501 19.741 -5.454 1.00 75.50 362 ASP A N 1
ATOM 2810 C CA . ASP A 1 362 ? 7.695 21.066 -6.037 1.00 75.50 362 ASP A CA 1
ATOM 2811 C C . ASP A 1 362 ? 6.356 21.681 -6.458 1.00 75.50 362 ASP A C 1
ATOM 2813 O O . ASP A 1 362 ? 5.777 21.375 -7.506 1.00 75.50 362 ASP A O 1
ATOM 2817 N N . ARG A 1 363 ? 5.883 22.610 -5.630 1.00 82.19 363 ARG A N 1
ATOM 2818 C CA . ARG A 1 363 ? 4.649 23.360 -5.859 1.00 82.19 363 ARG A CA 1
ATOM 2819 C C . ARG A 1 363 ? 4.662 24.183 -7.148 1.00 82.19 363 ARG A C 1
ATOM 2821 O O . ARG A 1 363 ? 3.602 24.396 -7.736 1.00 82.19 363 ARG A O 1
ATOM 2828 N N . SER A 1 364 ? 5.824 24.671 -7.580 1.00 71.25 364 SER A N 1
ATOM 2829 C CA . SER A 1 364 ? 5.931 25.521 -8.771 1.00 71.25 364 SER A CA 1
ATOM 2830 C C . SER A 1 364 ? 5.715 24.729 -10.063 1.00 71.25 364 SER A C 1
ATOM 2832 O O . SER A 1 364 ? 5.061 25.223 -10.983 1.00 71.25 364 SER A O 1
ATOM 2834 N N . ALA A 1 365 ? 6.145 23.465 -10.068 1.00 67.50 365 ALA A N 1
ATOM 2835 C CA . ALA A 1 365 ? 5.955 22.517 -11.160 1.00 67.50 365 ALA A CA 1
ATOM 2836 C C . ALA A 1 365 ? 4.557 21.861 -11.179 1.00 67.50 365 ALA A C 1
ATOM 2838 O O . ALA A 1 365 ? 4.201 21.176 -12.141 1.00 67.50 365 ALA A O 1
ATOM 2839 N N . ALA A 1 366 ? 3.741 22.040 -10.133 1.00 74.75 366 ALA A N 1
ATOM 2840 C CA . ALA A 1 366 ? 2.404 21.460 -10.068 1.00 74.75 366 ALA A CA 1
ATOM 2841 C C . ALA A 1 366 ? 1.397 22.198 -10.991 1.00 74.75 366 ALA A C 1
ATOM 2843 O O . ALA A 1 366 ? 1.457 23.425 -11.132 1.00 74.75 366 ALA A O 1
ATOM 2844 N N . PRO A 1 367 ? 0.420 21.498 -11.605 1.00 78.81 367 PRO A N 1
ATOM 2845 C CA . PRO A 1 367 ? -0.614 22.105 -12.430 1.00 78.81 367 PRO A CA 1
ATOM 2846 C C . PRO A 1 367 ? -1.409 23.116 -11.627 1.00 78.81 367 PRO A C 1
ATOM 2848 O O . PRO A 1 367 ? -1.715 22.889 -10.455 1.00 78.81 367 PRO A O 1
ATOM 2851 N N . SER A 1 368 ? -1.741 24.230 -12.266 1.00 86.12 368 SER A N 1
ATOM 2852 C CA . SER A 1 368 ? -2.655 25.206 -11.692 1.00 86.12 368 SER A CA 1
ATOM 2853 C C . SER A 1 368 ? -4.060 24.627 -11.583 1.00 86.12 368 SER A C 1
ATOM 2855 O O . SER A 1 368 ? -4.504 23.928 -12.489 1.00 86.12 368 SER A O 1
ATOM 2857 N N . CYS A 1 369 ? -4.786 25.001 -10.542 1.00 89.38 369 CYS A N 1
ATOM 2858 C CA . CYS A 1 369 ? -6.186 24.641 -10.360 1.00 89.38 369 CYS A CA 1
ATOM 2859 C C . CYS A 1 369 ? -6.953 25.790 -9.709 1.00 89.38 369 CYS A C 1
ATOM 2861 O O . CYS A 1 369 ? -6.374 26.680 -9.083 1.00 89.38 369 CYS A O 1
ATOM 2863 N N . THR A 1 370 ? -8.272 25.760 -9.857 1.00 90.62 370 THR A N 1
ATOM 2864 C CA . THR A 1 370 ? -9.205 26.648 -9.154 1.00 90.62 370 THR A CA 1
ATOM 2865 C C . THR A 1 370 ? -10.030 25.891 -8.123 1.00 90.62 370 THR A C 1
ATOM 2867 O O . THR A 1 370 ? -10.404 26.449 -7.097 1.00 90.62 370 THR A O 1
ATOM 2870 N N . THR A 1 371 ? -10.271 24.604 -8.362 1.00 89.88 371 THR A N 1
ATOM 2871 C CA . THR A 1 371 ? -11.026 23.719 -7.480 1.00 89.88 371 THR A CA 1
ATOM 2872 C C . THR A 1 371 ? -10.342 22.362 -7.368 1.00 89.88 371 THR A C 1
ATOM 2874 O O . THR A 1 371 ? -9.602 21.945 -8.258 1.00 89.88 371 THR A O 1
ATOM 2877 N N . THR A 1 372 ? -10.620 21.623 -6.292 1.00 88.62 372 THR A N 1
ATOM 2878 C CA . THR A 1 372 ? -10.147 20.234 -6.153 1.00 88.62 372 THR A CA 1
ATOM 2879 C C . THR A 1 372 ? -10.694 19.320 -7.255 1.00 88.62 372 THR A C 1
ATOM 2881 O O . THR A 1 372 ? -10.014 18.373 -7.645 1.00 88.62 372 THR A O 1
ATOM 2884 N N . SER A 1 373 ? -11.879 19.612 -7.807 1.00 87.25 373 SER A N 1
ATOM 2885 C CA . SER A 1 373 ? -12.401 18.896 -8.979 1.00 87.25 373 SER A CA 1
ATOM 2886 C C . SER A 1 373 ? -11.530 19.089 -10.215 1.00 87.25 373 SER A C 1
ATOM 2888 O O . SER A 1 373 ? -11.350 18.126 -10.945 1.00 87.25 373 SER A O 1
ATOM 2890 N N . ASP A 1 374 ? -10.902 20.253 -10.420 1.00 86.19 374 ASP A N 1
ATOM 2891 C CA . ASP A 1 374 ? -10.015 20.459 -11.578 1.00 86.19 374 ASP A CA 1
ATOM 2892 C C . ASP A 1 374 ? -8.866 19.447 -11.573 1.00 86.19 374 ASP A C 1
ATOM 2894 O O . ASP A 1 374 ? -8.500 18.898 -12.610 1.00 86.19 374 ASP A O 1
ATOM 2898 N N . CYS A 1 375 ? -8.338 19.129 -10.391 1.00 83.44 375 CYS A N 1
ATOM 2899 C CA . CYS A 1 375 ? -7.270 18.150 -10.264 1.00 83.44 375 CYS A CA 1
ATOM 2900 C C . CYS A 1 375 ? -7.719 16.732 -10.653 1.00 83.44 375 CYS A C 1
ATOM 2902 O O . CYS A 1 375 ? -6.934 15.978 -11.220 1.00 83.44 375 CYS A O 1
ATOM 2904 N N . ARG A 1 376 ? -8.984 16.374 -10.404 1.00 78.69 376 ARG A N 1
ATOM 2905 C CA . ARG A 1 376 ? -9.532 15.042 -10.709 1.00 78.69 376 ARG A CA 1
ATOM 2906 C C . ARG A 1 376 ? -10.084 14.945 -12.129 1.00 78.69 376 ARG A C 1
ATOM 2908 O O . ARG A 1 376 ? -9.718 14.030 -12.852 1.00 78.69 376 ARG A O 1
ATOM 2915 N N . ASP A 1 377 ? -10.916 15.899 -12.525 1.00 73.56 377 ASP A N 1
ATOM 2916 C CA . ASP A 1 377 ? -11.734 15.828 -13.737 1.00 73.56 377 ASP A CA 1
ATOM 2917 C C . ASP A 1 377 ? -11.006 16.395 -14.960 1.00 73.56 377 ASP A C 1
ATOM 2919 O O . ASP A 1 377 ? -11.109 15.849 -16.055 1.00 73.56 377 ASP A O 1
ATOM 2923 N N . VAL A 1 378 ? -10.265 17.496 -14.784 1.00 69.06 378 VAL A N 1
ATOM 2924 C CA . VAL A 1 378 ? -9.502 18.138 -15.868 1.00 69.06 378 VAL A CA 1
ATOM 2925 C C . VAL A 1 378 ? -8.101 17.551 -15.944 1.00 69.06 378 VAL A C 1
ATOM 2927 O O . VAL A 1 378 ? -7.567 17.382 -17.042 1.00 69.06 378 VAL A O 1
ATOM 2930 N N . HIS A 1 379 ? -7.517 17.236 -14.781 1.00 65.19 379 HIS A N 1
ATOM 2931 C CA . HIS A 1 379 ? -6.138 16.783 -14.698 1.00 65.19 379 HIS A CA 1
ATOM 2932 C C . HIS A 1 379 ? -5.917 15.281 -14.507 1.00 65.19 379 HIS A C 1
ATOM 2934 O O . HIS A 1 379 ? -4.782 14.825 -14.603 1.00 65.19 379 HIS A O 1
ATOM 2940 N N . ASN A 1 380 ? -6.972 14.500 -14.265 1.00 68.56 380 ASN A N 1
ATOM 2941 C CA . ASN A 1 380 ? -6.864 13.060 -14.014 1.00 68.56 380 ASN A CA 1
ATOM 2942 C C . ASN A 1 380 ? -5.800 12.706 -12.949 1.00 68.56 380 ASN A C 1
ATOM 2944 O O . ASN A 1 380 ? -5.075 11.716 -13.060 1.00 68.56 380 ASN A O 1
ATOM 2948 N N . LEU A 1 381 ? -5.694 13.530 -11.902 1.00 70.31 381 LEU A N 1
ATOM 2949 C CA . LEU A 1 381 ? -4.811 13.336 -10.752 1.00 70.31 381 LEU A CA 1
ATOM 2950 C C . LEU A 1 381 ? -5.645 12.918 -9.525 1.00 70.31 381 LEU A C 1
ATOM 2952 O O . LEU A 1 381 ? -5.906 13.741 -8.642 1.00 70.31 381 LEU A O 1
ATOM 2956 N N . PRO A 1 382 ? -6.106 11.656 -9.422 1.00 76.44 382 PRO A N 1
ATOM 2957 C CA . PRO A 1 382 ? -6.793 11.189 -8.217 1.00 76.44 382 PRO A CA 1
ATOM 2958 C C . PRO A 1 382 ? -5.897 11.320 -6.968 1.00 76.44 382 PRO A C 1
ATOM 2960 O O . PRO A 1 382 ? -4.682 11.436 -7.051 1.00 76.44 382 PRO A O 1
ATOM 2963 N N . GLY A 1 383 ? -6.477 11.398 -5.772 1.00 84.06 383 GLY A N 1
ATOM 2964 C CA . GLY A 1 383 ? -5.659 11.555 -4.555 1.00 84.06 383 GLY A CA 1
ATOM 2965 C C . GLY A 1 383 ? -4.995 12.925 -4.378 1.00 84.06 383 GLY A C 1
ATOM 2966 O O . GLY A 1 383 ? -4.346 13.151 -3.362 1.00 84.06 383 GLY A O 1
ATOM 2967 N N . THR A 1 384 ? -5.175 13.861 -5.313 1.00 88.56 384 THR A N 1
ATOM 2968 C CA . THR A 1 384 ? -4.705 15.246 -5.175 1.00 88.56 384 THR A CA 1
ATOM 2969 C C . THR A 1 384 ? -5.832 16.193 -4.768 1.00 88.56 384 THR A C 1
ATOM 2971 O O . THR A 1 384 ? -7.022 15.901 -4.954 1.00 88.56 384 THR A O 1
ATOM 2974 N N . GLU A 1 385 ? -5.455 17.333 -4.194 1.00 91.38 385 GLU A N 1
ATOM 2975 C CA . GLU A 1 385 ? -6.362 18.437 -3.903 1.00 91.38 385 GLU A CA 1
ATOM 2976 C C . GLU A 1 385 ? -5.790 19.777 -4.367 1.00 91.38 385 GLU A C 1
ATOM 2978 O O . GLU A 1 385 ? -4.579 19.933 -4.535 1.00 91.38 385 GLU A O 1
ATOM 2983 N N . CYS A 1 386 ? -6.678 20.742 -4.612 1.00 93.31 386 CYS A N 1
ATOM 2984 C CA . CYS A 1 386 ? -6.262 22.066 -5.039 1.00 93.31 386 CYS A CA 1
ATOM 2985 C C . CYS A 1 386 ? -5.886 22.914 -3.824 1.00 93.31 386 CYS A C 1
ATOM 2987 O O . CYS A 1 386 ? -6.760 23.340 -3.066 1.00 93.31 386 CYS A O 1
ATOM 2989 N N . VAL A 1 387 ? -4.587 23.161 -3.650 1.00 94.94 387 VAL A N 1
ATOM 2990 C CA . VAL A 1 387 ? -4.041 23.920 -2.521 1.00 94.94 387 VAL A CA 1
ATOM 2991 C C . VAL A 1 387 ? -3.501 25.251 -3.030 1.00 94.94 387 VAL A C 1
ATOM 2993 O O . VAL A 1 387 ? -2.588 25.288 -3.863 1.00 94.94 387 VAL A O 1
ATOM 2996 N N . GLY A 1 388 ? -4.040 26.356 -2.524 1.00 95.06 388 GLY A N 1
ATOM 2997 C CA . GLY A 1 388 ? -3.547 27.706 -2.795 1.00 95.06 388 GLY A CA 1
ATOM 2998 C C . GLY A 1 388 ? -2.662 28.234 -1.671 1.00 95.06 388 GLY A C 1
ATOM 2999 O O . GLY A 1 388 ? -2.360 27.526 -0.707 1.00 95.06 388 GLY A O 1
ATOM 3000 N N . VAL A 1 389 ? -2.205 29.468 -1.825 1.00 94.38 389 VAL A N 1
ATOM 3001 C CA . VAL A 1 389 ? -1.414 30.199 -0.836 1.00 94.38 389 VAL A CA 1
ATOM 3002 C C . VAL A 1 389 ? -2.038 31.549 -0.533 1.00 94.38 389 VAL A C 1
ATOM 3004 O O . VAL A 1 389 ? -2.632 32.185 -1.411 1.00 94.38 389 VAL A O 1
ATOM 3007 N N . LYS A 1 390 ? -1.857 32.002 0.705 1.00 93.44 390 LYS A N 1
ATOM 3008 C CA . LYS A 1 390 ? -2.175 33.366 1.118 1.00 93.44 390 LYS A CA 1
ATOM 3009 C C . LYS A 1 390 ? -1.064 33.954 1.973 1.00 93.44 390 LYS A C 1
ATOM 3011 O O . LYS A 1 390 ? -0.292 33.228 2.599 1.00 93.44 390 LYS A O 1
ATOM 3016 N N . ASP A 1 391 ? -0.998 35.279 2.005 1.00 90.44 391 ASP A N 1
ATOM 3017 C CA . ASP A 1 391 ? -0.069 35.996 2.872 1.00 90.44 391 ASP A CA 1
ATOM 3018 C C . ASP A 1 391 ? -0.591 36.027 4.312 1.00 90.44 391 ASP A C 1
ATOM 3020 O O . ASP A 1 391 ? -1.614 36.642 4.610 1.00 90.44 391 ASP A O 1
ATOM 3024 N N . SER A 1 392 ? 0.167 35.431 5.228 1.00 85.56 392 SER A N 1
ATOM 3025 C CA . SER A 1 392 ? -0.044 35.536 6.668 1.00 85.56 392 SER A CA 1
ATOM 3026 C C . SER A 1 392 ? 1.219 36.094 7.319 1.00 85.56 392 SER A C 1
ATOM 3028 O O . SER A 1 392 ? 2.258 35.442 7.383 1.00 85.56 392 SER A O 1
ATOM 3030 N N . GLY A 1 393 ? 1.179 37.364 7.737 1.00 81.19 393 GLY A N 1
ATOM 3031 C CA . GLY A 1 393 ? 2.312 38.003 8.424 1.00 81.19 393 GLY A CA 1
ATOM 3032 C C . GLY A 1 393 ? 3.596 38.143 7.588 1.00 81.19 393 GLY A C 1
ATOM 3033 O O . GLY A 1 393 ? 4.673 38.277 8.162 1.00 81.19 393 GLY A O 1
ATOM 3034 N N . GLY A 1 394 ? 3.493 38.132 6.253 1.00 79.69 394 GLY A N 1
ATOM 3035 C CA . GLY A 1 394 ? 4.637 38.185 5.329 1.00 79.69 394 GLY A CA 1
ATOM 3036 C C . GLY A 1 394 ? 5.216 36.816 4.952 1.00 79.69 394 GLY A C 1
ATOM 3037 O O . GLY A 1 394 ? 6.227 36.766 4.254 1.00 79.69 394 GLY A O 1
ATOM 3038 N N . GLN A 1 395 ? 4.583 35.728 5.395 1.00 84.81 395 GLN A N 1
ATOM 3039 C CA . GLN A 1 395 ? 4.868 34.362 4.973 1.00 84.81 395 GLN A CA 1
ATOM 3040 C C . GLN A 1 395 ? 3.696 33.827 4.143 1.00 84.81 395 GLN A C 1
ATOM 3042 O O . GLN A 1 395 ? 2.535 34.067 4.469 1.00 84.81 395 GLN A O 1
ATOM 3047 N N . GLN A 1 396 ? 4.005 33.097 3.073 1.00 88.62 396 GLN A N 1
ATOM 3048 C CA . GLN A 1 396 ? 3.004 32.379 2.287 1.00 88.62 396 GLN A CA 1
ATOM 3049 C C . GLN A 1 396 ? 2.652 31.083 3.022 1.00 88.62 396 GLN A C 1
ATOM 3051 O O . GLN A 1 396 ? 3.545 30.281 3.295 1.00 88.62 396 GLN A O 1
ATOM 3056 N N . VAL A 1 397 ? 1.375 30.906 3.349 1.00 91.75 397 VAL A N 1
ATOM 3057 C CA . VAL A 1 397 ? 0.842 29.711 4.021 1.00 91.75 397 VAL A CA 1
ATOM 3058 C C . VAL A 1 397 ? -0.207 29.045 3.147 1.00 91.75 397 VAL A C 1
ATOM 3060 O O . VAL A 1 397 ? -0.881 29.717 2.358 1.00 91.75 397 VAL A O 1
ATOM 3063 N N . SER A 1 398 ? -0.330 27.728 3.261 1.00 94.38 398 SER A N 1
ATOM 3064 C CA . SER A 1 398 ? -1.267 26.954 2.457 1.00 94.38 398 SER A CA 1
ATOM 3065 C C . SER A 1 398 ? -2.709 27.219 2.863 1.00 94.38 398 SER A C 1
ATOM 3067 O O . SER A 1 398 ? -3.048 27.333 4.038 1.00 94.38 398 SER A O 1
ATOM 3069 N N . CYS A 1 399 ? -3.579 27.306 1.865 1.00 93.44 399 CYS A N 1
ATOM 3070 C CA . CYS A 1 399 ? -4.988 27.579 2.066 1.00 93.44 399 CYS A CA 1
ATOM 3071 C C . CYS A 1 399 ? -5.885 26.838 1.081 1.00 93.44 399 CYS A C 1
ATOM 3073 O O . CYS A 1 399 ? -5.467 26.377 0.014 1.00 93.44 399 CYS A O 1
ATOM 3075 N N . SER A 1 400 ? -7.149 26.713 1.476 1.00 90.81 400 SER A N 1
ATOM 3076 C CA . SER A 1 400 ? -8.213 26.198 0.625 1.00 90.81 400 SER A CA 1
ATOM 3077 C C . SER A 1 400 ? -8.630 27.261 -0.385 1.00 90.81 400 SER A C 1
ATOM 3079 O O . SER A 1 400 ? -8.831 28.411 -0.013 1.00 90.81 400 SER A O 1
ATOM 3081 N N . MET A 1 401 ? -8.856 26.880 -1.644 1.00 89.94 401 MET A N 1
ATOM 3082 C CA . MET A 1 401 ? -9.305 27.813 -2.691 1.00 89.94 401 MET A CA 1
ATOM 3083 C C . MET A 1 401 ? -10.689 28.437 -2.439 1.00 89.94 401 MET A C 1
ATOM 3085 O O . MET A 1 401 ? -11.083 29.362 -3.144 1.00 89.94 401 MET A O 1
ATOM 3089 N N . ASN A 1 402 ? -11.431 27.944 -1.444 1.00 85.06 402 ASN A N 1
ATOM 3090 C CA . ASN A 1 402 ? -12.687 28.554 -1.006 1.00 85.06 402 ASN A CA 1
ATOM 3091 C C . ASN A 1 402 ? -12.467 29.786 -0.105 1.00 85.06 402 ASN A C 1
ATOM 3093 O O . ASN A 1 402 ? -13.409 30.548 0.110 1.00 85.06 402 ASN A O 1
ATOM 3097 N N . ASP A 1 403 ? -11.254 29.977 0.426 1.00 86.88 403 ASP A N 1
ATOM 3098 C CA . ASP A 1 403 ? -10.865 31.187 1.150 1.00 86.88 403 ASP A CA 1
ATOM 3099 C C . ASP A 1 403 ? -10.648 32.333 0.133 1.00 86.88 403 ASP A C 1
ATOM 3101 O O . ASP A 1 403 ? -9.856 32.173 -0.800 1.00 86.88 403 ASP A O 1
ATOM 3105 N N . PRO A 1 404 ? -11.340 33.485 0.275 1.00 86.56 404 PRO A N 1
ATOM 3106 C CA . PRO A 1 404 ? -11.229 34.615 -0.650 1.00 86.56 404 PRO A CA 1
ATOM 3107 C C . PRO A 1 404 ? -9.812 35.169 -0.834 1.00 86.56 404 PRO A C 1
ATOM 3109 O O . PRO A 1 404 ? -9.518 35.724 -1.894 1.00 86.56 404 PRO A O 1
ATOM 3112 N N . ASP A 1 405 ? -8.957 35.038 0.182 1.00 89.44 405 ASP A N 1
ATOM 3113 C CA . ASP A 1 405 ? -7.576 35.524 0.146 1.00 89.44 405 ASP A CA 1
ATOM 3114 C C . ASP A 1 405 ? -6.608 34.468 -0.419 1.00 89.44 405 ASP A C 1
ATOM 3116 O O . ASP A 1 405 ? -5.415 34.733 -0.594 1.00 89.44 405 ASP A O 1
ATOM 3120 N N . CYS A 1 406 ? -7.113 33.273 -0.735 1.00 92.94 406 CYS A N 1
ATOM 3121 C CA . CYS A 1 406 ? -6.331 32.174 -1.269 1.00 92.94 406 CYS A CA 1
ATOM 3122 C C . CYS A 1 406 ? -6.135 32.293 -2.781 1.00 92.94 406 CYS A C 1
ATOM 3124 O O . CYS A 1 406 ? -7.080 32.373 -3.567 1.00 92.94 406 CYS A O 1
ATOM 3126 N N . THR A 1 407 ? -4.877 32.280 -3.210 1.00 93.69 407 THR A N 1
ATOM 3127 C CA . THR A 1 407 ? -4.492 32.459 -4.614 1.00 93.69 407 THR A CA 1
ATOM 3128 C C . THR A 1 407 ? -3.513 31.376 -5.062 1.00 93.69 407 THR A C 1
ATOM 3130 O O . THR A 1 407 ? -3.058 30.562 -4.265 1.00 93.69 407 THR A O 1
ATOM 3133 N N . ASN A 1 408 ? -3.178 31.343 -6.357 1.00 91.56 408 ASN A N 1
ATOM 3134 C CA . ASN A 1 408 ? -2.173 30.429 -6.919 1.00 91.56 408 ASN A CA 1
ATOM 3135 C C . ASN A 1 408 ? -2.418 28.943 -6.584 1.00 91.56 408 ASN A C 1
ATOM 3137 O O . ASN A 1 408 ? -1.499 28.240 -6.161 1.00 91.56 408 ASN A O 1
ATOM 3141 N N . GLY A 1 409 ? -3.653 28.470 -6.779 1.00 93.12 409 GLY A N 1
ATOM 3142 C CA . GLY A 1 409 ? -4.028 27.072 -6.569 1.00 93.12 409 GLY A CA 1
ATOM 3143 C C . GLY A 1 409 ? -3.183 26.104 -7.395 1.00 93.12 409 GLY A C 1
ATOM 3144 O O . GLY A 1 409 ? -2.980 26.312 -8.596 1.00 93.12 409 GLY A O 1
ATOM 3145 N N . ARG A 1 410 ? -2.685 25.048 -6.746 1.00 91.44 410 ARG A N 1
ATOM 3146 C CA . ARG A 1 410 ? -1.875 23.982 -7.349 1.00 91.44 410 ARG A CA 1
ATOM 3147 C C . ARG A 1 410 ? -2.404 22.605 -6.956 1.00 91.44 410 ARG A C 1
ATOM 3149 O O . ARG A 1 410 ? -2.788 22.407 -5.806 1.00 91.44 410 ARG A O 1
ATOM 3156 N N . CYS A 1 411 ? -2.402 21.659 -7.894 1.00 87.94 411 CYS A N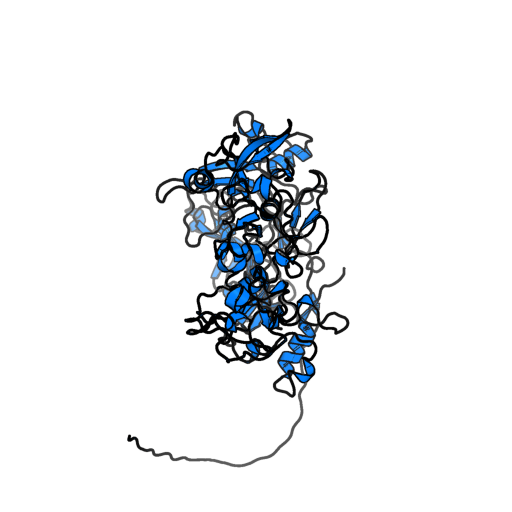 1
ATOM 3157 C CA . CYS A 1 411 ? -2.766 20.267 -7.621 1.00 87.94 411 CYS A CA 1
ATOM 3158 C C . CYS A 1 411 ? -1.624 19.553 -6.891 1.00 87.94 411 CYS A C 1
ATOM 3160 O O . CYS A 1 411 ? -0.654 19.127 -7.527 1.00 87.94 411 CYS A O 1
ATOM 3162 N N . LEU A 1 412 ? -1.752 19.442 -5.569 1.00 89.12 412 LEU A N 1
ATOM 3163 C CA . LEU A 1 412 ? -0.783 18.810 -4.668 1.00 89.12 412 LEU A CA 1
ATOM 3164 C C . LEU A 1 412 ? -1.360 17.522 -4.075 1.00 89.12 412 LEU A C 1
ATOM 3166 O O . LEU A 1 412 ? -2.570 17.297 -4.131 1.00 89.12 412 LEU A O 1
ATOM 3170 N N . ALA A 1 413 ? -0.515 16.674 -3.488 1.00 88.94 413 ALA A N 1
ATOM 3171 C CA . ALA A 1 413 ? -0.964 15.487 -2.766 1.00 88.94 413 ALA A CA 1
ATOM 3172 C C . ALA A 1 413 ? -1.991 15.878 -1.689 1.00 88.94 413 ALA A C 1
ATOM 3174 O O . ALA A 1 413 ? -1.738 16.799 -0.901 1.00 88.94 413 ALA A O 1
ATOM 3175 N N . GLU A 1 414 ? -3.152 15.212 -1.653 1.00 92.75 414 GLU A N 1
ATOM 3176 C CA . GLU A 1 414 ? -4.184 15.582 -0.683 1.00 92.75 414 GLU A CA 1
ATOM 3177 C C . GLU A 1 414 ? -3.697 15.331 0.741 1.00 92.75 414 GLU A C 1
ATOM 3179 O O . GLU A 1 414 ? -3.130 14.290 1.049 1.00 92.75 414 GLU A O 1
ATOM 3184 N N . TRP A 1 415 ? -3.950 16.259 1.643 1.00 95.06 415 TRP A N 1
ATOM 3185 C CA . TRP A 1 415 ? -3.650 16.052 3.044 1.00 95.06 415 TRP A CA 1
ATOM 3186 C C . TRP A 1 415 ? -4.702 15.136 3.685 1.00 95.06 415 TRP A C 1
ATOM 3188 O O . TRP A 1 415 ? -5.910 15.312 3.481 1.00 95.06 415 TRP A O 1
ATOM 3198 N N . PHE A 1 416 ? -4.254 14.155 4.474 1.00 95.31 416 PHE A N 1
ATOM 3199 C CA . PHE A 1 416 ? -5.119 13.179 5.147 1.00 95.31 416 PHE A CA 1
ATOM 3200 C C . PHE A 1 416 ? -5.977 13.766 6.262 1.00 95.31 416 PHE A C 1
ATOM 3202 O O . PHE A 1 416 ? -6.809 13.057 6.816 1.00 95.31 416 PHE A O 1
ATOM 3209 N N . VAL A 1 417 ? -5.839 15.053 6.557 1.00 96.00 417 VAL A N 1
ATOM 3210 C CA . VAL A 1 417 ? -6.623 15.727 7.586 1.00 96.00 417 VAL A CA 1
ATOM 3211 C C . VAL A 1 417 ? -7.808 16.457 6.964 1.00 96.00 417 VAL A C 1
ATOM 3213 O O . VAL A 1 417 ? -7.748 17.018 5.861 1.00 96.00 417 VAL A O 1
ATOM 3216 N N . THR A 1 418 ? -8.924 16.440 7.683 1.00 93.94 418 THR A N 1
ATOM 3217 C CA . THR A 1 418 ? -10.120 17.219 7.372 1.00 93.94 418 THR A CA 1
ATOM 3218 C C . THR A 1 418 ? -10.745 17.774 8.645 1.00 93.94 418 THR A C 1
ATOM 3220 O O . THR A 1 418 ? -10.452 17.299 9.738 1.00 93.94 418 THR A O 1
ATOM 3223 N N . CYS A 1 419 ? -11.620 18.767 8.497 1.00 93.75 419 CYS A N 1
ATOM 3224 C CA . CYS A 1 419 ? -12.465 19.236 9.582 1.00 93.75 419 CYS A CA 1
ATOM 3225 C C . CYS A 1 419 ? -13.831 18.554 9.492 1.00 93.75 419 CYS A C 1
ATOM 3227 O O . CYS A 1 419 ? -14.495 18.640 8.456 1.00 93.75 419 CYS A O 1
ATOM 3229 N N . ARG A 1 420 ? -14.266 17.884 10.563 1.00 91.31 420 ARG A N 1
ATOM 3230 C CA . ARG A 1 420 ? -15.576 17.225 10.624 1.00 91.31 420 ARG A CA 1
ATOM 3231 C C . ARG A 1 420 ? -16.328 17.663 11.874 1.00 91.31 420 ARG A C 1
ATOM 3233 O O . ARG A 1 420 ? -15.829 17.514 12.984 1.00 91.31 420 ARG A O 1
ATOM 3240 N N . ALA A 1 421 ? -17.547 18.154 11.678 1.00 88.31 421 ALA A N 1
ATOM 3241 C CA . ALA A 1 421 ? -18.549 18.257 12.731 1.00 88.31 421 ALA A CA 1
ATOM 3242 C C . ALA A 1 421 ? -19.515 17.079 12.598 1.00 88.31 421 ALA A C 1
ATOM 3244 O O . ALA A 1 421 ? -20.003 16.795 11.503 1.00 88.31 421 ALA A O 1
ATOM 3245 N N . ASP A 1 422 ? -19.759 16.375 13.697 1.00 81.81 422 ASP A N 1
ATOM 3246 C CA . ASP A 1 422 ? -20.595 15.182 13.709 1.00 81.81 422 ASP A CA 1
ATOM 3247 C C . ASP A 1 422 ? -21.580 15.252 14.879 1.00 81.81 422 ASP A C 1
ATOM 3249 O O . ASP A 1 422 ? -21.185 15.238 16.046 1.00 81.81 422 ASP A O 1
ATOM 3253 N N . ASN A 1 423 ? -22.870 15.372 14.557 1.00 77.56 423 ASN A N 1
ATOM 3254 C CA . ASN A 1 423 ? -23.944 15.476 15.549 1.00 77.56 423 ASN A CA 1
ATOM 3255 C C . ASN A 1 423 ? -24.023 14.232 16.439 1.00 77.56 423 ASN A C 1
ATOM 3257 O O . ASN A 1 423 ? -24.311 14.351 17.627 1.00 77.56 423 ASN A O 1
ATOM 3261 N N . ASN A 1 424 ? -23.765 13.057 15.866 1.00 72.75 424 ASN A N 1
ATOM 3262 C CA . ASN A 1 424 ? -23.990 11.781 16.527 1.00 72.75 424 ASN A CA 1
ATOM 3263 C C . ASN A 1 424 ? -22.810 11.406 17.414 1.00 72.75 424 ASN A C 1
ATOM 3265 O O . ASN A 1 424 ? -23.017 10.828 18.477 1.00 72.75 424 ASN A O 1
ATOM 3269 N N . THR A 1 425 ? -21.586 11.758 17.015 1.00 72.81 425 THR A N 1
ATOM 3270 C CA . THR A 1 425 ? -20.391 11.445 17.804 1.00 72.81 425 THR A CA 1
ATOM 3271 C C . THR A 1 425 ? -19.924 12.611 18.657 1.00 72.81 425 THR A C 1
ATOM 3273 O O . THR A 1 425 ? -19.684 12.384 19.826 1.00 72.81 425 THR A O 1
ATOM 3276 N N . THR A 1 426 ? -19.812 13.846 18.165 1.00 74.00 426 THR A N 1
ATOM 3277 C CA . THR A 1 426 ? -19.215 14.967 18.927 1.00 74.00 426 THR A CA 1
ATOM 3278 C C . THR A 1 426 ? -20.201 16.079 19.295 1.00 74.00 426 THR A C 1
ATOM 3280 O O . THR A 1 426 ? -19.778 17.154 19.715 1.00 74.00 426 THR A O 1
ATOM 3283 N N . GLY A 1 427 ? -21.509 15.860 19.122 1.00 67.50 427 GLY A N 1
ATOM 3284 C CA . GLY A 1 427 ? -22.550 16.857 19.410 1.00 67.50 427 GLY A CA 1
ATOM 3285 C C . GLY A 1 427 ? -22.676 17.975 18.365 1.00 67.50 427 GLY A C 1
ATOM 3286 O O . GLY A 1 427 ? -23.430 18.913 18.587 1.00 67.50 427 GLY A O 1
ATOM 3287 N N . GLY A 1 428 ? -21.941 17.863 17.249 1.00 67.12 428 GLY A N 1
ATOM 3288 C CA . GLY A 1 428 ? -22.057 18.560 15.957 1.00 67.12 428 GLY A CA 1
ATOM 3289 C C . GLY A 1 428 ? -22.097 20.089 15.867 1.00 67.12 428 GLY A C 1
ATOM 3290 O O . GLY A 1 428 ? -21.885 20.615 14.778 1.00 67.12 428 GLY A O 1
ATOM 3291 N N . ASP A 1 429 ? -22.243 20.815 16.973 1.00 73.06 429 ASP A N 1
ATOM 3292 C CA . ASP A 1 429 ? -22.054 22.271 17.016 1.00 73.06 429 ASP A CA 1
ATOM 3293 C C . ASP A 1 429 ? -20.562 22.665 16.949 1.00 73.06 429 ASP A C 1
ATOM 3295 O O . ASP A 1 429 ? -20.228 23.817 16.671 1.00 73.06 429 ASP A O 1
ATOM 3299 N N . VAL A 1 430 ? -19.653 21.711 17.197 1.00 83.12 430 VAL A N 1
ATOM 3300 C CA . VAL A 1 430 ? -18.194 21.897 17.179 1.00 83.12 430 VAL A CA 1
ATOM 3301 C C . VAL A 1 430 ? -17.562 20.941 16.166 1.00 83.12 430 VAL A C 1
ATOM 3303 O O . VAL A 1 430 ? -17.774 19.727 16.227 1.00 83.12 430 VAL A O 1
ATOM 3306 N N . GLY A 1 431 ? -16.774 21.493 15.239 1.00 90.62 431 GLY A N 1
ATOM 3307 C CA . GLY A 1 431 ? -15.936 20.725 14.322 1.00 90.62 431 GLY A CA 1
ATOM 3308 C C . GLY A 1 431 ? -14.600 20.356 14.959 1.00 90.62 431 GLY A C 1
ATOM 3309 O O . GLY A 1 431 ? -14.029 21.142 15.715 1.00 90.62 431 GLY A O 1
ATOM 3310 N N . TYR A 1 432 ? -14.092 19.170 14.632 1.00 94.06 432 TYR A N 1
ATOM 3311 C CA . TYR A 1 432 ? -12.768 18.711 15.043 1.00 94.06 432 TYR A CA 1
ATOM 3312 C C . TYR A 1 432 ? -11.939 18.282 13.838 1.00 94.06 432 TYR A C 1
ATOM 3314 O O . TYR A 1 432 ? -12.458 17.717 12.869 1.00 94.06 432 TYR A O 1
ATOM 3322 N N . CYS A 1 433 ? -10.638 18.538 13.918 1.00 95.81 433 CYS A N 1
ATOM 3323 C CA . CYS A 1 433 ? -9.673 18.018 12.965 1.00 95.81 433 CYS A CA 1
ATOM 3324 C C . CYS A 1 433 ? -9.582 16.502 13.133 1.00 95.81 433 CYS A C 1
ATOM 3326 O O . CYS A 1 433 ? -9.414 16.012 14.253 1.00 95.81 433 CYS A O 1
ATOM 3328 N N . VAL A 1 434 ? -9.718 15.767 12.031 1.00 94.94 434 VAL A N 1
ATOM 3329 C CA . VAL A 1 434 ? -9.702 14.303 12.023 1.00 94.94 434 VAL A CA 1
ATOM 3330 C C . VAL A 1 434 ? -8.889 13.745 10.862 1.00 94.94 434 VAL A C 1
ATOM 3332 O O . VAL A 1 434 ? -8.846 14.328 9.775 1.00 94.94 434 VAL A O 1
ATOM 3335 N N . ASP A 1 435 ? -8.298 12.574 11.080 1.00 96.12 435 ASP A N 1
ATOM 3336 C CA . ASP A 1 435 ? -7.685 11.770 10.029 1.00 96.12 435 ASP A CA 1
ATOM 3337 C C . ASP A 1 435 ? -8.774 11.097 9.180 1.00 96.12 435 ASP A C 1
ATOM 3339 O O . ASP A 1 435 ? -9.569 10.288 9.665 1.00 96.12 435 ASP A O 1
ATOM 3343 N N . LYS A 1 436 ? -8.806 11.420 7.885 1.00 94.50 436 LYS A N 1
ATOM 3344 C CA . LYS A 1 436 ? -9.785 10.917 6.912 1.00 94.50 436 LYS A CA 1
ATOM 3345 C C . LYS A 1 436 ? -9.737 9.401 6.745 1.00 94.50 436 LYS A C 1
ATOM 3347 O O . LYS A 1 436 ? -10.723 8.818 6.301 1.00 94.50 436 LYS A O 1
ATOM 3352 N N . ARG A 1 437 ? -8.608 8.755 7.049 1.00 94.94 437 ARG A N 1
ATOM 3353 C CA . ARG A 1 437 ? -8.471 7.296 6.936 1.00 94.94 437 ARG A CA 1
ATOM 3354 C C . ARG A 1 437 ? -9.349 6.577 7.960 1.00 94.94 437 ARG A C 1
ATOM 3356 O O . ARG A 1 437 ? -9.789 5.461 7.673 1.00 94.94 437 ARG A O 1
ATOM 3363 N N . PHE A 1 438 ? -9.642 7.224 9.094 1.00 93.38 438 PHE A N 1
ATOM 3364 C CA . PHE A 1 438 ? -10.369 6.626 10.207 1.00 93.38 438 PHE A CA 1
ATOM 3365 C C . PHE A 1 438 ? -11.777 6.142 9.814 1.00 93.38 438 PHE A C 1
ATOM 3367 O O . PHE A 1 438 ? -12.580 6.912 9.279 1.00 93.38 438 PHE A O 1
ATOM 3374 N N . ASN A 1 439 ? -12.114 4.882 10.115 1.00 89.75 439 ASN A N 1
ATOM 3375 C CA . ASN A 1 439 ? -13.456 4.331 9.904 1.00 89.75 439 ASN A CA 1
ATOM 3376 C C . ASN A 1 439 ? -14.298 4.376 11.179 1.00 89.75 439 ASN A C 1
ATOM 3378 O O . ASN A 1 439 ? -14.171 3.509 12.042 1.00 89.75 439 ASN A O 1
ATOM 3382 N N . SER A 1 440 ? -15.217 5.335 11.275 1.00 85.19 440 SER A N 1
ATOM 3383 C CA . SER A 1 440 ? -16.164 5.372 12.397 1.00 85.19 440 SER A CA 1
ATOM 3384 C C . SER A 1 440 ? -17.236 4.280 12.325 1.00 85.19 440 SER A C 1
ATOM 3386 O O . SER A 1 440 ? -17.706 3.859 13.374 1.00 85.19 440 SER A O 1
ATOM 3388 N N . PHE A 1 441 ? -17.583 3.785 11.130 1.00 82.81 441 PHE A N 1
ATOM 3389 C CA . PHE A 1 441 ? -18.645 2.783 10.971 1.00 82.81 441 PHE A CA 1
ATOM 3390 C C . PHE A 1 441 ? -18.216 1.397 11.462 1.00 82.81 441 PHE A C 1
ATOM 3392 O O . PHE A 1 441 ? -18.968 0.712 12.143 1.00 82.81 441 PHE A O 1
ATOM 3399 N N . ALA A 1 442 ? -16.971 0.996 11.200 1.00 85.50 442 ALA A N 1
ATOM 3400 C CA . ALA A 1 442 ? -16.486 -0.303 11.669 1.00 85.50 442 ALA A CA 1
ATOM 3401 C C . ALA A 1 442 ? -15.973 -0.301 13.116 1.00 85.50 442 ALA A C 1
ATOM 3403 O O . ALA A 1 442 ? -15.588 -1.341 13.653 1.00 85.50 442 ALA A O 1
ATOM 3404 N N . ALA A 1 443 ? -16.008 0.856 13.784 1.00 87.62 443 ALA A N 1
ATOM 3405 C CA . ALA A 1 443 ? -15.610 0.969 15.179 1.00 87.62 443 ALA A CA 1
ATOM 3406 C C . ALA A 1 443 ? -16.436 0.068 16.099 1.00 87.62 443 ALA A C 1
ATOM 3408 O O . ALA A 1 443 ? -15.897 -0.496 17.048 1.00 87.62 443 ALA A O 1
ATOM 3409 N N . GLY A 1 444 ? -17.719 -0.140 15.795 1.00 88.00 444 GLY A N 1
ATOM 3410 C CA . GLY A 1 444 ? -18.550 -1.061 16.567 1.00 88.00 444 GLY A CA 1
ATOM 3411 C C . GLY A 1 444 ? -18.029 -2.496 16.531 1.00 88.00 444 GLY A C 1
ATOM 3412 O O . GLY A 1 444 ? -17.998 -3.164 17.565 1.00 88.00 444 GLY A O 1
ATOM 3413 N N . ALA A 1 445 ? -17.581 -2.955 15.363 1.00 88.38 445 ALA A N 1
ATOM 3414 C CA . ALA A 1 445 ? -17.126 -4.326 15.166 1.00 88.38 445 ALA A CA 1
ATOM 3415 C C . ALA A 1 445 ? -15.714 -4.574 15.733 1.00 88.38 445 ALA A C 1
ATOM 3417 O O . ALA A 1 445 ? -15.375 -5.665 16.198 1.00 88.38 445 ALA A O 1
ATOM 3418 N N . CYS A 1 446 ? -14.853 -3.556 15.689 1.00 91.12 446 CYS A N 1
ATOM 3419 C CA . CYS A 1 446 ? -13.439 -3.689 16.048 1.00 91.12 446 CYS A CA 1
ATOM 3420 C C . CYS A 1 446 ? -13.117 -3.410 17.522 1.00 91.12 446 CYS A C 1
ATOM 3422 O O . CYS A 1 446 ? -11.966 -3.555 17.944 1.00 91.12 446 CYS A O 1
ATOM 3424 N N . TYR A 1 447 ? -14.123 -3.082 18.330 1.00 91.62 447 TYR A N 1
ATOM 3425 C CA . TYR A 1 447 ? -13.990 -2.895 19.769 1.00 91.62 447 TYR A CA 1
ATOM 3426 C C . TYR A 1 447 ? -14.958 -3.800 20.536 1.00 91.62 447 TYR A C 1
ATOM 3428 O O . TYR A 1 447 ? -16.018 -4.183 20.046 1.00 91.62 447 TYR A O 1
ATOM 3436 N N . GLN A 1 448 ? -14.594 -4.154 21.766 1.00 91.75 448 GLN A N 1
ATOM 3437 C CA . GLN A 1 448 ? -15.428 -4.953 22.665 1.00 91.75 448 GLN A CA 1
ATOM 3438 C C . GLN A 1 448 ? -15.450 -4.354 24.069 1.00 91.75 448 GLN A C 1
ATOM 3440 O O . GLN A 1 448 ? -14.448 -3.809 24.546 1.00 91.75 448 GLN A O 1
ATOM 3445 N N . ALA A 1 449 ? -16.578 -4.511 24.754 1.00 92.31 449 ALA A N 1
ATOM 3446 C CA . ALA A 1 449 ? -16.723 -4.087 26.137 1.00 92.31 449 ALA A CA 1
ATOM 3447 C C . ALA A 1 449 ? -15.991 -5.053 27.084 1.00 92.31 449 ALA A C 1
ATOM 3449 O O . ALA A 1 449 ? -16.055 -6.273 26.932 1.00 92.31 449 ALA A O 1
ATOM 3450 N N . THR A 1 450 ? -15.306 -4.529 28.096 1.00 92.44 450 THR A N 1
ATOM 3451 C CA . THR A 1 450 ? -14.687 -5.311 29.181 1.00 92.44 450 THR A CA 1
ATOM 3452 C C . THR A 1 450 ? -15.587 -5.416 30.415 1.00 92.44 450 THR A C 1
ATOM 3454 O O . THR A 1 450 ? -15.306 -6.216 31.308 1.00 92.44 450 THR A O 1
ATOM 3457 N N . ALA A 1 451 ? -16.688 -4.663 30.440 1.00 90.38 451 ALA A N 1
ATOM 3458 C CA . ALA A 1 451 ? -17.721 -4.675 31.469 1.00 90.38 451 ALA A CA 1
ATOM 3459 C C . ALA A 1 451 ? -19.119 -4.816 30.840 1.00 90.38 451 ALA A C 1
ATOM 3461 O O . ALA A 1 451 ? -19.286 -4.654 29.632 1.00 90.38 451 ALA A O 1
ATOM 3462 N N . GLU A 1 452 ? -20.122 -5.139 31.657 1.00 91.56 452 GLU A N 1
ATOM 3463 C CA . GLU A 1 452 ? -21.524 -5.107 31.224 1.00 91.56 452 GLU A CA 1
ATOM 3464 C C . GLU A 1 452 ? -21.980 -3.659 31.002 1.00 91.56 452 GLU A C 1
ATOM 3466 O O . GLU A 1 452 ? -21.584 -2.759 31.747 1.00 91.56 452 GLU A O 1
ATOM 3471 N N . PHE A 1 453 ? -22.845 -3.435 30.013 1.00 90.50 453 PHE A N 1
ATOM 3472 C CA . PHE A 1 453 ? -23.387 -2.109 29.720 1.00 90.50 453 PHE A CA 1
ATOM 3473 C C . PHE A 1 453 ? -24.874 -2.172 29.353 1.00 90.50 453 PHE A C 1
ATOM 3475 O O . PHE A 1 453 ? -25.336 -3.180 28.812 1.00 90.50 453 PHE A O 1
ATOM 3482 N N . PRO A 1 454 ? -25.659 -1.131 29.675 1.00 88.44 454 PRO A N 1
ATOM 3483 C CA . PRO A 1 454 ? -27.076 -1.114 29.356 1.00 88.44 454 PRO A CA 1
ATOM 3484 C C . PRO A 1 454 ? -27.306 -0.756 27.884 1.00 88.44 454 PRO A C 1
ATOM 3486 O O . PRO A 1 454 ? -26.577 0.048 27.313 1.00 88.44 454 PRO A O 1
ATOM 3489 N N . LEU A 1 455 ? -28.345 -1.339 27.291 1.00 88.06 455 LEU A N 1
ATOM 3490 C CA . LEU A 1 455 ? -28.772 -1.048 25.925 1.00 88.06 455 LEU A CA 1
ATOM 3491 C C . LEU A 1 455 ? -29.828 0.053 25.918 1.00 88.06 455 LEU A C 1
ATOM 3493 O O . LEU A 1 455 ? -30.699 0.095 26.796 1.00 88.06 455 LEU A O 1
ATOM 3497 N N . VAL A 1 456 ? -29.784 0.910 24.906 1.00 83.44 456 VAL A N 1
ATOM 3498 C CA . VAL A 1 456 ? -30.779 1.959 24.682 1.00 83.44 456 VAL A CA 1
ATOM 3499 C C . VAL A 1 456 ? -31.922 1.398 23.829 1.00 83.44 456 VAL A C 1
ATOM 3501 O O . VAL A 1 456 ? -31.761 0.448 23.077 1.00 83.44 456 VAL A O 1
ATOM 3504 N N . ASP A 1 457 ? -33.131 1.888 24.044 1.00 80.12 457 ASP A N 1
ATOM 3505 C CA . ASP A 1 457 ? -34.288 1.601 23.211 1.00 80.12 457 ASP A CA 1
ATOM 3506 C C . ASP A 1 457 ? -34.258 2.579 22.021 1.00 80.12 457 ASP A C 1
ATOM 3508 O O . ASP A 1 457 ? -34.262 3.795 22.248 1.00 80.12 457 ASP A O 1
ATOM 3512 N N . PRO A 1 458 ? -34.215 2.082 20.773 1.00 70.56 458 PRO A N 1
ATOM 3513 C CA . PRO A 1 458 ? -33.978 2.921 19.599 1.00 70.56 458 PRO A CA 1
ATOM 3514 C C . PRO A 1 458 ? -35.137 3.885 19.304 1.00 70.56 458 PRO A C 1
ATOM 3516 O O . PRO A 1 458 ? -34.925 4.936 18.704 1.00 70.56 458 PRO A O 1
ATOM 3519 N N . ASP A 1 459 ? -36.357 3.573 19.754 1.00 74.44 459 ASP A N 1
ATOM 3520 C CA . ASP A 1 459 ? -37.547 4.398 19.516 1.00 74.44 459 ASP A CA 1
ATOM 3521 C C . ASP A 1 459 ? -37.649 5.568 20.507 1.00 74.44 459 ASP A C 1
ATOM 3523 O O . ASP A 1 459 ? -38.175 6.639 20.187 1.00 74.44 459 ASP A O 1
ATOM 3527 N N . SER A 1 460 ? -37.185 5.362 21.740 1.00 74.38 460 SER A N 1
ATOM 3528 C CA . SER A 1 460 ? -37.313 6.328 22.836 1.00 74.38 460 SER A CA 1
ATOM 3529 C C . SER A 1 460 ? -36.009 7.027 23.207 1.00 74.38 460 SER A C 1
ATOM 3531 O O . SER A 1 460 ? -36.047 8.052 23.895 1.00 74.38 460 SER A O 1
ATOM 3533 N N . GLY A 1 461 ? -34.862 6.481 22.798 1.00 69.88 461 GLY A N 1
ATOM 3534 C CA . GLY A 1 461 ? -33.546 6.975 23.185 1.00 69.88 461 GLY A CA 1
ATOM 3535 C C . GLY A 1 461 ? -33.253 6.840 24.685 1.00 69.88 461 GLY A C 1
ATOM 3536 O O . GLY A 1 461 ? -32.339 7.494 25.194 1.00 69.88 461 GLY A O 1
ATOM 3537 N N . GLN A 1 462 ? -34.052 6.046 25.408 1.00 78.25 462 GLN A N 1
ATOM 3538 C CA . GLN A 1 462 ? -33.905 5.770 26.838 1.00 78.25 462 GLN A CA 1
ATOM 3539 C C . GLN A 1 462 ? -33.369 4.361 27.076 1.00 78.25 462 GLN A C 1
ATOM 3541 O O . GLN A 1 462 ? -33.440 3.511 26.203 1.00 78.25 462 GLN A O 1
ATOM 3546 N N . LEU A 1 463 ? -32.864 4.076 28.276 1.00 78.62 463 LEU A N 1
ATOM 3547 C CA . LEU A 1 463 ? -32.409 2.728 28.625 1.00 78.62 463 LEU A CA 1
ATOM 3548 C C . LEU A 1 463 ? -33.553 1.707 28.468 1.00 78.62 463 LEU A C 1
ATOM 3550 O O . LEU A 1 463 ? -34.589 1.822 29.123 1.00 78.62 463 LEU A O 1
ATOM 3554 N N . SER A 1 464 ? -33.332 0.677 27.652 1.00 79.25 464 SER A N 1
ATOM 3555 C CA . SER A 1 464 ? -34.299 -0.393 27.342 1.00 79.25 464 SER A CA 1
ATOM 3556 C C . SER A 1 464 ? -34.547 -1.363 28.509 1.00 79.25 464 SER A C 1
ATOM 3558 O O . SER A 1 464 ? -35.430 -2.220 28.454 1.00 79.25 464 SER A O 1
ATOM 3560 N N . GLY A 1 465 ? -33.732 -1.277 29.568 1.00 77.25 465 GLY A N 1
ATOM 3561 C CA . GLY A 1 465 ? -33.692 -2.249 30.663 1.00 77.25 465 GLY A CA 1
ATOM 3562 C C . GLY A 1 465 ? -32.987 -3.565 30.307 1.00 77.25 465 GLY A C 1
ATOM 3563 O O . GLY A 1 465 ? -32.869 -4.431 31.174 1.00 77.25 465 GLY A O 1
ATOM 3564 N N . GLN A 1 466 ? -32.507 -3.718 29.069 1.00 85.38 466 GLN A N 1
ATOM 3565 C CA . GLN A 1 466 ? -31.621 -4.805 28.656 1.00 85.38 466 GLN A CA 1
ATOM 3566 C C . GLN A 1 466 ? -30.154 -4.415 28.867 1.00 85.38 466 GLN A C 1
ATOM 3568 O O . GLN A 1 466 ? -29.806 -3.233 28.885 1.00 85.38 466 GLN A O 1
ATOM 3573 N N . THR A 1 467 ? -29.290 -5.414 29.026 1.00 89.25 467 THR A N 1
ATOM 3574 C CA . THR A 1 467 ? -27.847 -5.234 29.219 1.00 89.25 467 THR A CA 1
ATOM 3575 C C . THR A 1 467 ? -27.076 -6.180 28.313 1.00 89.25 467 THR A C 1
ATOM 3577 O O . THR A 1 467 ? -27.411 -7.363 28.215 1.00 89.25 467 THR A O 1
ATOM 3580 N N . ALA A 1 468 ? -26.022 -5.673 27.687 1.00 89.38 468 ALA A N 1
ATOM 3581 C CA . ALA A 1 468 ? -25.012 -6.486 27.036 1.00 89.38 468 ALA A CA 1
ATOM 3582 C C . ALA A 1 468 ? -23.965 -6.933 28.064 1.00 89.38 468 ALA A C 1
ATOM 3584 O O . ALA A 1 468 ? -23.607 -6.192 28.982 1.00 89.38 468 ALA A O 1
ATOM 3585 N N . ASN A 1 469 ? -23.478 -8.163 27.910 1.00 91.81 469 ASN A N 1
ATOM 3586 C CA . ASN A 1 469 ? -22.510 -8.747 28.834 1.00 91.81 469 ASN A CA 1
ATOM 3587 C C . ASN A 1 469 ? -21.093 -8.223 28.556 1.00 91.81 469 ASN A C 1
ATOM 3589 O O . ASN A 1 469 ? -20.777 -7.843 27.425 1.00 91.81 469 ASN A O 1
ATOM 3593 N N . ALA A 1 470 ? -20.205 -8.315 29.548 1.00 89.69 470 ALA A N 1
ATOM 3594 C CA . ALA A 1 470 ? -18.771 -8.162 29.316 1.00 89.69 470 ALA A CA 1
ATOM 3595 C C . ALA A 1 470 ? -18.291 -9.133 28.215 1.00 89.69 470 ALA A C 1
ATOM 3597 O O . ALA A 1 470 ? -18.693 -10.297 28.180 1.00 89.69 470 ALA A O 1
ATOM 3598 N N . GLY A 1 471 ? -17.435 -8.650 27.315 1.00 85.38 471 GLY A N 1
ATOM 3599 C CA . GLY A 1 471 ? -16.968 -9.374 26.129 1.00 85.38 471 GLY A CA 1
ATOM 3600 C C . GLY A 1 471 ? -17.872 -9.242 24.901 1.00 85.38 471 GLY A C 1
ATOM 3601 O O . GLY A 1 471 ? -17.515 -9.754 23.843 1.00 85.38 471 GLY A O 1
ATOM 3602 N N . SER A 1 472 ? -19.019 -8.563 25.006 1.00 89.19 472 SER A N 1
ATOM 3603 C CA . SER A 1 472 ? -19.843 -8.250 23.832 1.00 89.19 472 SER A CA 1
ATOM 3604 C C . SER A 1 472 ? -19.123 -7.252 22.925 1.00 89.19 472 SER A C 1
ATOM 3606 O O . SER A 1 472 ? -18.454 -6.332 23.406 1.00 89.19 472 SER A O 1
ATOM 3608 N N . GLN A 1 473 ? -19.282 -7.426 21.613 1.00 89.25 473 GLN A N 1
ATOM 3609 C CA . GLN A 1 473 ? -18.836 -6.446 20.625 1.00 89.25 473 GLN A CA 1
ATOM 3610 C C . GLN A 1 473 ? -19.529 -5.106 20.853 1.00 89.25 473 GLN A C 1
ATOM 3612 O O . GLN A 1 473 ? -20.701 -5.070 21.239 1.00 89.25 473 GLN A O 1
ATOM 3617 N N . LEU A 1 474 ? -18.804 -4.017 20.609 1.00 91.25 474 LEU A N 1
ATOM 3618 C CA . LEU A 1 474 ? -19.325 -2.684 20.856 1.00 91.25 474 LEU A CA 1
ATOM 3619 C C . LEU A 1 474 ? -20.507 -2.378 19.938 1.00 91.25 474 LEU A C 1
ATOM 3621 O O . LEU A 1 474 ? -21.429 -1.734 20.396 1.00 91.25 474 LEU A O 1
ATOM 3625 N N . VAL A 1 475 ? -20.572 -2.938 18.726 1.00 89.38 475 VAL A N 1
ATOM 3626 C CA . VAL A 1 475 ? -21.716 -2.774 17.806 1.00 89.38 475 VAL A CA 1
ATOM 3627 C C . VAL A 1 475 ? -23.071 -3.117 18.443 1.00 89.38 475 VAL A C 1
ATOM 3629 O O . VAL A 1 475 ? -24.093 -2.607 18.018 1.00 89.38 475 VAL A O 1
ATOM 3632 N N . MET A 1 476 ? -23.105 -3.914 19.517 1.00 88.75 476 MET A N 1
ATOM 3633 C CA . MET A 1 476 ? -24.343 -4.194 20.252 1.00 88.75 476 MET A CA 1
ATOM 3634 C C . MET A 1 476 ? -24.965 -2.953 20.912 1.00 88.75 476 MET A C 1
ATOM 3636 O O . MET A 1 476 ? -26.140 -3.003 21.265 1.00 88.75 476 MET A O 1
ATOM 3640 N N . CYS A 1 477 ? -24.202 -1.874 21.125 1.00 87.44 477 CYS A N 1
ATOM 3641 C CA . CYS A 1 477 ? -24.758 -0.603 21.586 1.00 87.44 477 CYS A CA 1
ATOM 3642 C C . CYS A 1 477 ? -25.509 0.140 20.477 1.00 87.44 477 CYS A C 1
ATOM 3644 O O . CYS A 1 477 ? -26.409 0.899 20.808 1.00 87.44 477 CYS A O 1
ATOM 3646 N N . ASP A 1 478 ? -25.211 -0.102 19.196 1.00 85.19 478 ASP A N 1
ATOM 3647 C CA . ASP A 1 478 ? -25.964 0.454 18.068 1.00 85.19 478 ASP A CA 1
ATOM 3648 C C . ASP A 1 478 ? -27.305 -0.281 17.922 1.00 85.19 478 ASP A C 1
ATOM 3650 O O . ASP A 1 478 ? -27.493 -1.202 17.126 1.00 85.19 478 ASP A O 1
ATOM 3654 N N . THR A 1 479 ? -28.251 0.101 18.772 1.00 83.06 479 THR A N 1
ATOM 3655 C CA . THR A 1 479 ? -29.567 -0.538 18.857 1.00 83.06 479 THR A CA 1
ATOM 3656 C C . THR A 1 479 ? -30.521 -0.132 17.742 1.00 83.06 479 THR A C 1
ATOM 3658 O O . THR A 1 479 ? -31.549 -0.785 17.556 1.00 83.06 479 THR A O 1
ATOM 3661 N N . ASN A 1 480 ? -30.205 0.940 17.016 1.00 81.62 480 ASN A N 1
ATOM 3662 C CA . ASN A 1 480 ? -30.983 1.400 15.871 1.00 81.62 480 ASN A CA 1
ATOM 3663 C C . ASN A 1 480 ? -30.450 0.848 14.528 1.00 81.62 480 ASN A C 1
ATOM 3665 O O . ASN A 1 480 ? -31.103 1.036 13.499 1.00 81.62 480 ASN A O 1
ATOM 3669 N N . GLU A 1 481 ? -29.322 0.125 14.564 1.00 77.75 481 GLU A N 1
ATOM 3670 C CA . GLU A 1 481 ? -28.675 -0.560 13.439 1.00 77.75 481 GLU A CA 1
ATOM 3671 C C . GLU A 1 481 ? -28.266 0.390 12.293 1.00 77.75 481 GLU A C 1
ATOM 3673 O O . GLU A 1 481 ? -28.261 0.008 11.116 1.00 77.75 481 GLU A O 1
ATOM 3678 N N . ASN A 1 482 ? -27.923 1.647 12.606 1.00 76.31 482 ASN A N 1
ATOM 3679 C CA . ASN A 1 482 ? -27.435 2.618 11.619 1.00 76.31 482 ASN A CA 1
ATOM 3680 C C . ASN A 1 482 ? -25.927 2.494 11.327 1.00 76.31 482 ASN A C 1
ATOM 3682 O O . ASN A 1 482 ? -25.422 3.176 10.433 1.00 76.31 482 ASN A O 1
ATOM 3686 N N . ASN A 1 483 ? -25.237 1.582 12.013 1.00 75.12 483 ASN A N 1
ATOM 3687 C CA . ASN A 1 483 ? -23.795 1.341 11.997 1.00 75.12 483 ASN A CA 1
ATOM 3688 C C . ASN A 1 483 ? -22.955 2.518 12.520 1.00 75.12 483 ASN A C 1
ATOM 3690 O O . ASN A 1 483 ? -21.767 2.615 12.216 1.00 75.12 483 ASN A O 1
ATOM 3694 N N . GLU A 1 484 ? -23.539 3.421 13.307 1.00 80.12 484 GLU A N 1
ATOM 3695 C CA . GLU A 1 484 ? -22.851 4.553 13.921 1.00 80.12 484 GLU A CA 1
ATOM 3696 C C . GLU A 1 484 ? -22.808 4.405 15.442 1.00 80.12 484 GLU A C 1
ATOM 3698 O O . GLU A 1 484 ? -23.819 4.224 16.114 1.00 80.12 484 GLU A O 1
ATOM 3703 N N . LEU A 1 485 ? -21.617 4.561 16.023 1.00 84.31 485 LEU A N 1
ATOM 3704 C CA . LEU A 1 485 ? -21.469 4.612 17.475 1.00 84.31 485 LEU A CA 1
ATOM 3705 C C . LEU A 1 485 ? -21.851 5.998 17.993 1.00 84.31 485 LEU A C 1
ATOM 3707 O O . LEU A 1 485 ? -21.000 6.878 18.136 1.00 84.31 485 LEU A O 1
ATOM 3711 N N . SER A 1 486 ? -23.140 6.204 18.249 1.00 83.94 486 SER A N 1
ATOM 3712 C CA . SER A 1 486 ? -23.641 7.485 18.738 1.00 83.94 486 SER A CA 1
ATOM 3713 C C . SER A 1 486 ? -23.268 7.726 20.205 1.00 83.94 486 SER A C 1
ATOM 3715 O O . SER A 1 486 ? -23.188 6.804 21.020 1.00 83.94 486 SER A O 1
ATOM 3717 N N . ALA A 1 487 ? -23.093 8.993 20.579 1.00 82.31 487 ALA A N 1
ATOM 3718 C CA . ALA A 1 487 ? -22.880 9.410 21.961 1.00 82.31 487 ALA A CA 1
ATOM 3719 C C . ALA A 1 487 ? -24.011 8.936 22.885 1.00 82.31 487 ALA A C 1
ATOM 3721 O O . ALA A 1 487 ? -23.774 8.559 24.034 1.00 82.31 487 ALA A O 1
ATOM 3722 N N . GLN A 1 488 ? -25.239 8.922 22.363 1.00 80.88 488 GLN A N 1
ATOM 3723 C CA . GLN A 1 488 ? -26.433 8.526 23.096 1.00 80.88 488 GLN A CA 1
ATOM 3724 C C . GLN A 1 488 ? -26.453 7.037 23.448 1.00 80.88 488 GLN A C 1
ATOM 3726 O O . GLN A 1 488 ? -26.918 6.678 24.529 1.00 80.88 488 GLN A O 1
ATOM 3731 N N . GLU A 1 489 ? -25.967 6.185 22.552 1.00 83.50 489 GLU A N 1
ATOM 3732 C CA . GLU A 1 489 ? -26.104 4.735 22.679 1.00 83.50 489 GLU A CA 1
ATOM 3733 C C . GLU A 1 489 ? -24.821 4.059 23.168 1.00 83.50 489 GLU A C 1
ATOM 3735 O O . GLU A 1 489 ? -24.869 3.103 23.941 1.00 83.50 489 GLU A O 1
ATOM 3740 N N . CYS A 1 490 ? -23.668 4.580 22.749 1.00 85.56 490 CYS A N 1
ATOM 3741 C CA . CYS A 1 490 ? -22.393 3.871 22.790 1.00 85.56 490 CYS A CA 1
ATOM 3742 C C . CYS A 1 490 ? -21.319 4.540 23.647 1.00 85.56 490 CYS A C 1
ATOM 3744 O O . CYS A 1 490 ? -20.258 3.947 23.850 1.00 85.56 490 CYS A O 1
ATOM 3746 N N . CYS A 1 491 ? -21.576 5.744 24.166 1.00 84.38 491 CYS A N 1
ATOM 3747 C CA . CYS A 1 491 ? -20.657 6.464 25.048 1.00 84.38 491 CYS A CA 1
ATOM 3748 C C . CYS A 1 491 ? -21.283 6.726 26.407 1.00 84.38 491 CYS A C 1
ATOM 3750 O O . CYS A 1 491 ? -21.689 7.828 26.780 1.00 84.38 491 CYS A O 1
ATOM 3752 N N . LEU A 1 492 ? -21.356 5.621 27.141 1.00 85.00 492 LEU A N 1
ATOM 3753 C CA . LEU A 1 492 ? -21.958 5.518 28.455 1.00 85.00 492 LEU A CA 1
ATOM 3754 C C . LEU A 1 492 ? -20.857 5.445 29.514 1.00 85.00 492 LEU A C 1
ATOM 3756 O O . LEU A 1 492 ? -19.816 4.814 29.327 1.00 85.00 492 LEU A O 1
ATOM 3760 N N . SER A 1 493 ? -21.116 6.010 30.684 1.00 85.56 493 SER A N 1
ATOM 3761 C CA . SER A 1 493 ? -20.276 5.869 31.877 1.00 85.56 493 SER A CA 1
ATOM 3762 C C . SER A 1 493 ? -20.023 4.400 32.242 1.00 85.56 493 SER A C 1
ATOM 3764 O O . SER A 1 493 ? -18.935 4.056 32.702 1.00 85.56 493 SER A O 1
ATOM 3766 N N . ALA A 1 494 ? -20.977 3.505 31.954 1.00 85.38 494 ALA A N 1
ATOM 3767 C CA . ALA A 1 494 ? -20.817 2.055 32.101 1.00 85.38 494 ALA A CA 1
ATOM 3768 C C . ALA A 1 494 ? -19.699 1.477 31.211 1.00 85.38 494 ALA A C 1
ATOM 3770 O O . ALA A 1 494 ? -18.957 0.590 31.635 1.00 85.38 494 ALA A O 1
ATOM 3771 N N . LEU A 1 495 ? -19.526 2.024 30.008 1.00 86.19 495 LEU A N 1
ATOM 3772 C CA . LEU A 1 495 ? -18.440 1.686 29.088 1.00 86.19 495 LEU A CA 1
ATOM 3773 C C . LEU A 1 495 ? -17.144 2.458 29.403 1.00 86.19 495 LEU A C 1
ATOM 3775 O O . LEU A 1 495 ? -16.098 2.191 28.819 1.00 86.19 495 LEU A O 1
ATOM 3779 N N . GLY A 1 496 ? -17.163 3.337 30.407 1.00 84.75 496 GLY A N 1
ATOM 3780 C CA . GLY A 1 496 ? -15.988 4.063 30.879 1.00 84.75 496 GLY A CA 1
ATOM 3781 C C . GLY A 1 496 ? -15.789 5.426 30.220 1.00 84.75 496 GLY A C 1
ATOM 3782 O O . GLY A 1 496 ? -14.668 5.935 30.259 1.00 84.75 496 GLY A O 1
ATOM 3783 N N . SER A 1 497 ? -16.848 5.998 29.634 1.00 84.38 497 SER A N 1
ATOM 3784 C CA . SER A 1 497 ? -16.906 7.412 29.239 1.00 84.38 497 SER A CA 1
ATOM 3785 C C . SER A 1 497 ? -16.858 8.335 30.477 1.00 84.38 497 SER A C 1
ATOM 3787 O O . SER A 1 497 ? -17.396 7.951 31.523 1.00 84.38 497 SER A O 1
ATOM 3789 N N . PRO A 1 498 ? -16.254 9.544 30.412 1.00 81.25 498 PRO A N 1
ATOM 3790 C CA . PRO A 1 498 ? -16.214 10.478 31.546 1.00 81.25 498 PRO A CA 1
ATOM 3791 C C . PRO A 1 498 ? -17.607 10.920 32.018 1.00 81.25 498 PRO A C 1
ATOM 3793 O O . PRO A 1 498 ? -17.838 11.059 33.223 1.00 81.25 498 PRO A O 1
ATOM 3796 N N . ALA A 1 499 ? -18.538 11.085 31.079 1.00 77.62 499 ALA A N 1
ATOM 3797 C CA . ALA A 1 499 ? -19.965 11.243 31.326 1.00 77.62 499 ALA A CA 1
ATOM 3798 C C . ALA A 1 499 ? -20.788 10.590 30.200 1.00 77.62 499 ALA A C 1
ATOM 3800 O O . ALA A 1 499 ? -20.265 10.272 29.129 1.00 77.62 499 ALA A O 1
ATOM 3801 N N . ASP A 1 500 ? -22.076 10.355 30.459 1.00 77.62 500 ASP A N 1
ATOM 3802 C CA . ASP A 1 500 ? -23.001 9.854 29.439 1.00 77.62 500 ASP A CA 1
ATOM 3803 C C . ASP A 1 500 ? -23.221 10.932 28.362 1.00 77.62 500 ASP A C 1
ATOM 3805 O O . ASP A 1 500 ? -23.386 12.107 28.696 1.00 77.62 500 ASP A O 1
ATOM 3809 N N . GLN A 1 501 ? -23.298 10.521 27.090 1.00 73.81 501 GLN A N 1
ATOM 3810 C CA . GLN A 1 501 ? -23.564 11.401 25.936 1.00 73.81 501 GLN A CA 1
ATOM 3811 C C . GLN A 1 501 ? -22.452 12.418 25.616 1.00 73.81 501 GLN A C 1
ATOM 3813 O O . GLN A 1 501 ? -22.706 13.442 24.982 1.00 73.81 501 GLN A O 1
ATOM 3818 N N . GLU A 1 502 ? -21.216 12.142 26.036 1.00 78.88 502 GLU A N 1
ATOM 3819 C CA . GLU A 1 502 ? -20.031 12.889 25.599 1.00 78.88 502 GLU A CA 1
ATOM 3820 C C . GLU A 1 502 ? -19.541 12.464 24.207 1.00 78.88 502 GLU A C 1
ATOM 3822 O O . GLU A 1 502 ? -20.117 11.576 23.572 1.00 78.88 502 GLU A O 1
ATOM 3827 N N . ALA A 1 503 ? -18.472 13.109 23.718 1.00 80.31 503 ALA A N 1
ATOM 3828 C CA . ALA A 1 503 ? -17.951 12.826 22.395 1.00 80.31 503 ALA A CA 1
ATOM 3829 C C . ALA A 1 503 ? -17.559 11.349 22.269 1.00 80.31 503 ALA A C 1
ATOM 3831 O O . ALA A 1 503 ? -16.794 10.825 23.088 1.00 80.31 503 ALA A O 1
ATOM 3832 N N . CYS A 1 504 ? -18.089 10.688 21.241 1.00 79.12 504 CYS A N 1
ATOM 3833 C CA . CYS A 1 504 ? -18.080 9.249 21.158 1.00 79.12 504 CYS A CA 1
ATOM 3834 C C . CYS A 1 504 ? -16.921 8.697 20.340 1.00 79.12 504 CYS A C 1
ATOM 3836 O O . CYS A 1 504 ? -16.891 8.776 19.108 1.00 79.12 504 CYS A O 1
ATOM 3838 N N . ASP A 1 505 ? -15.957 8.135 21.064 1.00 84.50 505 ASP A N 1
ATOM 3839 C CA . ASP A 1 505 ? -14.826 7.405 20.516 1.00 84.50 505 ASP A CA 1
ATOM 3840 C C . ASP A 1 505 ? -14.498 6.209 21.431 1.00 84.50 505 ASP A C 1
ATOM 3842 O O . ASP A 1 505 ? -14.181 6.410 22.611 1.00 84.50 505 ASP A O 1
ATOM 3846 N N . PRO A 1 506 ? -14.582 4.965 20.926 1.00 83.81 506 PRO A N 1
ATOM 3847 C CA . PRO A 1 506 ? -14.298 3.758 21.699 1.00 83.81 506 PRO A CA 1
ATOM 3848 C C . PRO A 1 506 ? -12.935 3.758 22.379 1.00 83.81 506 PRO A C 1
ATOM 3850 O O . PRO A 1 506 ? -12.797 3.165 23.447 1.00 83.81 506 PRO A O 1
ATOM 3853 N N . ILE A 1 507 ? -11.927 4.416 21.798 1.00 83.88 507 ILE A N 1
ATOM 3854 C CA . ILE A 1 507 ? -10.569 4.321 22.330 1.00 83.88 507 ILE A CA 1
ATOM 3855 C C . ILE A 1 507 ? -10.390 5.050 23.665 1.00 83.88 507 ILE A C 1
ATOM 3857 O O . ILE A 1 507 ? -9.511 4.702 24.452 1.00 83.88 507 ILE A O 1
ATOM 3861 N N . PHE A 1 508 ? -11.237 6.038 23.954 1.00 84.25 508 PHE A N 1
ATOM 3862 C CA . PHE A 1 508 ? -11.179 6.789 25.210 1.00 84.25 508 PHE A CA 1
ATOM 3863 C C . PHE A 1 508 ? -12.099 6.223 26.294 1.00 84.25 508 PHE A C 1
ATOM 3865 O O . PHE A 1 508 ? -12.142 6.757 27.403 1.00 84.25 508 PHE A O 1
ATOM 3872 N N . GLN A 1 509 ? -12.810 5.136 25.999 1.00 88.06 509 GLN A N 1
ATOM 3873 C CA . GLN A 1 509 ? -13.687 4.455 26.938 1.00 88.06 509 GLN A CA 1
ATOM 3874 C C . GLN A 1 509 ? -12.905 3.376 27.694 1.00 88.06 509 GLN A C 1
ATOM 3876 O O . GLN A 1 509 ? -12.479 2.372 27.132 1.00 88.06 509 GLN A O 1
ATOM 3881 N N . THR A 1 510 ? -12.696 3.578 28.997 1.00 89.94 510 THR A N 1
ATOM 3882 C CA . THR A 1 510 ? -11.811 2.710 29.805 1.00 89.94 510 THR A CA 1
ATOM 3883 C C . THR A 1 510 ? -12.295 1.264 29.957 1.00 89.94 510 THR A C 1
ATOM 3885 O O . THR A 1 510 ? -11.475 0.378 30.206 1.00 89.94 510 THR A O 1
ATOM 3888 N N . ASN A 1 511 ? -13.596 1.005 29.775 1.00 92.19 511 ASN A N 1
ATOM 3889 C CA . ASN A 1 511 ? -14.160 -0.347 29.759 1.00 92.19 511 ASN A CA 1
ATOM 3890 C C . ASN A 1 511 ? -14.402 -0.860 28.334 1.00 92.19 511 ASN A C 1
ATOM 3892 O O . ASN A 1 511 ? -15.218 -1.757 28.120 1.00 92.19 511 ASN A O 1
ATOM 3896 N N . VAL A 1 512 ? -13.692 -0.309 27.355 1.00 91.94 512 VAL A N 1
ATOM 3897 C CA . VAL A 1 512 ? -13.665 -0.778 25.977 1.00 91.94 512 VAL A CA 1
ATOM 3898 C C . VAL A 1 512 ? -12.218 -1.075 25.615 1.00 91.94 512 VAL A C 1
ATOM 3900 O O . VAL A 1 512 ? -11.286 -0.393 26.035 1.00 91.94 512 VAL A O 1
ATOM 3903 N N . ARG A 1 513 ? -12.006 -2.141 24.851 1.00 90.88 513 ARG A N 1
ATOM 3904 C CA . ARG A 1 513 ? -10.694 -2.457 24.290 1.00 90.88 513 ARG A CA 1
ATOM 3905 C C . ARG A 1 513 ? -10.840 -2.867 22.834 1.00 90.88 513 ARG A C 1
ATOM 3907 O O . ARG A 1 513 ? -11.882 -3.437 22.488 1.00 90.88 513 ARG A O 1
ATOM 3914 N N . PRO A 1 514 ? -9.818 -2.634 21.997 1.00 89.12 514 PRO A N 1
ATOM 3915 C CA . PRO A 1 514 ? -9.770 -3.258 20.689 1.00 89.12 514 PRO A CA 1
ATOM 3916 C C . PRO A 1 514 ? -9.967 -4.768 20.821 1.00 89.12 514 PRO A C 1
ATOM 3918 O O . PRO A 1 514 ? -9.564 -5.385 21.819 1.00 89.12 514 PRO A O 1
ATOM 3921 N N . VAL A 1 515 ? -10.600 -5.379 19.825 1.00 84.31 515 VAL A N 1
ATOM 3922 C CA . VAL A 1 515 ? -10.552 -6.837 19.713 1.00 84.31 515 VAL A CA 1
ATOM 3923 C C . VAL A 1 515 ? -9.092 -7.276 19.623 1.00 84.31 515 VAL A C 1
ATOM 3925 O O . VAL A 1 515 ? -8.255 -6.568 19.067 1.00 84.31 515 VAL A O 1
ATOM 3928 N N . SER A 1 516 ? -8.772 -8.434 20.203 1.00 66.38 516 SER A N 1
ATOM 3929 C CA . SER A 1 516 ? -7.391 -8.922 20.293 1.00 66.38 516 SER A CA 1
ATOM 3930 C C . SER A 1 516 ? -6.727 -9.083 18.928 1.00 66.38 516 SER A C 1
ATOM 3932 O O . SER A 1 516 ? -5.513 -9.186 18.909 1.00 66.38 516 SER A O 1
ATOM 3934 N N . LEU A 1 517 ? -7.535 -9.166 17.857 1.00 66.19 517 LEU A N 1
ATOM 3935 C CA . LEU A 1 517 ? -7.318 -8.806 16.449 1.00 66.19 517 LEU A CA 1
ATOM 3936 C C . LEU A 1 517 ? -8.577 -9.177 15.641 1.00 66.19 517 LEU A C 1
ATOM 3938 O O . LEU A 1 517 ? -9.514 -9.748 16.206 1.00 66.19 517 LEU A O 1
ATOM 3942 N N . TYR A 1 518 ? -8.594 -8.832 14.347 1.00 74.06 518 TYR A N 1
ATOM 3943 C CA . TYR A 1 518 ? -9.703 -9.035 13.402 1.00 74.06 518 TYR A CA 1
ATOM 3944 C C . TYR A 1 518 ? -10.375 -10.413 13.537 1.00 74.06 518 TYR A C 1
ATOM 3946 O O . TYR A 1 518 ? -9.732 -11.432 13.820 1.00 74.06 518 TYR A O 1
ATOM 3954 N N . SER A 1 519 ? -11.693 -10.449 13.330 1.00 77.31 519 SER A N 1
ATOM 3955 C CA . SER A 1 519 ? -12.492 -11.677 13.419 1.00 77.31 519 SER A CA 1
ATOM 3956 C C . SER A 1 519 ? -12.039 -12.689 12.360 1.00 77.31 519 SER A C 1
ATOM 3958 O O . SER A 1 519 ? -11.186 -12.366 11.541 1.00 77.31 519 SER A O 1
ATOM 3960 N N . ARG A 1 520 ? -12.540 -13.932 12.418 1.00 79.69 520 ARG A N 1
ATOM 3961 C CA . ARG A 1 520 ? -12.116 -15.037 11.536 1.00 79.69 520 ARG A CA 1
ATOM 3962 C C . ARG A 1 520 ? -13.181 -15.417 10.524 1.00 79.69 520 ARG A C 1
ATOM 3964 O O . ARG A 1 520 ? -14.361 -15.467 10.869 1.00 79.69 520 ARG A O 1
ATOM 3971 N N . ASN A 1 521 ? -12.752 -15.746 9.308 1.00 84.75 521 ASN A N 1
ATOM 3972 C CA . ASN A 1 521 ? -13.655 -16.022 8.217 1.00 84.75 521 ASN A CA 1
ATOM 3973 C C . ASN A 1 521 ? -14.255 -17.408 8.450 1.00 84.75 521 ASN A C 1
ATOM 3975 O O . ASN A 1 521 ? -13.553 -18.420 8.524 1.00 84.75 521 ASN A O 1
ATOM 3979 N N . SER A 1 522 ? -15.572 -17.424 8.636 1.00 79.81 522 SER A N 1
ATOM 3980 C CA . SER A 1 522 ? -16.357 -18.619 8.927 1.00 79.81 522 SER A CA 1
ATOM 3981 C C . SER A 1 522 ? -16.495 -19.551 7.724 1.00 79.81 522 SER A C 1
ATOM 3983 O O . SER A 1 522 ? -16.813 -20.721 7.922 1.00 79.81 522 SER A O 1
ATOM 3985 N N . ASN A 1 523 ? -16.223 -19.063 6.512 1.00 84.06 523 ASN A N 1
ATOM 3986 C CA . ASN A 1 523 ? -16.239 -19.836 5.274 1.00 84.06 523 ASN A CA 1
ATOM 3987 C C . ASN A 1 523 ? -14.945 -20.632 5.045 1.00 84.06 523 ASN A C 1
ATOM 3989 O O . ASN A 1 523 ? -14.897 -21.461 4.136 1.00 84.06 523 ASN A O 1
ATOM 3993 N N . LEU A 1 524 ? -13.903 -20.411 5.854 1.00 84.25 524 LEU A N 1
ATOM 3994 C CA . LEU A 1 524 ? -12.686 -21.213 5.785 1.00 84.25 524 LEU A CA 1
ATOM 3995 C C . LEU A 1 524 ? -12.902 -22.630 6.341 1.00 84.25 524 LEU A C 1
ATOM 3997 O O . LEU A 1 524 ? -13.665 -22.805 7.296 1.00 84.25 524 LEU A O 1
ATOM 4001 N N . PRO A 1 525 ? -12.165 -23.631 5.820 1.00 84.69 525 PRO A N 1
ATOM 4002 C CA . PRO A 1 525 ? -12.069 -24.950 6.437 1.00 84.69 525 PRO A CA 1
ATOM 4003 C C . PRO A 1 525 ? -11.699 -24.865 7.921 1.00 84.69 525 PRO A C 1
ATOM 4005 O O . PRO A 1 525 ? -10.910 -24.004 8.322 1.00 84.69 525 PRO A O 1
ATOM 4008 N N . ASP A 1 526 ? -12.233 -25.781 8.732 1.00 80.38 526 ASP A N 1
ATOM 4009 C CA . ASP A 1 526 ? -12.048 -25.767 10.188 1.00 80.38 526 ASP A CA 1
ATOM 4010 C C . ASP A 1 526 ? -10.570 -25.783 10.590 1.00 80.38 526 ASP A C 1
ATOM 4012 O O . ASP A 1 526 ? -10.179 -25.074 11.517 1.00 80.38 526 ASP A O 1
ATOM 4016 N N . GLU A 1 527 ? -9.729 -26.510 9.857 1.00 74.62 527 GLU A N 1
ATOM 4017 C CA . GLU A 1 527 ? -8.294 -26.598 10.113 1.00 74.62 527 GLU A CA 1
ATOM 4018 C C . GLU A 1 527 ? -7.596 -25.241 9.931 1.00 74.62 527 GLU A C 1
ATOM 4020 O O . GLU A 1 527 ? -6.819 -24.823 10.784 1.00 74.62 527 GLU A O 1
ATOM 4025 N N . ALA A 1 528 ? -7.909 -24.501 8.862 1.00 79.12 528 ALA A N 1
ATOM 4026 C CA . ALA A 1 528 ? -7.326 -23.178 8.620 1.00 79.12 528 ALA A CA 1
ATOM 4027 C C . ALA A 1 528 ? -7.930 -22.107 9.539 1.00 79.12 528 ALA A C 1
ATOM 4029 O O . ALA A 1 528 ? -7.243 -21.179 9.962 1.00 79.12 528 ALA A O 1
ATOM 4030 N N . ARG A 1 529 ? -9.217 -22.250 9.872 1.00 82.75 529 ARG A N 1
ATOM 4031 C CA . ARG A 1 529 ? -9.959 -21.326 10.734 1.00 82.75 529 ARG A CA 1
ATOM 4032 C C . ARG A 1 529 ? -9.509 -21.378 12.191 1.00 82.75 529 ARG A C 1
ATOM 4034 O O . ARG A 1 529 ? -9.539 -20.352 12.867 1.00 82.75 529 ARG A O 1
ATOM 4041 N N . THR A 1 530 ? -9.134 -22.559 12.683 1.00 80.81 530 THR A N 1
ATOM 4042 C CA . THR A 1 530 ? -8.856 -22.783 14.110 1.00 80.81 530 THR A CA 1
ATOM 4043 C C . THR A 1 530 ? -7.391 -22.601 14.488 1.00 80.81 530 THR A C 1
ATOM 4045 O O . THR A 1 530 ? -7.131 -22.219 15.626 1.00 80.81 530 THR A O 1
ATOM 4048 N N . CYS A 1 531 ? -6.435 -22.793 13.571 1.00 86.50 531 CYS A N 1
ATOM 4049 C CA . CYS A 1 531 ? -5.016 -22.568 13.858 1.00 86.50 531 CYS A CA 1
ATOM 4050 C C . CYS A 1 531 ? -4.681 -21.064 13.979 1.00 86.50 531 CYS A C 1
ATOM 4052 O O . CYS A 1 531 ? -4.398 -20.376 12.995 1.00 86.50 531 CYS A O 1
ATOM 4054 N N . ILE A 1 532 ? -4.681 -20.556 15.210 1.00 87.56 532 ILE A N 1
ATOM 4055 C CA . ILE A 1 532 ? -4.430 -19.153 15.574 1.00 87.56 532 ILE A CA 1
ATOM 4056 C C . ILE A 1 532 ? -3.161 -19.050 16.429 1.00 87.56 532 ILE A C 1
ATOM 4058 O O . ILE A 1 532 ? -2.969 -19.849 17.351 1.00 87.56 532 ILE A O 1
ATOM 4062 N N . CYS A 1 533 ? -2.337 -18.035 16.164 1.00 87.56 533 CYS A N 1
ATOM 4063 C CA . CYS A 1 533 ? -1.219 -17.655 17.024 1.00 87.56 533 CYS A CA 1
ATOM 4064 C C . CYS A 1 533 ? -1.750 -17.155 18.380 1.00 87.56 533 CYS A C 1
ATOM 4066 O O . CYS A 1 533 ? -2.456 -16.150 18.429 1.00 87.56 533 CYS A O 1
ATOM 4068 N N . ARG A 1 534 ? -1.456 -17.846 19.484 1.00 87.56 534 ARG A N 1
ATOM 4069 C CA . ARG A 1 534 ? -1.900 -17.460 20.836 1.00 87.56 534 ARG A CA 1
ATOM 4070 C C . ARG A 1 534 ? -0.969 -18.010 21.905 1.00 87.56 534 ARG A C 1
ATOM 4072 O O . ARG A 1 534 ? -0.469 -19.122 21.762 1.00 87.56 534 ARG A O 1
ATOM 4079 N N . SER A 1 535 ? -0.727 -17.242 22.960 1.00 86.06 535 SER A N 1
ATOM 4080 C CA . SER A 1 535 ? 0.242 -17.593 24.009 1.00 86.06 535 SER A CA 1
ATOM 4081 C C . SER A 1 535 ? -0.086 -18.898 24.760 1.00 86.06 535 SER A C 1
ATOM 4083 O O . SER A 1 535 ? 0.819 -19.595 25.206 1.00 86.06 535 SER A O 1
ATOM 4085 N N . ASP A 1 536 ? -1.357 -19.295 24.838 1.00 87.38 536 ASP A N 1
ATOM 4086 C CA . ASP A 1 536 ? -1.837 -20.543 25.452 1.00 87.38 536 ASP A CA 1
ATOM 4087 C C . ASP A 1 536 ? -2.089 -21.682 24.437 1.00 87.38 536 ASP A C 1
ATOM 4089 O O . ASP A 1 536 ? -2.927 -22.558 24.673 1.00 87.38 536 ASP A O 1
ATOM 4093 N N . TYR A 1 537 ? -1.385 -21.690 23.298 1.00 87.19 537 TYR A N 1
ATOM 4094 C CA . TYR A 1 537 ? -1.626 -22.627 22.190 1.00 87.19 537 TYR A CA 1
ATOM 4095 C C . TYR A 1 537 ? -1.572 -24.115 22.583 1.00 87.19 537 TYR A C 1
ATOM 4097 O O . TYR A 1 537 ? -2.352 -24.906 22.052 1.00 87.19 537 TYR A O 1
ATOM 4105 N N . GLU A 1 538 ? -0.713 -24.513 23.527 1.00 86.62 538 GLU A N 1
ATOM 4106 C CA . GLU A 1 538 ? -0.634 -25.905 23.995 1.00 86.62 538 GLU A CA 1
ATOM 4107 C C . GLU A 1 538 ? -1.960 -26.386 24.601 1.00 86.62 538 GLU A C 1
ATOM 4109 O O . GLU A 1 538 ? -2.405 -27.509 24.352 1.00 86.62 538 GLU A O 1
ATOM 4114 N N . ALA A 1 539 ? -2.605 -25.518 25.385 1.00 87.25 539 ALA A N 1
ATOM 4115 C CA . ALA A 1 539 ? -3.893 -25.792 26.005 1.00 87.25 539 ALA A CA 1
ATOM 4116 C C . ALA A 1 539 ? -5.052 -25.599 25.017 1.00 87.25 539 ALA A C 1
ATOM 4118 O O . ALA A 1 539 ? -6.038 -26.334 25.082 1.00 87.25 539 ALA A O 1
ATOM 4119 N N . ALA A 1 540 ? -4.933 -24.626 24.108 1.00 84.56 540 ALA A N 1
ATOM 4120 C CA . ALA A 1 540 ? -5.958 -24.305 23.120 1.00 84.56 540 ALA A CA 1
ATOM 4121 C C . ALA A 1 540 ? -6.114 -25.384 22.037 1.00 84.56 540 ALA A C 1
ATOM 4123 O O . ALA A 1 540 ? -7.221 -25.590 21.541 1.00 84.56 540 ALA A O 1
ATOM 4124 N N . TYR A 1 541 ? -5.037 -26.102 21.707 1.00 88.00 541 TYR A N 1
ATOM 4125 C CA . TYR A 1 541 ? -5.039 -27.169 20.704 1.00 88.00 541 TYR A CA 1
ATOM 4126 C C . TYR A 1 541 ? -4.630 -28.506 21.333 1.00 88.00 541 TYR A C 1
ATOM 4128 O O . TYR A 1 541 ? -3.528 -28.990 21.074 1.00 88.00 541 TYR A O 1
ATOM 4136 N N . PRO A 1 542 ? -5.471 -29.130 22.178 1.00 85.38 542 PRO A N 1
ATOM 4137 C CA . PRO A 1 542 ? -5.105 -30.349 22.890 1.00 85.38 542 PRO A CA 1
ATOM 4138 C C . PRO A 1 542 ? -5.145 -31.597 21.991 1.00 85.38 542 PRO A C 1
ATOM 4140 O O . PRO A 1 542 ? -5.826 -31.651 20.969 1.00 85.38 542 PRO A O 1
ATOM 4143 N N . GLY A 1 543 ? -4.441 -32.650 22.416 1.00 84.44 543 GLY A N 1
ATOM 4144 C CA . GLY A 1 543 ? -4.519 -33.975 21.791 1.00 84.44 543 GLY A CA 1
ATOM 4145 C C . GLY A 1 543 ? -3.833 -34.079 20.424 1.00 84.44 543 GLY A C 1
ATOM 4146 O O . GLY A 1 543 ? -2.991 -33.251 20.066 1.00 84.44 543 GLY A O 1
ATOM 4147 N N . ASP A 1 544 ? -4.165 -35.144 19.691 1.00 80.25 544 ASP A N 1
ATOM 4148 C CA . ASP A 1 544 ? -3.600 -35.431 18.367 1.00 80.25 544 ASP A CA 1
ATOM 4149 C C . ASP A 1 544 ? -4.228 -34.570 17.264 1.00 80.25 544 ASP A C 1
ATOM 4151 O O . ASP A 1 544 ? -3.526 -34.173 16.339 1.00 80.25 544 ASP A O 1
ATOM 4155 N N . GLU A 1 545 ? -5.510 -34.217 17.396 1.00 74.31 545 GLU A N 1
ATOM 4156 C CA . GLU A 1 545 ? -6.233 -33.365 16.438 1.00 74.31 545 GLU A CA 1
ATOM 4157 C C . GLU A 1 545 ? -5.671 -31.932 16.403 1.00 74.31 545 GLU A C 1
ATOM 4159 O O . GLU A 1 545 ? -5.594 -31.325 15.341 1.00 74.31 545 GLU A O 1
ATOM 4164 N N . GLY A 1 546 ? -5.191 -31.413 17.540 1.00 81.94 546 GLY A N 1
ATOM 4165 C CA . GLY A 1 546 ? -4.552 -30.095 17.624 1.00 81.94 546 GLY A CA 1
ATOM 4166 C C . GLY A 1 546 ? -3.066 -30.069 17.255 1.00 81.94 546 GLY A C 1
ATOM 4167 O O . GLY A 1 546 ? -2.476 -28.990 17.198 1.00 81.94 546 GLY A O 1
ATOM 4168 N N . ARG A 1 547 ? -2.434 -31.229 17.013 1.00 84.62 547 ARG A N 1
ATOM 4169 C CA . ARG A 1 547 ? -0.975 -31.329 16.829 1.00 84.62 547 ARG A CA 1
ATOM 4170 C C . ARG A 1 547 ? -0.475 -30.464 15.676 1.00 84.62 547 ARG A C 1
ATOM 4172 O O . ARG A 1 547 ? 0.476 -29.717 15.862 1.00 84.62 547 ARG A O 1
ATOM 4179 N N . THR A 1 548 ? -1.145 -30.520 14.529 1.00 81.44 548 THR A N 1
ATOM 4180 C CA . THR A 1 548 ? -0.760 -29.745 13.344 1.00 81.44 548 THR A CA 1
ATOM 4181 C C . THR A 1 548 ? -0.849 -28.239 13.592 1.00 81.44 548 THR A C 1
ATOM 4183 O O . THR A 1 548 ? 0.055 -27.511 13.196 1.00 81.44 548 THR A O 1
ATOM 4186 N N . CYS A 1 549 ? -1.878 -27.760 14.304 1.00 84.62 549 CYS A N 1
ATOM 4187 C CA . CYS A 1 549 ? -1.943 -26.346 14.679 1.00 84.62 549 CYS A CA 1
ATOM 4188 C C . CYS A 1 549 ? -0.819 -25.957 15.643 1.00 84.62 549 CYS A C 1
ATOM 4190 O O . CYS A 1 549 ? -0.244 -24.888 15.470 1.00 84.62 549 CYS A O 1
ATOM 4192 N N . ARG A 1 550 ? -0.479 -26.801 16.632 1.00 88.12 550 ARG A N 1
ATOM 4193 C CA . ARG A 1 550 ? 0.645 -26.518 17.543 1.00 88.12 550 ARG A CA 1
ATOM 4194 C C . ARG A 1 550 ? 1.960 -26.405 16.782 1.00 88.12 550 ARG A C 1
ATOM 4196 O O . ARG A 1 550 ? 2.630 -25.396 16.923 1.00 88.12 550 ARG A O 1
ATOM 4203 N N . GLU A 1 551 ? 2.255 -27.361 15.902 1.00 85.81 551 GLU A N 1
ATOM 4204 C CA . GLU A 1 551 ? 3.462 -27.335 15.065 1.00 85.81 551 GLU A CA 1
ATOM 4205 C C . GLU A 1 551 ? 3.523 -26.073 14.186 1.00 85.81 551 GLU A C 1
ATOM 4207 O O . GLU A 1 551 ? 4.585 -25.479 14.021 1.00 85.81 551 GLU A O 1
ATOM 4212 N N . MET A 1 552 ? 2.387 -25.620 13.641 1.00 84.25 552 MET A N 1
ATOM 4213 C CA . MET A 1 552 ? 2.332 -24.361 12.888 1.00 84.25 552 MET A CA 1
ATOM 4214 C C . MET A 1 552 ? 2.560 -23.137 13.777 1.00 84.25 552 MET A C 1
ATOM 4216 O O . MET A 1 552 ? 3.276 -22.227 13.370 1.00 84.25 552 MET A O 1
ATOM 4220 N N . VAL A 1 553 ? 1.963 -23.093 14.971 1.00 87.88 553 VAL A N 1
ATOM 4221 C CA . VAL A 1 553 ? 2.130 -21.972 15.906 1.00 87.88 553 VAL A CA 1
ATOM 4222 C C . VAL A 1 553 ? 3.567 -21.893 16.406 1.00 87.88 553 VAL A C 1
ATOM 4224 O O . VAL A 1 553 ? 4.164 -20.822 16.343 1.00 87.88 553 VAL A O 1
ATOM 4227 N N . GLU A 1 554 ? 4.135 -23.024 16.820 1.00 87.56 554 GLU A N 1
ATOM 4228 C CA . GLU A 1 554 ? 5.527 -23.142 17.258 1.00 87.56 554 GLU A CA 1
ATOM 4229 C C . GLU A 1 554 ? 6.493 -22.614 16.197 1.00 87.56 554 GLU A C 1
ATOM 4231 O O . GLU A 1 554 ? 7.424 -21.885 16.518 1.00 87.56 554 GLU A O 1
ATOM 4236 N N . LYS A 1 555 ? 6.234 -22.922 14.922 1.00 81.06 555 LYS A N 1
ATOM 4237 C CA . LYS A 1 555 ? 7.108 -22.523 13.815 1.00 81.06 555 LYS A CA 1
ATOM 4238 C C . LYS A 1 555 ? 6.888 -21.101 13.300 1.00 81.06 555 LYS A C 1
ATOM 4240 O O . LYS A 1 555 ? 7.834 -20.479 12.834 1.00 81.06 555 LYS A O 1
ATOM 4245 N N . LEU A 1 556 ? 5.647 -20.610 13.273 1.00 83.44 556 LEU A N 1
ATOM 4246 C CA . LEU A 1 556 ? 5.282 -19.389 12.529 1.00 83.44 556 LEU A CA 1
ATOM 4247 C C . LEU A 1 556 ? 4.827 -18.227 13.414 1.00 83.44 556 LEU A C 1
ATOM 4249 O O . LEU A 1 556 ? 4.596 -17.122 12.909 1.00 83.44 556 LEU A O 1
ATOM 4253 N N . CYS A 1 557 ? 4.641 -18.469 14.707 1.00 87.19 557 CYS A N 1
ATOM 4254 C CA . CYS A 1 557 ? 4.164 -17.467 15.652 1.00 87.19 557 CYS A CA 1
ATOM 4255 C C . CYS A 1 557 ? 5.138 -17.226 16.807 1.00 87.19 557 CYS A C 1
ATOM 4257 O O . CYS A 1 557 ? 4.956 -16.237 17.511 1.00 87.19 557 CYS A O 1
ATOM 4259 N N . LEU A 1 558 ? 6.131 -18.095 17.023 1.00 88.75 558 LEU A N 1
ATOM 4260 C CA . LEU A 1 558 ? 7.122 -17.920 18.085 1.00 88.75 558 LEU A CA 1
ATOM 4261 C C . LEU A 1 558 ? 8.399 -17.241 17.568 1.00 88.75 558 LEU A C 1
ATOM 4263 O O . LEU A 1 558 ? 8.729 -17.330 16.382 1.00 88.75 558 LEU A O 1
ATOM 4267 N N . ASP A 1 559 ? 9.071 -16.495 18.439 1.00 86.81 559 ASP A N 1
ATOM 4268 C CA . ASP A 1 559 ? 10.442 -16.024 18.234 1.00 86.81 559 ASP A CA 1
ATOM 4269 C C . ASP A 1 559 ? 11.451 -17.166 18.451 1.00 86.81 559 ASP A C 1
ATOM 4271 O O . ASP A 1 559 ? 11.075 -18.297 18.777 1.00 86.81 559 ASP A O 1
ATOM 4275 N N . ASP A 1 560 ? 12.734 -16.883 18.237 1.00 86.25 560 ASP A N 1
ATOM 4276 C CA . ASP A 1 560 ? 13.802 -17.884 18.343 1.00 86.25 560 ASP A CA 1
ATOM 4277 C C . ASP A 1 560 ? 13.992 -18.370 19.792 1.00 86.25 560 ASP A C 1
ATOM 4279 O O . ASP A 1 560 ? 14.495 -19.469 20.041 1.00 86.25 560 ASP A O 1
ATOM 4283 N N . GLU A 1 561 ? 13.537 -17.580 20.767 1.00 87.25 561 GLU A N 1
ATOM 4284 C CA . GLU A 1 561 ? 13.486 -17.923 22.185 1.00 87.25 561 GLU A CA 1
ATOM 4285 C C . GLU A 1 561 ? 12.240 -18.740 22.580 1.00 87.25 561 GLU A C 1
ATOM 4287 O O . GLU A 1 561 ? 12.123 -19.160 23.738 1.00 87.25 561 GLU A O 1
ATOM 4292 N N . GLY A 1 562 ? 11.323 -19.002 21.643 1.00 85.81 562 GLY A N 1
ATOM 4293 C CA . GLY A 1 562 ? 10.099 -19.772 21.861 1.00 85.81 562 GLY A CA 1
ATOM 4294 C C . GLY A 1 562 ? 8.959 -18.988 22.523 1.00 85.81 562 GLY A C 1
ATOM 4295 O O . GLY A 1 562 ? 7.997 -19.595 23.000 1.00 85.81 562 GLY A O 1
ATOM 4296 N N . ASN A 1 563 ? 9.034 -17.659 22.574 1.00 88.12 563 ASN A N 1
ATOM 4297 C CA . ASN A 1 563 ? 7.954 -16.798 23.053 1.00 88.12 563 ASN A CA 1
ATOM 4298 C C . ASN A 1 563 ? 7.045 -16.376 21.898 1.00 88.12 563 ASN A C 1
ATOM 4300 O O . ASN A 1 563 ? 7.466 -16.277 20.751 1.00 88.12 563 ASN A O 1
ATOM 4304 N N . MET A 1 564 ? 5.772 -16.103 22.196 1.00 87.19 564 MET A N 1
ATOM 4305 C CA . MET A 1 564 ? 4.836 -15.585 21.197 1.00 87.19 564 MET A CA 1
ATOM 4306 C C . MET A 1 564 ? 5.315 -14.228 20.682 1.00 87.19 564 MET A C 1
ATOM 4308 O O . MET A 1 564 ? 5.449 -13.288 21.466 1.00 87.19 564 MET A O 1
ATOM 4312 N N . ARG A 1 565 ? 5.490 -14.121 19.364 1.00 82.69 565 ARG A N 1
ATOM 4313 C CA . ARG A 1 565 ? 5.748 -12.855 18.682 1.00 82.69 565 ARG A CA 1
ATOM 4314 C C . ARG A 1 565 ? 4.556 -11.918 18.902 1.00 82.69 565 ARG A C 1
ATOM 4316 O O . ARG A 1 565 ? 3.454 -12.249 18.444 1.00 82.69 565 ARG A O 1
ATOM 4323 N N . PRO A 1 566 ? 4.723 -10.777 19.594 1.00 79.00 566 PRO A N 1
ATOM 4324 C CA . PRO A 1 566 ? 3.603 -9.901 19.934 1.00 79.00 566 PRO A CA 1
ATOM 4325 C C . PRO A 1 566 ? 2.814 -9.424 18.708 1.00 79.00 566 PRO A C 1
ATOM 4327 O O . PRO A 1 566 ? 1.593 -9.300 18.758 1.00 79.00 566 PRO A O 1
ATOM 4330 N N . GLU A 1 567 ? 3.485 -9.218 17.574 1.00 77.00 567 GLU A N 1
ATOM 4331 C CA . GLU A 1 567 ? 2.867 -8.805 16.315 1.00 77.00 567 GLU A CA 1
ATOM 4332 C C . GLU A 1 567 ? 2.033 -9.909 15.647 1.00 77.00 567 GLU A C 1
ATOM 4334 O O . GLU A 1 567 ? 1.169 -9.612 14.821 1.00 77.00 567 GLU A O 1
ATOM 4339 N N . ARG A 1 568 ? 2.270 -11.176 16.014 1.00 80.94 568 ARG A N 1
ATOM 4340 C CA . ARG A 1 568 ? 1.567 -12.357 15.494 1.00 80.94 568 ARG A CA 1
ATOM 4341 C C . ARG A 1 568 ? 0.428 -12.808 16.400 1.00 80.94 568 ARG A C 1
ATOM 4343 O O . ARG A 1 568 ? -0.436 -13.543 15.933 1.00 80.94 568 ARG A O 1
ATOM 4350 N N . GLU A 1 569 ? 0.418 -12.447 17.682 1.00 83.44 569 GLU A N 1
ATOM 4351 C CA . GLU A 1 569 ? -0.620 -12.910 18.608 1.00 83.44 569 GLU A CA 1
ATOM 4352 C C . GLU A 1 569 ? -2.001 -12.487 18.110 1.00 83.44 569 GLU A C 1
ATOM 4354 O O . GLU A 1 569 ? -2.227 -11.313 17.861 1.00 83.44 569 GLU A O 1
ATOM 4359 N N . GLY A 1 570 ? -2.914 -13.446 17.955 1.00 80.12 570 GLY A N 1
ATOM 4360 C CA . GLY A 1 570 ? -4.242 -13.223 17.403 1.00 80.12 570 GLY A CA 1
ATOM 4361 C C . GLY A 1 570 ? -4.287 -13.133 15.876 1.00 80.12 570 GLY A C 1
ATOM 4362 O O . GLY A 1 570 ? -5.321 -12.718 15.362 1.00 80.12 570 GLY A O 1
ATOM 4363 N N . ASP A 1 571 ? -3.256 -13.559 15.136 1.00 84.56 571 ASP A N 1
ATOM 4364 C CA . ASP A 1 571 ? -3.277 -13.786 13.678 1.00 84.56 571 ASP A CA 1
ATOM 4365 C C . ASP A 1 571 ? -3.568 -15.253 13.311 1.00 84.56 571 ASP A C 1
ATOM 4367 O O . ASP A 1 571 ? -3.509 -16.155 14.155 1.00 84.56 571 ASP A O 1
ATOM 4371 N N . TYR A 1 572 ? -3.911 -15.521 12.046 1.00 85.38 572 TYR A N 1
ATOM 4372 C CA . TYR A 1 572 ? -3.837 -16.892 11.543 1.00 85.38 572 TYR A CA 1
ATOM 4373 C C . TYR A 1 572 ? -2.393 -17.396 11.656 1.00 85.38 572 TYR A C 1
ATOM 4375 O O . TYR A 1 572 ? -1.444 -16.707 11.267 1.00 85.38 572 TYR A O 1
ATOM 4383 N N . ALA A 1 573 ? -2.220 -18.622 12.157 1.00 85.31 573 ALA A N 1
ATOM 4384 C CA . ALA A 1 573 ? -0.910 -19.270 12.158 1.00 85.31 573 ALA A CA 1
ATOM 4385 C C . ALA A 1 573 ? -0.391 -19.441 10.721 1.00 85.31 573 ALA A C 1
ATOM 4387 O O . ALA A 1 573 ? 0.802 -19.299 10.456 1.00 85.31 573 ALA A O 1
ATOM 4388 N N . VAL A 1 574 ? -1.307 -19.660 9.772 1.00 80.88 574 VAL A N 1
ATOM 4389 C CA . VAL A 1 574 ? -1.013 -19.667 8.340 1.00 80.88 574 VAL A CA 1
ATOM 4390 C C . VAL A 1 574 ? -0.938 -18.247 7.775 1.00 80.88 574 VAL A C 1
ATOM 4392 O O . VAL A 1 574 ? -1.737 -17.372 8.091 1.00 80.88 574 VAL A O 1
ATOM 4395 N N . LYS A 1 575 ? 0.028 -18.023 6.889 1.00 80.31 575 LYS A N 1
ATOM 4396 C CA . LYS A 1 575 ? 0.127 -16.811 6.059 1.00 80.31 575 LYS A CA 1
ATOM 4397 C C . LYS A 1 575 ? -0.783 -16.959 4.840 1.00 80.31 575 LYS A C 1
ATOM 4399 O O . LYS A 1 575 ? -1.009 -18.095 4.450 1.00 80.31 575 LYS A O 1
ATOM 4404 N N . TRP A 1 576 ? -1.274 -15.899 4.210 1.00 80.44 576 TRP A N 1
ATOM 4405 C CA . TRP A 1 576 ? -2.091 -15.973 2.986 1.00 80.44 576 TRP A CA 1
ATOM 4406 C C . TRP A 1 576 ? -1.403 -15.251 1.849 1.00 80.44 576 TRP A C 1
ATOM 4408 O O . TRP A 1 576 ? -0.927 -14.151 2.063 1.00 80.44 576 TRP A O 1
ATOM 4418 N N . VAL A 1 577 ? -1.364 -15.837 0.655 1.00 78.00 577 VAL A N 1
ATOM 4419 C CA . VAL A 1 577 ? -0.779 -15.165 -0.512 1.00 78.00 577 VAL A CA 1
ATOM 4420 C C . VAL A 1 577 ? -1.710 -14.042 -0.940 1.00 78.00 577 VAL A C 1
ATOM 4422 O O . VAL A 1 577 ? -2.835 -14.300 -1.359 1.00 78.00 577 VAL A O 1
ATOM 4425 N N . THR A 1 578 ? -1.237 -12.806 -0.833 1.00 72.44 578 THR A N 1
ATOM 4426 C CA . THR A 1 578 ? -1.946 -11.603 -1.289 1.00 72.44 578 THR A CA 1
ATOM 4427 C C . THR A 1 578 ? -1.460 -11.163 -2.665 1.00 72.44 578 THR A C 1
ATOM 4429 O O . THR A 1 578 ? -2.206 -10.525 -3.408 1.00 72.44 578 THR A O 1
ATOM 4432 N N . LYS A 1 579 ? -0.240 -11.562 -3.045 1.00 73.75 579 LYS A N 1
ATOM 4433 C CA . LYS A 1 579 ? 0.308 -11.378 -4.387 1.00 73.75 579 LYS A CA 1
ATOM 4434 C C . LYS A 1 579 ? 1.265 -12.517 -4.726 1.00 73.75 579 LYS A C 1
ATOM 4436 O O . LYS A 1 579 ? 2.216 -12.764 -3.996 1.00 73.75 579 LYS A O 1
ATOM 4441 N N . VAL A 1 580 ? 1.025 -13.198 -5.841 1.00 73.62 580 VAL A N 1
ATOM 4442 C CA . VAL A 1 580 ? 1.924 -14.245 -6.365 1.00 73.62 580 VAL A CA 1
ATOM 4443 C C . VAL A 1 580 ? 3.242 -13.609 -6.773 1.00 73.62 580 VAL A C 1
ATOM 4445 O O . VAL A 1 580 ? 3.143 -12.593 -7.432 1.00 73.62 580 VAL A O 1
ATOM 4448 N N . GLY A 1 581 ? 4.410 -14.151 -6.431 1.00 72.88 581 GLY A N 1
ATOM 4449 C CA . GLY A 1 581 ? 5.729 -13.646 -6.849 1.00 72.88 581 GLY A CA 1
ATOM 4450 C C . GLY A 1 581 ? 6.036 -13.794 -8.343 1.00 72.88 581 GLY A C 1
ATOM 4451 O O . GLY A 1 581 ? 5.284 -14.406 -9.099 1.00 72.88 581 GLY A O 1
ATOM 4452 N N . GLY A 1 582 ? 7.132 -13.171 -8.779 1.00 74.12 582 GLY A N 1
ATOM 4453 C CA . GLY A 1 582 ? 7.474 -13.033 -10.195 1.00 74.12 582 GLY A CA 1
ATOM 4454 C C . GLY A 1 582 ? 8.195 -14.217 -10.839 1.00 74.12 582 GLY A C 1
ATOM 4455 O O . GLY A 1 582 ? 8.408 -14.171 -12.037 1.00 74.12 582 GLY A O 1
ATOM 4456 N N . VAL A 1 583 ? 8.577 -15.263 -10.112 1.00 79.44 583 VAL A N 1
ATOM 4457 C CA . VAL A 1 583 ? 9.268 -16.436 -10.682 1.00 79.44 583 VAL A CA 1
ATOM 4458 C C . VAL A 1 583 ? 8.364 -17.641 -10.536 1.00 79.44 583 VAL A C 1
ATOM 4460 O O . VAL A 1 583 ? 8.012 -17.953 -9.409 1.00 79.44 583 VAL A O 1
ATOM 4463 N N . VAL A 1 584 ? 7.990 -18.305 -11.631 1.00 82.88 584 VAL A N 1
ATOM 4464 C CA . VAL A 1 584 ? 7.043 -19.427 -11.593 1.00 82.88 584 VAL A CA 1
ATOM 4465 C C . VAL A 1 584 ? 7.607 -20.668 -12.272 1.00 82.88 584 VAL A C 1
ATOM 4467 O O . VAL A 1 584 ? 7.979 -20.608 -13.438 1.00 82.88 584 VAL A O 1
ATOM 4470 N N . TYR A 1 585 ? 7.640 -21.806 -11.585 1.00 84.62 585 TYR A N 1
ATOM 4471 C CA . TYR A 1 585 ? 8.060 -23.076 -12.180 1.00 84.62 585 TYR A CA 1
ATOM 4472 C C . TYR A 1 585 ? 6.983 -23.621 -13.126 1.00 84.62 585 TYR A C 1
ATOM 4474 O O . TYR A 1 585 ? 5.804 -23.695 -12.772 1.00 84.62 585 TYR A O 1
ATOM 4482 N N . ASP A 1 586 ? 7.394 -24.056 -14.318 1.00 83.25 586 ASP A N 1
ATOM 4483 C CA . ASP A 1 586 ? 6.515 -24.710 -15.282 1.00 83.25 586 ASP A CA 1
ATOM 4484 C C . ASP A 1 586 ? 7.087 -26.087 -15.682 1.00 83.25 586 ASP A C 1
ATOM 4486 O O . ASP A 1 586 ? 8.049 -26.184 -16.459 1.00 83.25 586 ASP A O 1
ATOM 4490 N N . PRO A 1 587 ? 6.487 -27.188 -15.181 1.00 73.81 587 PRO A N 1
ATOM 4491 C CA . PRO A 1 587 ? 6.943 -28.535 -15.497 1.00 73.81 587 PRO A CA 1
ATOM 4492 C C . PRO A 1 587 ? 6.724 -28.907 -16.965 1.00 73.81 587 PRO A C 1
ATOM 4494 O O . PRO A 1 587 ? 7.412 -29.797 -17.463 1.00 73.81 587 PRO A O 1
ATOM 4497 N N . ALA A 1 588 ? 5.788 -28.260 -17.672 1.00 75.69 588 ALA A N 1
ATOM 4498 C CA . ALA A 1 588 ? 5.543 -28.545 -19.081 1.00 75.69 588 ALA A CA 1
ATOM 4499 C C . ALA A 1 588 ? 6.740 -28.126 -19.936 1.00 75.69 588 ALA A C 1
ATOM 4501 O O . ALA A 1 588 ? 7.096 -28.825 -20.872 1.00 75.69 588 ALA A O 1
ATOM 4502 N N . ILE A 1 589 ? 7.418 -27.037 -19.593 1.00 76.50 589 ILE A N 1
ATOM 4503 C CA . ILE A 1 589 ? 8.586 -26.572 -20.351 1.00 76.50 589 ILE A CA 1
ATOM 4504 C C . ILE A 1 589 ? 9.912 -27.008 -19.723 1.00 76.50 589 ILE A C 1
ATOM 4506 O O . ILE A 1 589 ? 10.955 -26.617 -20.228 1.00 76.50 589 ILE A O 1
ATOM 4510 N N . LYS A 1 590 ? 9.892 -27.806 -18.641 1.00 75.75 590 LYS A N 1
ATOM 4511 C CA . LYS A 1 590 ? 11.087 -28.193 -17.860 1.00 75.75 590 LYS A CA 1
ATOM 4512 C C . LYS A 1 590 ? 11.918 -26.968 -17.450 1.00 75.75 590 LYS A C 1
ATOM 4514 O O . LYS A 1 590 ? 13.136 -26.925 -17.614 1.00 75.75 590 LYS A O 1
ATOM 4519 N N . GLY A 1 591 ? 11.235 -25.943 -16.955 1.00 84.44 591 GLY A N 1
ATOM 4520 C CA . GLY A 1 591 ? 11.821 -24.621 -16.800 1.00 84.44 591 GLY A CA 1
ATOM 4521 C C . GLY A 1 591 ? 11.023 -23.723 -15.874 1.00 84.44 591 GLY A C 1
ATOM 4522 O O . GLY A 1 591 ? 10.182 -24.192 -15.107 1.00 84.44 591 GLY A O 1
ATOM 4523 N N . PHE A 1 592 ? 11.286 -22.424 -15.942 1.00 86.56 592 PHE A N 1
ATOM 4524 C CA . PHE A 1 592 ? 10.513 -21.437 -15.197 1.00 86.56 592 PHE A CA 1
ATOM 4525 C C . PHE A 1 592 ? 10.281 -20.154 -15.987 1.00 86.56 592 PHE A C 1
ATOM 4527 O O . PHE A 1 592 ? 11.056 -19.786 -16.868 1.00 86.56 592 PHE A O 1
ATOM 4534 N N . ASP A 1 593 ? 9.189 -19.485 -15.644 1.00 86.00 593 ASP A N 1
ATOM 4535 C CA . ASP A 1 593 ? 8.776 -18.176 -16.124 1.00 86.00 593 ASP A CA 1
ATOM 4536 C C . ASP A 1 593 ? 9.284 -17.102 -15.155 1.00 86.00 593 ASP A C 1
ATOM 4538 O O . ASP A 1 593 ? 8.875 -17.037 -13.994 1.00 86.00 593 ASP A O 1
ATOM 4542 N N . TYR A 1 594 ? 10.194 -16.259 -15.628 1.00 83.06 594 TYR A N 1
ATOM 4543 C CA . TYR A 1 594 ? 10.620 -15.048 -14.948 1.00 83.06 594 TYR A CA 1
ATOM 4544 C C . TYR A 1 594 ? 9.771 -13.874 -15.411 1.00 83.06 594 TYR A C 1
ATOM 4546 O O . TYR A 1 594 ? 9.811 -13.449 -16.566 1.00 83.06 594 TYR A O 1
ATOM 4554 N N . ARG A 1 595 ? 9.093 -13.252 -14.462 1.00 76.75 595 ARG A N 1
ATOM 4555 C CA . ARG A 1 595 ? 8.380 -11.999 -14.634 1.00 76.75 595 ARG A CA 1
ATOM 4556 C C . ARG A 1 595 ? 9.164 -10.924 -13.904 1.00 76.75 595 ARG A C 1
ATOM 4558 O O . ARG A 1 595 ? 9.279 -10.983 -12.673 1.00 76.75 595 ARG A O 1
ATOM 4565 N N . PRO A 1 596 ? 9.687 -9.920 -14.624 1.00 68.12 596 PRO A N 1
ATOM 4566 C CA . PRO A 1 596 ? 10.347 -8.806 -13.977 1.00 68.12 596 PRO A CA 1
ATOM 4567 C C . PRO A 1 596 ? 9.362 -8.167 -13.004 1.00 68.12 596 PRO A C 1
ATOM 4569 O O . PRO A 1 596 ? 8.143 -8.154 -13.224 1.00 68.12 596 PRO A O 1
ATOM 4572 N N . ALA A 1 597 ? 9.892 -7.611 -11.922 1.00 61.38 597 ALA A N 1
ATOM 4573 C CA . ALA A 1 597 ? 9.122 -6.763 -11.049 1.00 61.38 597 ALA A CA 1
ATOM 4574 C C . ALA A 1 597 ? 8.412 -5.742 -11.919 1.00 61.38 597 ALA A C 1
ATOM 4576 O O . ALA A 1 597 ? 9.035 -5.148 -12.798 1.00 61.38 597 ALA A O 1
ATOM 4577 N N . HIS A 1 598 ? 7.104 -5.569 -11.718 1.00 53.34 598 HIS A N 1
ATOM 4578 C CA . HIS A 1 598 ? 6.386 -4.488 -12.377 1.00 53.34 598 HIS A CA 1
ATOM 4579 C C . HIS A 1 598 ? 7.115 -3.203 -11.995 1.00 53.34 598 HIS A C 1
ATOM 4581 O O . HIS A 1 598 ? 6.988 -2.749 -10.854 1.00 53.34 598 HIS A O 1
ATOM 4587 N N . ILE A 1 599 ? 7.924 -2.674 -12.914 1.00 47.06 599 ILE A N 1
ATOM 4588 C CA . ILE A 1 599 ? 8.741 -1.491 -12.680 1.00 47.06 599 ILE A CA 1
ATOM 4589 C C . ILE A 1 599 ? 7.745 -0.382 -12.388 1.00 47.06 599 ILE A C 1
ATOM 4591 O O . ILE A 1 599 ? 7.018 0.054 -13.277 1.00 47.06 599 ILE A O 1
ATOM 4595 N N . GLY A 1 600 ? 7.632 -0.035 -11.102 1.00 47.53 600 GLY A N 1
ATOM 4596 C CA . GLY A 1 600 ? 6.727 1.001 -10.638 1.00 47.53 600 GLY A CA 1
ATOM 4597 C C . GLY A 1 600 ? 5.507 0.626 -9.803 1.00 47.53 600 GLY A C 1
ATOM 4598 O O . GLY A 1 600 ? 4.858 1.542 -9.315 1.00 47.53 600 GLY A O 1
ATOM 4599 N N . ASN A 1 601 ? 5.204 -0.647 -9.532 1.00 49.53 601 ASN A N 1
ATOM 4600 C CA . ASN A 1 601 ? 4.099 -0.968 -8.615 1.00 49.53 601 ASN A CA 1
ATOM 4601 C C . ASN A 1 601 ? 4.500 -0.722 -7.144 1.00 49.53 601 ASN A C 1
ATOM 4603 O O . ASN A 1 601 ? 4.727 -1.666 -6.381 1.00 49.53 601 ASN A O 1
ATOM 4607 N N . MET A 1 602 ? 4.609 0.551 -6.748 1.00 56.78 602 MET A N 1
ATOM 4608 C CA . MET A 1 602 ? 4.804 0.943 -5.356 1.00 56.78 602 MET A CA 1
ATOM 4609 C C . MET A 1 602 ? 3.538 0.645 -4.587 1.00 56.78 602 MET A C 1
ATOM 4611 O O . MET A 1 602 ? 2.491 1.237 -4.842 1.00 56.78 602 MET A O 1
ATOM 4615 N N . GLN A 1 603 ? 3.636 -0.285 -3.651 1.00 64.69 603 GLN A N 1
ATOM 4616 C CA . GLN A 1 603 ? 2.507 -0.667 -2.834 1.00 64.69 603 GLN A CA 1
ATOM 4617 C C . GLN A 1 603 ? 2.227 0.343 -1.743 1.00 64.69 603 GLN A C 1
ATOM 4619 O O . GLN A 1 603 ? 3.118 1.002 -1.218 1.00 64.69 603 GLN A O 1
ATOM 4624 N N . ARG A 1 604 ? 0.952 0.437 -1.395 1.00 75.12 604 ARG A N 1
ATOM 4625 C CA . ARG A 1 604 ? 0.546 1.153 -0.200 1.00 75.12 604 ARG A CA 1
ATOM 4626 C C . ARG A 1 604 ? 0.749 0.280 1.014 1.00 75.12 604 ARG A C 1
ATOM 4628 O O . ARG A 1 604 ? 0.712 -0.944 0.901 1.00 75.12 604 ARG A O 1
ATOM 4635 N N . ALA A 1 605 ? 0.917 0.934 2.152 1.00 82.62 605 ALA A N 1
ATOM 4636 C CA . ALA A 1 605 ? 0.628 0.281 3.411 1.00 82.62 605 ALA A CA 1
ATOM 4637 C C . ALA A 1 605 ? -0.848 -0.162 3.425 1.00 82.62 605 ALA A C 1
ATOM 4639 O O . ALA A 1 605 ? -1.697 0.351 2.681 1.00 82.62 605 ALA A O 1
ATOM 4640 N N . THR A 1 606 ? -1.132 -1.174 4.235 1.00 85.00 606 THR A N 1
ATOM 4641 C CA . THR A 1 606 ? -2.444 -1.820 4.319 1.00 85.00 606 THR A CA 1
ATOM 4642 C C . THR A 1 606 ? -3.522 -0.787 4.645 1.00 85.00 606 THR A C 1
ATOM 4644 O O . THR A 1 606 ? -4.570 -0.764 4.002 1.00 85.00 606 THR A O 1
ATOM 4647 N N . ILE A 1 607 ? -3.227 0.134 5.566 1.00 90.25 607 ILE A N 1
ATOM 4648 C CA . ILE A 1 607 ? -4.120 1.227 5.977 1.00 90.25 607 ILE A CA 1
ATOM 4649 C C . ILE A 1 607 ? -4.542 2.095 4.784 1.00 90.25 607 ILE A C 1
ATOM 4651 O O . ILE A 1 607 ? -5.735 2.308 4.566 1.00 90.25 607 ILE A O 1
ATOM 4655 N N . GLU A 1 608 ? -3.598 2.591 3.981 1.00 89.19 608 GLU A N 1
ATOM 4656 C CA . GLU A 1 608 ? -3.907 3.461 2.843 1.00 89.19 608 GLU A CA 1
ATOM 4657 C C . GLU A 1 608 ? -4.565 2.691 1.698 1.00 89.19 608 GLU A C 1
ATOM 4659 O O . GLU A 1 608 ? -5.379 3.263 0.975 1.00 89.19 608 GLU A O 1
ATOM 4664 N N . ALA A 1 609 ? -4.248 1.405 1.523 1.00 84.88 609 ALA A N 1
ATOM 4665 C CA . ALA A 1 609 ? -4.955 0.548 0.575 1.00 84.88 609 ALA A CA 1
ATOM 4666 C C . ALA A 1 609 ? -6.424 0.358 0.988 1.00 84.88 609 ALA A C 1
ATOM 4668 O O . ALA A 1 609 ? -7.326 0.533 0.171 1.00 84.88 609 ALA A O 1
ATOM 4669 N N . CYS A 1 610 ? -6.676 0.077 2.266 1.00 88.69 610 CYS A N 1
ATOM 4670 C CA . CYS A 1 610 ? -8.018 -0.072 2.817 1.00 88.69 610 CYS A CA 1
ATOM 4671 C C . CYS A 1 610 ? -8.819 1.236 2.756 1.00 88.69 610 CYS A C 1
ATOM 4673 O O . CYS A 1 610 ? -9.966 1.237 2.310 1.00 88.69 610 CYS A O 1
ATOM 4675 N N . ALA A 1 611 ? -8.213 2.365 3.135 1.00 92.31 611 ALA A N 1
ATOM 4676 C CA . ALA A 1 611 ? -8.857 3.675 3.069 1.00 92.31 611 ALA A CA 1
ATOM 4677 C C . ALA A 1 611 ? -9.162 4.112 1.623 1.00 92.31 611 ALA A C 1
ATOM 4679 O O . ALA A 1 611 ? -10.202 4.725 1.378 1.00 92.31 611 ALA A O 1
ATOM 4680 N N . GLU A 1 612 ? -8.282 3.791 0.668 1.00 87.38 612 GLU A N 1
ATOM 4681 C CA . GLU A 1 612 ? -8.506 4.020 -0.765 1.00 87.38 612 GLU A CA 1
ATOM 4682 C C . GLU A 1 612 ? -9.646 3.148 -1.307 1.00 87.38 612 GLU A C 1
ATOM 4684 O O . GLU A 1 612 ? -10.548 3.673 -1.956 1.00 87.38 612 GLU A O 1
ATOM 4689 N N . ASN A 1 613 ? -9.650 1.844 -1.007 1.00 84.31 613 ASN A N 1
ATOM 4690 C CA . ASN A 1 613 ? -10.706 0.921 -1.440 1.00 84.31 613 ASN A CA 1
ATOM 4691 C C . ASN A 1 613 ? -12.081 1.332 -0.893 1.00 84.31 613 ASN A C 1
ATOM 4693 O O . ASN A 1 613 ? -13.091 1.216 -1.583 1.00 84.31 613 ASN A O 1
ATOM 4697 N N . ALA A 1 614 ? -12.112 1.878 0.325 1.00 86.81 614 ALA A N 1
ATOM 4698 C CA . ALA A 1 614 ? -13.306 2.457 0.934 1.00 86.81 614 ALA A CA 1
ATOM 4699 C C . ALA A 1 614 ? -13.613 3.895 0.460 1.00 86.81 614 ALA A C 1
ATOM 4701 O O . ALA A 1 614 ? -14.526 4.529 0.986 1.00 86.81 614 ALA A O 1
ATOM 4702 N N . SER A 1 615 ? -12.860 4.437 -0.507 1.00 89.00 615 SER A N 1
ATOM 4703 C CA . SER A 1 615 ? -13.018 5.790 -1.068 1.00 89.00 615 SER A CA 1
ATOM 4704 C C . SER A 1 615 ? -12.945 6.941 -0.048 1.00 89.00 615 SER A C 1
ATOM 4706 O O . SER A 1 615 ? -13.442 8.037 -0.311 1.00 89.00 615 SER A O 1
ATOM 4708 N N . ARG A 1 616 ? -12.317 6.734 1.118 1.00 89.81 616 ARG A N 1
ATOM 4709 C CA . ARG A 1 616 ? -12.148 7.784 2.149 1.00 89.81 616 ARG A CA 1
ATOM 4710 C C . ARG A 1 616 ? -11.040 8.767 1.808 1.00 89.81 616 ARG A C 1
ATOM 4712 O O . ARG A 1 616 ? -11.096 9.952 2.142 1.00 89.81 616 ARG A O 1
ATOM 4719 N N . ILE A 1 617 ? -10.030 8.249 1.131 1.00 90.62 617 ILE A N 1
ATOM 4720 C CA . ILE A 1 617 ? -8.938 9.009 0.549 1.00 90.62 617 ILE A CA 1
ATOM 4721 C C . ILE A 1 617 ? -8.961 8.761 -0.956 1.00 90.62 617 ILE A C 1
ATOM 4723 O O . ILE A 1 617 ? -9.421 7.721 -1.426 1.00 90.62 617 ILE A O 1
ATOM 4727 N N . GLY A 1 618 ? -8.493 9.722 -1.733 1.00 83.56 618 GLY A N 1
ATOM 4728 C CA . GLY A 1 618 ? -8.346 9.556 -3.164 1.00 83.56 618 GLY A CA 1
ATOM 4729 C C . GLY A 1 618 ? -7.309 8.487 -3.506 1.00 83.56 618 GLY A C 1
ATOM 4730 O O . GLY A 1 618 ? -6.362 8.219 -2.752 1.00 83.56 618 GLY A O 1
ATOM 4731 N N . ALA A 1 619 ? -7.534 7.858 -4.656 1.00 78.69 619 ALA A N 1
ATOM 4732 C CA . ALA A 1 619 ? -6.697 6.775 -5.138 1.00 78.69 619 ALA A CA 1
ATOM 4733 C C . ALA A 1 619 ? -5.271 7.231 -5.446 1.00 78.69 619 ALA A C 1
ATOM 4735 O O . ALA A 1 619 ? -5.041 8.424 -5.654 1.00 78.69 619 ALA A O 1
ATOM 4736 N N . ARG A 1 620 ? -4.319 6.287 -5.505 1.00 69.06 620 ARG A N 1
ATOM 4737 C CA . ARG A 1 620 ? -2.993 6.605 -6.058 1.00 69.06 620 ARG A CA 1
ATOM 4738 C C . ARG A 1 620 ? -3.154 7.225 -7.436 1.00 69.06 620 ARG A C 1
ATOM 4740 O O . ARG A 1 620 ? -3.866 6.672 -8.280 1.00 69.06 620 ARG A O 1
ATOM 4747 N N . ASN A 1 621 ? -2.469 8.333 -7.666 1.00 61.47 621 ASN A N 1
ATOM 4748 C CA . ASN A 1 621 ? -2.314 8.871 -9.003 1.00 61.47 621 ASN A CA 1
ATOM 4749 C C . ASN A 1 621 ? -1.023 8.385 -9.649 1.00 61.47 621 ASN A C 1
ATOM 4751 O O . ASN A 1 621 ? -0.151 7.750 -9.064 1.00 61.47 621 ASN A O 1
ATOM 4755 N N . VAL A 1 622 ? -0.944 8.734 -10.918 1.00 51.69 622 VAL A N 1
ATOM 4756 C CA . VAL A 1 622 ? 0.157 8.497 -11.842 1.00 51.69 622 VAL A CA 1
ATOM 4757 C C . VAL A 1 622 ? 1.501 9.084 -11.382 1.00 51.69 622 VAL A C 1
ATOM 4759 O O . VAL A 1 622 ? 2.538 8.512 -11.705 1.00 51.69 622 VAL A O 1
ATOM 4762 N N . ARG A 1 623 ? 1.497 10.158 -10.580 1.00 52.62 623 ARG A N 1
ATOM 4763 C CA . ARG A 1 623 ? 2.691 10.832 -10.034 1.00 52.62 623 ARG A CA 1
ATOM 4764 C C . ARG A 1 623 ? 3.290 10.124 -8.824 1.00 52.62 623 ARG A C 1
ATOM 4766 O O . ARG A 1 623 ? 4.438 10.388 -8.476 1.00 52.62 623 ARG A O 1
ATOM 4773 N N . ASP A 1 624 ? 2.539 9.219 -8.202 1.00 52.88 624 ASP A N 1
ATOM 4774 C CA . ASP A 1 624 ? 2.955 8.483 -7.002 1.00 52.88 624 ASP A CA 1
ATOM 4775 C C . ASP A 1 624 ? 3.970 7.386 -7.325 1.00 52.88 624 ASP A C 1
ATOM 4777 O O . ASP A 1 624 ? 4.442 6.711 -6.417 1.00 52.88 624 ASP A O 1
ATOM 4781 N N . GLY A 1 625 ? 4.281 7.211 -8.614 1.00 44.16 625 GLY A N 1
ATOM 4782 C CA . GLY A 1 625 ? 5.090 6.152 -9.194 1.00 44.16 625 GLY A CA 1
ATOM 4783 C C . GLY A 1 625 ? 4.221 5.130 -9.924 1.00 44.16 625 GLY A C 1
ATOM 4784 O O . GLY A 1 625 ? 3.473 4.381 -9.307 1.00 44.16 625 GLY A O 1
ATOM 4785 N N . TRP A 1 626 ? 4.332 5.147 -11.257 1.00 37.25 626 TRP A N 1
ATOM 4786 C CA . TRP A 1 626 ? 4.009 4.080 -12.215 1.00 37.25 626 TRP A CA 1
ATOM 4787 C C . TRP A 1 626 ? 2.910 3.078 -11.794 1.00 37.25 626 TRP A C 1
ATOM 4789 O O . TRP A 1 626 ? 3.164 1.931 -11.428 1.00 37.25 626 TRP A O 1
ATOM 4799 N N . ARG A 1 627 ? 1.640 3.443 -11.998 1.00 32.34 627 ARG A N 1
ATOM 4800 C CA . ARG A 1 627 ? 0.595 2.425 -12.177 1.00 32.34 627 ARG A CA 1
ATOM 4801 C C . ARG A 1 627 ? 0.690 1.843 -13.584 1.00 32.34 627 ARG A C 1
ATOM 4803 O O . ARG A 1 627 ? 0.324 2.502 -14.548 1.00 32.34 627 ARG A O 1
ATOM 4810 N N . LEU A 1 628 ? 1.093 0.581 -13.687 1.00 33.88 628 LEU A N 1
ATOM 4811 C CA . LEU A 1 628 ? 0.745 -0.260 -14.830 1.00 33.88 628 LEU A CA 1
ATOM 4812 C C . LEU A 1 628 ? -0.076 -1.444 -14.311 1.00 33.88 628 LEU A C 1
ATOM 4814 O O . LEU A 1 628 ? 0.467 -2.485 -13.943 1.00 33.88 628 LEU A O 1
ATOM 4818 N N . ASN A 1 629 ? -1.391 -1.223 -14.198 1.00 29.22 629 ASN A N 1
ATOM 4819 C CA . ASN A 1 629 ? -2.421 -2.253 -14.341 1.00 29.22 629 ASN A CA 1
ATOM 4820 C C . ASN A 1 629 ? -3.830 -1.637 -14.425 1.00 29.22 629 ASN A C 1
ATOM 4822 O O . ASN A 1 629 ? -4.269 -0.978 -13.488 1.00 29.22 629 ASN A O 1
ATOM 4826 N N . ASP A 1 630 ? -4.531 -1.946 -15.517 1.00 28.02 630 ASP A N 1
ATOM 4827 C CA . ASP A 1 630 ? -5.960 -2.291 -15.534 1.00 28.02 630 ASP A CA 1
ATOM 4828 C C . ASP A 1 630 ? -6.143 -3.405 -16.605 1.00 28.02 630 ASP A C 1
ATOM 4830 O O . ASP A 1 630 ? -5.285 -3.566 -17.487 1.00 28.02 630 ASP A O 1
ATOM 4834 N N . PRO A 1 631 ? -7.145 -4.296 -16.516 1.00 35.03 631 PRO A N 1
ATOM 4835 C CA . PRO A 1 631 ? -6.929 -5.737 -16.418 1.00 35.03 631 PRO A CA 1
ATOM 4836 C C . PRO A 1 631 ? -7.146 -6.469 -17.749 1.00 35.03 631 PRO A C 1
ATOM 4838 O O . PRO A 1 631 ? -7.285 -7.688 -17.751 1.00 35.03 631 PRO A O 1
ATOM 4841 N N . PHE A 1 632 ? -7.225 -5.764 -18.885 1.00 28.69 632 PHE A N 1
ATOM 4842 C CA . PHE A 1 632 ? -7.710 -6.390 -20.127 1.00 28.69 632 PHE A CA 1
ATOM 4843 C C . PHE A 1 632 ? -7.224 -5.759 -21.457 1.00 28.69 632 PHE A C 1
ATOM 4845 O O . PHE A 1 632 ? -7.834 -6.016 -22.484 1.00 28.69 632 PHE A O 1
ATOM 4852 N N . VAL A 1 633 ? -6.150 -4.948 -21.407 1.00 35.41 633 VAL A N 1
ATOM 4853 C CA . VAL A 1 633 ? -5.278 -4.349 -22.469 1.00 35.41 633 VAL A CA 1
ATOM 4854 C C . VAL A 1 633 ? -5.824 -4.205 -23.919 1.00 35.41 633 VAL A C 1
ATOM 4856 O O . VAL A 1 633 ? -6.216 -5.188 -24.542 1.00 35.41 633 VAL A O 1
ATOM 4859 N N . PRO A 1 634 ? -5.663 -3.026 -24.563 1.00 34.94 634 PRO A N 1
ATOM 4860 C CA . PRO A 1 634 ? -4.490 -2.862 -25.436 1.00 34.94 634 PRO A CA 1
ATOM 4861 C C . PRO A 1 634 ? -3.784 -1.496 -25.315 1.00 34.94 634 PRO A C 1
ATOM 4863 O O . PRO A 1 634 ? -4.396 -0.434 -25.312 1.00 34.94 634 PRO A O 1
ATOM 4866 N N . HIS A 1 635 ? -2.461 -1.592 -25.268 1.00 35.91 635 HIS A N 1
ATOM 4867 C CA . HIS A 1 635 ? -1.449 -0.558 -25.462 1.00 35.91 635 HIS A CA 1
ATOM 4868 C C . HIS A 1 635 ? -1.345 -0.165 -26.958 1.00 35.91 635 HIS A C 1
ATOM 4870 O O . HIS A 1 635 ? -1.504 -1.042 -27.811 1.00 35.91 635 HIS A O 1
ATOM 4876 N N . ALA A 1 636 ? -1.094 1.113 -27.287 1.00 28.92 636 ALA A N 1
ATOM 4877 C CA . ALA A 1 636 ? -0.821 1.602 -28.652 1.00 28.92 636 ALA A CA 1
ATOM 4878 C C . ALA A 1 636 ? -0.172 3.004 -28.636 1.00 28.92 636 ALA A C 1
ATOM 4880 O O . ALA A 1 636 ? -0.286 3.728 -27.655 1.00 28.92 636 ALA A O 1
ATOM 4881 N N . PHE A 1 637 ? 0.405 3.538 -29.718 1.00 34.16 637 PHE A N 1
ATOM 4882 C CA . PHE A 1 637 ? 1.354 2.948 -30.683 1.00 34.16 637 PHE A CA 1
ATOM 4883 C C . PHE A 1 637 ? 2.769 3.528 -30.444 1.00 34.16 637 PHE A C 1
ATOM 4885 O O . PHE A 1 637 ? 3.716 3.209 -31.156 1.00 34.16 637 PHE A O 1
ATOM 4892 N N . GLU A 1 638 ? 2.924 4.354 -29.408 1.00 33.56 638 GLU A N 1
ATOM 4893 C CA . GLU A 1 638 ? 4.207 4.930 -29.020 1.00 33.56 638 GLU A CA 1
ATOM 4894 C C . GLU A 1 638 ? 4.794 4.273 -27.772 1.00 33.56 638 GLU A C 1
ATOM 4896 O O . GLU A 1 638 ? 5.910 4.647 -27.463 1.00 33.56 638 GLU A O 1
ATOM 4901 N N . ASP A 1 639 ? 4.088 3.327 -27.111 1.00 40.97 639 ASP A N 1
ATOM 4902 C CA . ASP A 1 639 ? 4.469 2.527 -25.918 1.00 40.97 639 ASP A CA 1
ATOM 4903 C C . ASP A 1 639 ? 5.923 2.688 -25.463 1.00 40.97 639 ASP A C 1
ATOM 4905 O O . ASP A 1 639 ? 6.747 1.776 -25.579 1.00 40.97 639 ASP A O 1
ATOM 4909 N N . PHE A 1 640 ? 6.197 3.895 -24.967 1.00 36.00 640 PHE A N 1
ATOM 4910 C CA . PHE A 1 640 ? 7.524 4.482 -24.923 1.00 36.00 640 PHE A CA 1
ATOM 4911 C C . PHE A 1 640 ? 8.441 3.564 -24.147 1.00 36.00 640 PHE A C 1
ATOM 4913 O O . PHE A 1 640 ? 8.103 3.209 -23.015 1.00 36.00 640 PHE A O 1
ATOM 4920 N N . ASP A 1 641 ? 9.526 3.164 -24.821 1.00 36.00 641 ASP A N 1
ATOM 4921 C CA . ASP A 1 641 ? 10.482 2.131 -24.443 1.00 36.00 641 ASP A CA 1
ATOM 4922 C C . ASP A 1 641 ? 10.380 1.789 -22.964 1.00 36.00 641 ASP A C 1
ATOM 4924 O O . ASP A 1 641 ? 10.800 2.546 -22.077 1.00 36.00 641 ASP A O 1
ATOM 4928 N N . ARG A 1 642 ? 9.752 0.627 -22.732 1.00 49.66 642 ARG A N 1
ATOM 4929 C CA . ARG A 1 642 ? 9.740 -0.069 -21.450 1.00 49.66 642 ARG A CA 1
ATOM 4930 C C . ARG A 1 642 ? 11.143 0.031 -20.851 1.00 49.66 642 ARG A C 1
ATOM 4932 O O . ARG A 1 642 ? 12.110 0.170 -21.582 1.00 49.66 642 ARG A O 1
ATOM 4939 N N . ALA A 1 643 ? 11.264 -0.047 -19.534 1.00 57.19 643 ALA A N 1
ATOM 4940 C CA . ALA A 1 643 ? 12.495 0.206 -18.784 1.00 57.19 643 ALA A CA 1
ATOM 4941 C C . ALA A 1 643 ? 13.748 -0.620 -19.175 1.00 57.19 643 ALA A C 1
ATOM 4943 O O . ALA A 1 643 ? 14.713 -0.583 -18.436 1.00 57.19 643 ALA A O 1
ATOM 4944 N N . ILE A 1 644 ? 13.746 -1.336 -20.297 1.00 68.44 644 ILE A N 1
ATOM 4945 C CA . ILE A 1 644 ? 14.802 -2.057 -20.995 1.00 68.44 644 ILE A CA 1
ATOM 4946 C C . ILE A 1 644 ? 14.769 -1.559 -22.464 1.00 68.44 644 ILE A C 1
ATOM 4948 O O . ILE A 1 644 ? 13.733 -1.603 -23.124 1.00 68.44 644 ILE A O 1
ATOM 4952 N N . CYS A 1 645 ? 15.887 -1.055 -22.976 1.00 69.44 645 CYS A N 1
ATOM 4953 C CA . CYS A 1 645 ? 16.052 -0.500 -24.318 1.00 69.44 645 CYS A CA 1
ATOM 4954 C C . CYS A 1 645 ? 16.129 -1.564 -25.425 1.00 69.44 645 CYS A C 1
ATOM 4956 O O . CYS A 1 645 ? 16.864 -2.547 -25.356 1.00 69.44 645 CYS A O 1
ATOM 4958 N N . SER A 1 646 ? 15.382 -1.317 -26.498 1.00 70.75 646 SER A N 1
ATOM 4959 C CA . SER A 1 646 ? 15.371 -2.137 -27.709 1.00 70.75 646 SER A CA 1
ATOM 4960 C C . SER A 1 646 ? 16.728 -2.142 -28.417 1.00 70.75 646 SER A C 1
ATOM 4962 O O . SER A 1 646 ? 17.364 -1.100 -28.576 1.00 70.75 646 SER A O 1
ATOM 4964 N N . GLY A 1 647 ? 17.152 -3.314 -28.899 1.00 71.62 647 GLY A N 1
ATOM 4965 C CA . GLY A 1 647 ? 18.403 -3.461 -29.654 1.00 71.62 647 GLY A CA 1
ATOM 4966 C C . GLY A 1 647 ? 19.669 -3.281 -28.814 1.00 71.62 647 GLY A C 1
ATOM 4967 O O . GLY A 1 647 ? 20.724 -3.013 -29.380 1.00 71.62 647 GLY A O 1
ATOM 4968 N N . GLN A 1 648 ? 19.552 -3.386 -27.489 1.00 79.12 648 GLN A N 1
ATOM 4969 C CA . GLN A 1 648 ? 20.682 -3.493 -26.572 1.00 79.12 648 GLN A CA 1
ATOM 4970 C C . GLN A 1 648 ? 20.898 -4.946 -26.164 1.00 79.12 648 GLN A C 1
ATOM 4972 O O . GLN A 1 648 ? 19.969 -5.757 -26.200 1.00 79.12 648 GLN A O 1
ATOM 4977 N N . GLU A 1 649 ? 22.122 -5.243 -25.753 1.00 82.38 649 GLU A N 1
ATOM 4978 C CA . GLU A 1 649 ? 22.472 -6.507 -25.121 1.00 82.38 649 GLU A CA 1
ATOM 4979 C C . GLU A 1 649 ? 22.150 -6.440 -23.627 1.00 82.38 649 GLU A C 1
ATOM 4981 O O . GLU A 1 649 ? 22.325 -5.406 -22.973 1.00 82.38 649 GLU A O 1
ATOM 4986 N N . TYR A 1 650 ? 21.639 -7.553 -23.114 1.00 82.88 650 TYR A N 1
ATOM 4987 C CA . TYR A 1 650 ? 21.295 -7.732 -21.713 1.00 82.88 650 TYR A CA 1
ATOM 4988 C C . TYR A 1 650 ? 21.952 -8.999 -21.209 1.00 82.88 650 TYR A C 1
ATOM 4990 O O . TYR A 1 650 ? 21.879 -10.038 -21.866 1.00 82.88 650 TYR A O 1
ATOM 4998 N N . THR A 1 651 ? 22.525 -8.912 -20.018 1.00 86.81 651 THR A N 1
ATOM 4999 C CA . THR A 1 651 ? 23.109 -10.058 -19.335 1.00 86.81 651 THR A CA 1
ATOM 5000 C C . THR A 1 651 ? 22.091 -10.604 -18.353 1.00 86.81 651 THR A C 1
ATOM 5002 O O . THR A 1 651 ? 21.495 -9.861 -17.575 1.00 86.81 651 THR A O 1
ATOM 5005 N N . ILE A 1 652 ? 21.873 -11.911 -18.387 1.00 84.88 652 ILE A N 1
ATOM 5006 C CA . ILE A 1 652 ? 21.052 -12.599 -17.397 1.00 84.88 652 ILE A CA 1
ATOM 5007 C C . ILE A 1 652 ? 22.015 -13.190 -16.386 1.00 84.88 652 ILE A C 1
ATOM 5009 O O . ILE A 1 652 ? 22.823 -14.050 -16.727 1.00 84.88 652 ILE A O 1
ATOM 5013 N N . VAL A 1 653 ? 21.939 -12.702 -15.157 1.00 85.56 653 VAL A N 1
ATOM 5014 C CA . VAL A 1 653 ? 22.840 -13.105 -14.084 1.00 85.56 653 VAL A CA 1
ATOM 5015 C C . VAL A 1 653 ? 22.069 -14.000 -13.136 1.00 85.56 653 VAL A C 1
ATOM 5017 O O . VAL A 1 653 ? 21.097 -13.565 -12.522 1.00 85.56 653 VAL A O 1
ATOM 5020 N N . PHE A 1 654 ? 22.493 -15.257 -13.047 1.00 79.88 654 PHE A N 1
ATOM 5021 C CA . PHE A 1 654 ? 22.037 -16.181 -12.017 1.00 79.88 654 PHE A CA 1
ATOM 5022 C C . PHE A 1 654 ? 22.825 -15.901 -10.742 1.00 79.88 654 PHE A C 1
ATOM 5024 O O . PHE A 1 654 ? 24.051 -15.821 -10.778 1.00 79.88 654 PHE A O 1
ATOM 5031 N N . ASN A 1 655 ? 22.121 -15.723 -9.629 1.00 72.56 655 ASN A N 1
ATOM 5032 C CA . ASN A 1 655 ? 22.768 -15.401 -8.363 1.00 72.56 655 ASN A CA 1
ATOM 5033 C C . ASN A 1 655 ? 23.358 -16.658 -7.720 1.00 72.56 655 ASN A C 1
ATOM 5035 O O . ASN A 1 655 ? 22.752 -17.734 -7.745 1.00 72.56 655 ASN A O 1
ATOM 5039 N N . ASP A 1 656 ? 24.528 -16.506 -7.102 1.00 60.50 656 ASP A N 1
ATOM 5040 C CA . ASP A 1 656 ? 25.169 -17.577 -6.347 1.00 60.50 656 ASP A CA 1
ATOM 5041 C C . ASP A 1 656 ? 24.347 -17.941 -5.099 1.00 60.50 656 ASP A C 1
ATOM 5043 O O . ASP A 1 656 ? 23.663 -17.108 -4.501 1.00 60.50 656 ASP A O 1
ATOM 5047 N N . LYS A 1 657 ? 24.473 -19.195 -4.637 1.00 49.09 657 LYS A N 1
ATOM 5048 C CA . LYS A 1 657 ? 23.782 -19.740 -3.443 1.00 49.09 657 LYS A CA 1
ATOM 5049 C C . LYS A 1 657 ? 23.890 -18.881 -2.171 1.00 49.09 657 LYS A C 1
ATOM 5051 O O . LYS A 1 657 ? 23.079 -19.062 -1.266 1.00 49.09 657 LYS A O 1
ATOM 5056 N N . ASN A 1 658 ? 24.887 -18.003 -2.082 1.00 40.88 658 ASN A N 1
ATOM 5057 C CA . ASN A 1 658 ? 25.143 -17.157 -0.915 1.00 40.88 658 ASN A CA 1
ATOM 5058 C C . ASN A 1 658 ? 24.409 -15.803 -0.960 1.00 40.88 658 ASN A C 1
ATOM 5060 O O . ASN A 1 658 ? 24.389 -15.113 0.054 1.00 40.88 658 ASN A O 1
ATOM 5064 N N . ASP A 1 659 ? 23.800 -15.430 -2.093 1.00 39.66 659 ASP A N 1
ATOM 5065 C CA . ASP A 1 659 ? 23.053 -14.169 -2.250 1.00 39.66 659 ASP A CA 1
ATOM 5066 C C . ASP A 1 659 ? 21.540 -14.320 -2.004 1.00 39.66 659 ASP A C 1
ATOM 5068 O O . ASP A 1 659 ? 20.821 -13.329 -1.882 1.00 39.66 659 ASP A O 1
ATOM 5072 N N . THR A 1 660 ? 21.031 -15.549 -1.872 1.00 43.94 660 THR A N 1
ATOM 5073 C CA . THR A 1 660 ? 19.622 -15.802 -1.539 1.00 43.94 660 THR A CA 1
ATOM 5074 C C . THR A 1 660 ? 19.381 -15.725 -0.033 1.00 43.94 660 THR A C 1
ATOM 5076 O O . THR A 1 660 ? 19.811 -16.597 0.720 1.00 43.94 660 THR A O 1
ATOM 5079 N N . LYS A 1 661 ? 18.606 -14.728 0.410 1.00 42.59 661 LYS A N 1
ATOM 5080 C CA . LYS A 1 661 ? 18.267 -14.479 1.826 1.00 42.59 661 LYS A CA 1
ATOM 5081 C C . LYS A 1 661 ? 17.387 -15.528 2.521 1.00 42.59 661 LYS A C 1
ATOM 5083 O O . LYS A 1 661 ? 16.995 -15.313 3.663 1.00 42.59 661 LYS A O 1
ATOM 5088 N N . MET A 1 662 ? 17.068 -16.657 1.891 1.00 41.41 662 MET A N 1
ATOM 5089 C CA . MET A 1 662 ? 16.351 -17.748 2.559 1.00 41.41 662 MET A CA 1
ATOM 5090 C C . MET A 1 662 ? 16.841 -19.109 2.067 1.00 41.41 662 MET A C 1
ATOM 5092 O O . MET A 1 662 ? 16.586 -19.513 0.931 1.00 41.41 662 MET A O 1
ATOM 5096 N N . GLY A 1 663 ? 17.533 -19.825 2.951 1.00 41.41 663 GLY A N 1
ATOM 5097 C CA . GLY A 1 663 ? 17.830 -21.243 2.791 1.00 41.41 663 GLY A CA 1
ATOM 5098 C C . GLY A 1 663 ? 16.663 -22.095 3.280 1.00 41.41 663 GLY A C 1
ATOM 5099 O O . GLY A 1 663 ? 15.791 -21.618 4.001 1.00 41.41 663 GLY A O 1
ATOM 5100 N N . LEU A 1 664 ? 16.649 -23.371 2.904 1.00 42.09 664 LEU A N 1
ATOM 5101 C CA . LEU A 1 664 ? 15.819 -24.369 3.572 1.00 42.09 664 LEU A CA 1
ATOM 5102 C C . LEU A 1 664 ? 16.720 -25.211 4.471 1.00 42.09 664 LEU A C 1
ATOM 5104 O O . LEU A 1 664 ? 17.776 -25.656 4.020 1.00 42.09 664 LEU A O 1
ATOM 5108 N N . ASP A 1 665 ? 16.324 -25.439 5.719 1.00 44.56 665 ASP A N 1
ATOM 5109 C CA . ASP A 1 665 ? 17.021 -26.408 6.564 1.00 44.56 665 ASP A CA 1
ATOM 5110 C C . ASP A 1 665 ? 16.770 -27.858 6.094 1.00 44.56 665 ASP A C 1
ATOM 5112 O O . ASP A 1 665 ? 15.978 -28.127 5.186 1.00 44.56 665 ASP A O 1
ATOM 5116 N N . GLU A 1 666 ? 17.432 -28.823 6.738 1.00 31.70 666 GLU A N 1
ATOM 5117 C CA . GLU A 1 666 ? 17.302 -30.267 6.463 1.00 31.70 666 GLU A CA 1
ATOM 5118 C C . GLU A 1 666 ? 15.871 -30.824 6.620 1.00 31.70 666 GLU A C 1
ATOM 5120 O O . GLU A 1 666 ? 15.601 -31.971 6.264 1.00 31.70 666 GLU A O 1
ATOM 5125 N N . ASN A 1 667 ? 14.947 -30.004 7.124 1.00 32.34 667 ASN A N 1
ATOM 5126 C CA . ASN A 1 667 ? 13.544 -30.320 7.335 1.00 32.34 667 ASN A CA 1
ATOM 5127 C C . ASN A 1 667 ? 12.608 -29.499 6.426 1.00 32.34 667 ASN A C 1
ATOM 5129 O O . ASN A 1 667 ? 11.387 -29.594 6.576 1.00 32.34 667 ASN A O 1
ATOM 5133 N N . GLY A 1 668 ? 13.154 -28.716 5.486 1.00 29.75 668 GLY A N 1
ATOM 5134 C CA . GLY A 1 668 ? 12.393 -27.919 4.525 1.00 29.75 668 GLY A CA 1
ATOM 5135 C C . GLY A 1 668 ? 11.825 -26.611 5.086 1.00 29.75 668 GLY A C 1
ATOM 5136 O O . GLY A 1 668 ? 10.838 -26.114 4.543 1.00 29.75 668 GLY A O 1
ATOM 5137 N N . ASN A 1 669 ? 12.388 -26.058 6.168 1.00 36.44 669 ASN A N 1
ATOM 5138 C CA . ASN A 1 669 ? 11.947 -24.775 6.730 1.00 36.44 669 ASN A CA 1
ATOM 5139 C C . ASN A 1 669 ? 12.751 -23.599 6.145 1.00 36.44 669 ASN A C 1
ATOM 5141 O O . ASN A 1 669 ? 13.974 -23.709 6.101 1.00 36.44 669 ASN A O 1
ATOM 5145 N N . PRO A 1 670 ? 12.119 -22.460 5.795 1.00 36.09 670 PRO A N 1
ATOM 5146 C CA . PRO A 1 670 ? 12.829 -21.233 5.441 1.00 36.09 670 PRO A CA 1
ATOM 5147 C C . PRO A 1 670 ? 13.626 -20.720 6.643 1.00 36.09 670 PRO A C 1
ATOM 5149 O O . PRO A 1 670 ? 13.043 -20.423 7.686 1.00 36.09 670 PRO A O 1
ATOM 5152 N N . VAL A 1 671 ? 14.941 -20.622 6.499 1.00 42.62 671 VAL A N 1
ATOM 5153 C CA . VAL A 1 671 ? 15.855 -20.043 7.484 1.00 42.62 671 VAL A CA 1
ATOM 5154 C C . VAL A 1 671 ? 16.611 -18.885 6.842 1.00 42.62 671 VAL A C 1
ATOM 5156 O O . VAL A 1 671 ? 17.099 -19.000 5.716 1.00 42.62 671 VAL A O 1
ATOM 5159 N N . GLU A 1 672 ? 16.691 -17.761 7.553 1.00 37.69 672 GLU A N 1
ATOM 5160 C CA . GLU A 1 672 ? 17.605 -16.670 7.213 1.00 37.69 672 GLU A CA 1
ATOM 5161 C C . GLU A 1 672 ? 19.019 -17.191 7.507 1.00 37.69 672 GLU A C 1
ATOM 5163 O O . GLU A 1 672 ? 19.340 -17.541 8.644 1.00 37.69 672 GLU A O 1
ATOM 5168 N N . VAL A 1 673 ? 19.823 -17.387 6.464 1.00 37.16 673 VAL A N 1
ATOM 5169 C CA . VAL A 1 673 ? 21.190 -17.901 6.603 1.00 37.16 673 VAL A CA 1
ATOM 5170 C C . VAL A 1 673 ? 22.117 -16.694 6.688 1.00 37.16 673 VAL A C 1
ATOM 5172 O O . VAL A 1 673 ? 22.232 -15.946 5.720 1.00 37.16 673 VAL A O 1
ATOM 5175 N N . ASP A 1 674 ? 22.738 -16.480 7.850 1.00 29.14 674 ASP A N 1
ATOM 5176 C CA . ASP A 1 674 ? 23.841 -15.522 7.980 1.00 29.14 674 ASP A CA 1
ATOM 5177 C C . ASP A 1 674 ? 25.033 -15.980 7.117 1.00 29.14 674 ASP A C 1
ATOM 5179 O O . ASP A 1 674 ? 25.306 -17.180 7.015 1.00 29.14 674 ASP A O 1
ATOM 5183 N N . ALA A 1 675 ? 25.712 -15.000 6.511 1.00 33.62 675 ALA A N 1
ATOM 5184 C CA . ALA A 1 675 ? 26.827 -15.152 5.567 1.00 33.62 675 ALA A CA 1
ATOM 5185 C C . ALA A 1 675 ? 27.985 -16.054 6.034 1.00 33.62 675 ALA A C 1
ATOM 5187 O O . ALA A 1 675 ? 28.375 -15.989 7.227 1.00 33.62 675 ALA A O 1
#

Foldseek 3Di:
DDDDDDDDDDDDDDDDDDDDDDDDDDDDPDDDAFFDDDPVLPDPPSVAKAFAWKWWAFPVRDIAIAGQPDDDDPRRDDGDQWDDFQPDIDGHQQPDPCQVPDPQHDPSGRRDHALVTLQVFMWTFISGFHDQLVAFDWDQALQHNVDIDTPWGLQQQWKWAFWFWDKFWAWAPDPPPDHIDTPDIDTPLLCVLCVVVVHHDDSVLVVDCVNNQQQDQDPVPRHRSRIHHAQPDPPPDDHRIFTWFTFDWFLQQFFADADPDDFGLFCHQLQCQQAVFWLFQAAQPPDPHHADVVVPRFQWDDQLAWCLVSCVRHQTGGDQPRQPDKDWADFPDNPDIDIDSFFLLVVCQRDRVVRGDCVSPPQVPFDFDLFQVCCCPVRVAWQWTWWFWADDPNDTGITHSSPPRGDRTGTGHHHQWHWDQDCFFAVRPIITITGLLHDQLCQQNFKFFQAKDFEADPVPLHGPPDIDGGGHGLSRQVNVSPSGCGLSRRQDVRQQHPHRSHRDRQVNRPRMDTDLDTHGYPSGDPVQRQLAQAQCLPVSQDDPRSPVSVVLNQQQQADPVSGGDSSRHGGGSDIGGPGDIQWADDSSRSTITGRTYLQWPRDGGSSVVSSCVVVSGIDHRSSSTDDDDDDDDDDDDCNPDHRHDPPIDMDMDRDDPVPRQWDQPSVGDTDRDDD

Sequence (675 aa):
MPSPSDFPRSVTRTSIQGLLAALALGTSVLATSGCIEDPDCGICDPDDLVLTSISGVNYTLTKIHIVSPECEGDDCPEPFEKANYFVDTIELCENTEASAESARPGDQGYCLIAPIAIRSGLEFVFNNLLDATSLELVRKDPSNPQLFQVYDWKTEILHIEGPIARFNGDVFLGASEQPDIITRYVNLSCVDNLRLKGQSFSHEDYEDPDTNPCNQLDPDTGLPMKMWTQVEPPPGFPPAVTKSYDGEWDSRGNSCDTPTSGPDTCCSVCDFETTVNVAKYGVMPGSDVWRNPNTGTAITCDPMGNKFEDCAEFEPWTNREREVRTYTYAWSSPDVRETFKIPVYDKLRETHPDERPQFVEDRSAAPSCTTTSDCRDVHNLPGTECVGVKDSGGQQVSCSMNDPDCTNGRCLAEWFVTCRADNNTTGGDVGYCVDKRFNSFAAGACYQATAEFPLVDPDSGQLSGQTANAGSQLVMCDTNENNELSAQECCLSALGSPADQEACDPIFQTNVRPVSLYSRNSNLPDEARTCICRSDYEAAYPGDEGRTCREMVEKLCLDDEGNMRPEREGDYAVKWVTKVGGVVYDPAIKGFDYRPAHIGNMQRATIEACAENASRIGARNVRDGWRLNDPFVPHAFEDFDRAICSGQEYTIVFNDKNDTKMGLDENGNPVEVDA